Protein 7C1E (pdb70)

Secondary structure (DSSP, 8-state):
-EEEEESTTSHHHHHHHHHHHHTT--EEEEES-HHHHHHHHHHH--TTEEEEE-S-TTSTTTTHHHHHHHTTTEEEEEE------TT-SSHIIIIIHHHHHHHHHHHHHHHHH-TTT--EEEEE--GGGTS-GGGTT-TT-EE-TT------TTTTTSSHHHHHHHHHHHHHHHHHHHHHHTTTT---EEEEEEE-EEES--SSGGG--SS--HHHHHHHHHHTS-TT-----S--EEEEEHHHHHHHHHHHHH-GGGTT-EEEE---EE-HHHHHHHHHHH-GGGTTSSPPP----TGGGT---SEE--HHHHHHH-SPPPPHHHHHHHHHHHHHHHTT--/-EEEEESTTSHHHHHHHHHHHHTT--EEEEES-HHHHHHHHHHH--TTEEEEE-S-TTSTTTTHHHHHHHTTTEEEEEE------TT-SSHIIIIIHHHHHHHHHHHHHHHHH-TTT--EEEEE--GGGTS-GGGTT-TT-EE-TT------TTTTTSSHHHHHHHHHHHHHHHHHHHHHHTTTT--PEEEEEEE-EEES--SSGGG--SS--HHHHHHHHHHTS-TT-----S--EEEEEHHHHHHHHHHHHH-GGGTT-EEEE---EE-HHHHHHHHHHH-GGGTTSSPPP----TGGGT---SEE--HHHHHHH-SPPPPHHHHHHHHHHHHHHHTT--

Sequence (684 aa):
MSVLISGASGYIAKHIVRVLLEQNYKVIGTVRSQDKADKLLKQYNNPNLSYEIVPEIANLDAFDDIFKKHGKEIKYVIHAASPVNFGAKDLEKDLVIPAINGTKNMFEAIKKYAPDTVERVVMTASWASIMTPHRQNDPTLTLDEETWNPVTEENAYENVFTAYCASKTFAEKEAWKFVKENSDAVKFKLTTIHPSFVFGPQNFDEDVTKKLNETCEIINGLLHAPFDTKVEKTHFSQFIDVRDVAKTHVLGFQKDELINQRLLLCNGAFSQQDIVNVFNEDFPELKGQFPPEDKDTDLNKGVTGCKIDNEKTKKLLAFEFTPFHKTIHDTVYQILHKEGRVMSVLISGASGYIAKHIVRVLLEQNYKVIGTVRSQDKADKLLKQYNNPNLSYEIVPEIANLDAFDDIFKKHGKEIKYVIHAASPVNFGAKDLEKDLVIPAINGTKNMFEAIKKYAPDTVERVVMTASWASIMTPHRQNDPTLTLDEETWNPVTEENAYENVFTAYCASKTFAEKEAWKFVKENSDAVKFKLTTIHPSFVFGPQNFDEDVTKKLNETCEIINGLLHAPFDTKVEKTHFSQFIDVRDVAKTHVLGFQKDELINQRLLLCNGAFSQQDIVNVFNEDFPELKGQFPPEDKDTDLNKGVTGCKIDNEKTKKLLAFEFTPFHKTIHDTVYQILHKEGRV

Organism: Vanderwaltozyma polyspora (strain ATCC 22028 / DSM 70294 / BCRC 21397 / CBS 2163 / NBRC 10782 / NRRL Y-8283 / UCD 57-17) (NCBI:txid436907)

Structure (mmCIF, N/CA/C/O backbone):
data_7C1E
#
_entry.id   7C1E
#
_cell.length_a   102.686
_cell.length_b   102.686
_cell.length_c   134.410
_cell.angle_alpha   90.000
_cell.angle_beta   90.000
_cell.angle_gamma   120.000
#
_symmetry.space_group_name_H-M   'P 61'
#
loop_
_entity.id
_entity.type
_entity.pdbx_description
1 polymer 'Epimerase domain-containing protein'
2 non-polymer 'NADP NICOTINAMIDE-ADENINE-DINUCLEOTIDE PHOSPHATE'
3 water water
#
loop_
_atom_site.group_PDB
_atom_site.id
_atom_site.type_symbol
_atom_site.label_atom_id
_atom_site.label_alt_id
_atom_site.label_comp_id
_atom_site.label_asym_id
_atom_site.label_entity_id
_atom_site.label_seq_id
_atom_site.pdbx_PDB_ins_code
_atom_site.Cartn_x
_atom_site.Cartn_y
_atom_site.Cartn_z
_atom_site.occupancy
_atom_site.B_iso_or_equiv
_atom_site.auth_seq_id
_atom_site.auth_comp_id
_atom_site.auth_asym_id
_atom_site.auth_atom_id
_atom_site.pdbx_PDB_model_num
ATOM 1 N N . MET A 1 1 ? -21.430 0.951 -24.051 1.00 40.35 1 MET A N 1
ATOM 2 C CA . MET A 1 1 ? -22.271 0.717 -22.840 1.00 38.50 1 MET A CA 1
ATOM 3 C C . MET A 1 1 ? -21.906 1.688 -21.721 1.00 38.18 1 MET A C 1
ATOM 4 O O . MET A 1 1 ? -22.193 1.412 -20.552 1.00 35.73 1 MET A O 1
ATOM 20 N N . SER A 1 2 ? -21.255 2.802 -22.058 1.00 29.77 2 SER A N 1
ATOM 21 C CA . SER A 1 2 ? -20.901 3.776 -21.034 1.00 27.45 2 SER A CA 1
ATOM 22 C C . SER A 1 2 ? -22.133 4.564 -20.602 1.00 22.94 2 SER A C 1
ATOM 23 O O . SER A 1 2 ? -23.114 4.691 -21.339 1.00 24.01 2 SER A O 1
ATOM 31 N N . VAL A 1 3 ? -22.069 5.078 -19.380 1.00 19.74 3 VAL A N 1
ATOM 32 C CA . VAL A 1 3 ? -23.155 5.818 -18.769 1.00 17.03 3 VAL A CA 1
ATOM 33 C C . VAL A 1 3 ? -22.662 7.226 -18.482 1.00 17.07 3 VAL A C 1
ATOM 34 O O . VAL A 1 3 ? -21.674 7.407 -17.756 1.00 17.64 3 VAL A O 1
ATOM 47 N N . LEU A 1 4 ? -23.339 8.223 -19.038 1.00 17.01 4 LEU A N 1
ATOM 48 C CA . LEU A 1 4 ? -23.033 9.615 -18.748 1.00 16.54 4 LEU A CA 1
ATOM 49 C C . LEU A 1 4 ? -23.926 10.100 -17.615 1.00 17.09 4 LEU A C 1
ATOM 50 O O . LEU A 1 4 ? -25.145 9.898 -17.663 1.00 19.08 4 LEU A O 1
ATOM 66 N N . ILE A 1 5 ? -23.342 10.773 -16.617 1.00 15.97 5 ILE A N 1
ATOM 67 C CA . ILE A 1 5 ? -24.161 11.367 -15.552 1.00 14.66 5 ILE A CA 1
ATOM 68 C C . ILE A 1 5 ? -23.735 12.811 -15.318 1.00 13.52 5 ILE A C 1
ATOM 69 O O . ILE A 1 5 ? -22.574 13.088 -14.991 1.00 15.60 5 ILE A O 1
ATOM 85 N N . SER A 1 6 ? -24.673 13.732 -15.503 1.00 12.78 6 SER A N 1
ATOM 86 C CA . SER A 1 6 ? -24.424 15.147 -15.300 1.00 13.05 6 SER A CA 1
ATOM 87 C C . SER A 1 6 ? -24.539 15.521 -13.824 1.00 18.67 6 SER A C 1
ATOM 88 O O . SER A 1 6 ? -25.338 14.949 -13.077 1.00 13.57 6 SER A O 1
ATOM 96 N N . GLY A 1 7 ? -23.756 16.518 -13.426 1.00 15.11 7 GLY A N 1
ATOM 97 C CA . GLY A 1 7 ? -23.718 16.960 -12.046 1.00 13.96 7 GLY A CA 1
ATOM 98 C C . GLY A 1 7 ? -23.280 15.882 -11.074 1.00 17.12 7 GLY A C 1
ATOM 99 O O . GLY A 1 7 ? -23.971 15.581 -10.093 1.00 15.10 7 GLY A O 1
ATOM 103 N N . ALA A 1 8 ? -22.106 15.300 -11.324 1.00 16.60 8 ALA A N 1
ATOM 104 C CA . ALA A 1 8 ? -21.702 14.067 -10.670 1.00 12.53 8 ALA A CA 1
ATOM 105 C C . ALA A 1 8 ? -21.010 14.293 -9.337 1.00 15.80 8 ALA A C 1
ATOM 106 O O . ALA A 1 8 ? -20.668 13.309 -8.662 1.00 16.85 8 ALA A O 1
ATOM 113 N N . SER A 1 9 ? -20.834 15.541 -8.917 1.00 12.53 9 SER A N 1
ATOM 114 C CA . SER A 1 9 ? -20.209 15.837 -7.637 1.00 14.67 9 SER A CA 1
ATOM 115 C C . SER A 1 9 ? -21.218 15.983 -6.500 1.00 13.18 9 SER A C 1
ATOM 116 O O . SER A 1 9 ? -20.813 16.149 -5.344 1.00 14.01 9 SER A O 1
ATOM 124 N N . GLY A 1 10 ? -22.512 15.946 -6.811 1.00 14.23 10 GLY A N 1
ATOM 125 C CA . GLY A 1 10 ? -23.529 16.206 -5.825 1.00 11.57 10 GLY A CA 1
ATOM 126 C C . GLY A 1 10 ? -23.819 15.005 -4.927 1.00 11.84 10 GLY A C 1
ATOM 127 O O . GLY A 1 10 ? -23.324 13.906 -5.108 1.00 10.70 10 GLY A O 1
ATOM 131 N N . TYR A 1 11 ? -24.662 15.282 -3.936 1.00 10.76 11 TYR A N 1
ATOM 132 C CA . TYR A 1 11 ? -25.011 14.311 -2.905 1.00 12.49 11 TYR A CA 1
ATOM 133 C C . TYR A 1 11 ? -25.665 13.067 -3.487 1.00 9.53 11 TYR A C 1
ATOM 134 O O . TYR A 1 11 ? -25.208 11.949 -3.248 1.00 11.38 11 TYR A O 1
ATOM 152 N N . ILE A 1 12 ? -26.738 13.235 -4.254 1.00 9.53 12 ILE A N 1
ATOM 153 C CA . ILE A 1 12 ? -27.396 12.077 -4.849 1.00 11.67 12 ILE A CA 1
ATOM 154 C C . ILE A 1 12 ? -26.500 11.421 -5.889 1.00 12.56 12 ILE A C 1
ATOM 155 O O . ILE A 1 12 ? -26.390 10.182 -5.965 1.00 11.08 12 ILE A O 1
ATOM 171 N N . ALA A 1 13 ? -25.876 12.237 -6.737 1.00 11.27 13 ALA A N 1
ATOM 172 C CA . ALA A 1 13 ? -25.120 11.699 -7.861 1.00 10.87 13 ALA A CA 1
ATOM 173 C C . ALA A 1 13 ? -23.946 10.844 -7.411 1.00 10.39 13 ALA A C 1
ATOM 174 O O . ALA A 1 13 ? -23.634 9.835 -8.056 1.00 12.10 13 ALA A O 1
ATOM 181 N N . LYS A 1 14 ? -23.289 11.205 -6.303 1.00 11.92 14 LYS A N 1
ATOM 182 C CA . LYS A 1 14 ? -22.146 10.396 -5.868 1.00 12.57 14 LYS A CA 1
ATOM 183 C C . LYS A 1 14 ? -22.593 9.000 -5.481 1.00 12.47 14 LYS A C 1
ATOM 184 O O . LYS A 1 14 ? -21.857 8.035 -5.702 1.00 12.18 14 LYS A O 1
ATOM 203 N N . HIS A 1 15 ? -23.810 8.866 -4.940 1.00 12.18 15 HIS A N 1
ATOM 204 C CA . HIS A 1 15 ? -24.363 7.536 -4.697 1.00 11.60 15 HIS A CA 1
ATOM 205 C C . HIS A 1 15 ? -24.720 6.807 -5.999 1.00 9.57 15 HIS A C 1
ATOM 206 O O . HIS A 1 15 ? -24.533 5.588 -6.104 1.00 10.98 15 HIS A O 1
ATOM 220 N N . ILE A 1 16 ? -25.270 7.519 -6.984 1.00 11.35 16 ILE A N 1
ATOM 221 C CA . ILE A 1 16 ? -25.582 6.884 -8.260 1.00 10.93 16 ILE A CA 1
ATOM 222 C C . ILE A 1 16 ? -24.311 6.348 -8.895 1.00 12.92 16 ILE A C 1
ATOM 223 O O . ILE A 1 16 ? -24.284 5.225 -9.420 1.00 13.31 16 ILE A O 1
ATOM 239 N N . VAL A 1 17 ? -23.233 7.136 -8.847 1.00 12.92 17 VAL A N 1
ATOM 240 C CA . VAL A 1 17 ? -21.960 6.680 -9.410 1.00 12.69 17 VAL A CA 1
ATOM 241 C C . VAL A 1 17 ? -21.463 5.451 -8.665 1.00 13.95 17 VAL A C 1
ATOM 242 O O . VAL A 1 17 ? -20.956 4.510 -9.276 1.00 13.73 17 VAL A O 1
ATOM 255 N N . ARG A 1 18 ? -21.596 5.435 -7.336 1.00 14.46 18 ARG A N 1
ATOM 256 C CA . ARG A 1 18 ? -21.228 4.239 -6.583 1.00 15.38 18 ARG A CA 1
ATOM 257 C C . ARG A 1 18 ? -21.970 3.021 -7.110 1.00 13.79 18 ARG A C 1
ATOM 258 O O . ARG A 1 18 ? -21.371 1.962 -7.335 1.00 14.04 18 ARG A O 1
ATOM 279 N N . VAL A 1 19 ? -23.286 3.142 -7.276 1.00 12.65 19 VAL A N 1
ATOM 280 C CA . VAL A 1 19 ? -24.080 2.008 -7.736 1.00 15.76 19 VAL A CA 1
ATOM 281 C C . VAL A 1 19 ? -23.647 1.579 -9.137 1.00 16.48 19 VAL A C 1
ATOM 282 O O . VAL A 1 19 ? -23.547 0.383 -9.433 1.00 16.55 19 VAL A O 1
ATOM 295 N N . LEU A 1 20 ? -23.409 2.544 -10.023 1.00 13.74 20 LEU A N 1
ATOM 296 C CA . LEU A 1 20 ? -22.978 2.221 -11.382 1.00 15.91 20 LEU A CA 1
ATOM 297 C C . LEU A 1 20 ? -21.680 1.435 -11.365 1.00 15.48 20 LEU A C 1
ATOM 298 O O . LEU A 1 20 ? -21.537 0.428 -12.071 1.00 16.37 20 LEU A O 1
ATOM 314 N N . LEU A 1 21 ? -20.731 1.869 -10.543 1.00 17.25 21 LEU A N 1
ATOM 315 C CA . LEU A 1 21 ? -19.441 1.181 -10.453 1.00 18.47 21 LEU A CA 1
ATOM 316 C C . LEU A 1 21 ? -19.555 -0.185 -9.782 1.00 19.14 21 LEU A C 1
ATOM 317 O O . LEU A 1 21 ? -18.824 -1.108 -10.152 1.00 18.17 21 LEU A O 1
ATOM 333 N N . GLU A 1 22 ? -20.474 -0.334 -8.818 1.00 16.84 22 GLU A N 1
ATOM 334 C CA . GLU A 1 22 ? -20.762 -1.651 -8.263 1.00 18.33 22 GLU A CA 1
ATOM 335 C C . GLU A 1 22 ? -21.155 -2.641 -9.349 1.00 18.33 22 GLU A C 1
ATOM 336 O O . GLU A 1 22 ? -20.891 -3.844 -9.221 1.00 20.66 22 GLU A O 1
ATOM 348 N N . GLN A 1 23 ? -21.825 -2.165 -10.388 1.00 18.76 23 GLN A N 1
ATOM 349 C CA . GLN A 1 23 ? -22.356 -2.993 -11.456 1.00 15.69 23 GLN A CA 1
ATOM 350 C C . GLN A 1 23 ? -21.452 -3.027 -12.672 1.00 21.15 23 GLN A C 1
ATOM 351 O O . GLN A 1 23 ? -21.885 -3.467 -13.744 1.00 20.46 23 GLN A O 1
ATOM 365 N N . ASN A 1 24 ? -20.234 -2.517 -12.541 1.00 20.90 24 ASN A N 1
ATOM 366 C CA . ASN A 1 24 ? -19.217 -2.620 -13.586 1.00 22.72 24 ASN A CA 1
ATOM 367 C C . ASN A 1 24 ? -19.577 -1.840 -14.844 1.00 24.82 24 ASN A C 1
ATOM 368 O O . ASN A 1 24 ? -19.190 -2.233 -15.954 1.00 23.25 24 ASN A O 1
ATOM 379 N N . TYR A 1 25 ? -20.319 -0.738 -14.703 1.00 19.25 25 TYR A N 1
ATOM 380 C CA . TYR A 1 25 ? -20.471 0.190 -15.808 1.00 22.36 25 TYR A CA 1
ATOM 381 C C . TYR A 1 25 ? -19.243 1.075 -15.927 1.00 18.68 25 TYR A C 1
ATOM 382 O O . TYR A 1 25 ? -18.631 1.469 -14.929 1.00 19.72 25 TYR A O 1
ATOM 400 N N . LYS A 1 26 ? -18.918 1.424 -17.165 1.00 19.35 26 LYS A N 1
ATOM 401 C CA . LYS A 1 26 ? -18.038 2.546 -17.438 1.00 19.08 26 LYS A CA 1
ATOM 402 C C . LYS A 1 26 ? -18.825 3.839 -17.262 1.00 19.29 26 LYS A C 1
ATOM 403 O O . LYS A 1 26 ? -19.896 4.003 -17.850 1.00 18.11 26 LYS A O 1
ATOM 422 N N . VAL A 1 27 ? -18.308 4.754 -16.448 1.00 18.32 27 VAL A N 1
ATOM 423 C CA . VAL A 1 27 ? -19.046 5.948 -16.052 1.00 19.31 27 VAL A CA 1
ATOM 424 C C . VAL A 1 27 ? -18.285 7.192 -16.491 1.00 17.91 27 VAL A C 1
ATOM 425 O O . VAL A 1 27 ? -17.074 7.311 -16.250 1.00 16.66 27 VAL A O 1
ATOM 438 N N . ILE A 1 28 ? -19.007 8.124 -17.101 1.00 16.99 28 ILE A N 1
ATOM 439 C CA . ILE A 1 28 ? -18.516 9.459 -17.418 1.00 15.67 28 ILE A CA 1
ATOM 440 C C . ILE A 1 28 ? -19.377 10.454 -16.650 1.00 15.90 28 ILE A C 1
ATOM 441 O O . ILE A 1 28 ? -20.557 10.639 -16.980 1.00 17.91 28 ILE A O 1
ATOM 457 N N . GLY A 1 29 ? -18.788 11.125 -15.643 1.00 16.93 29 GLY A N 1
ATOM 458 C CA . GLY A 1 29 ? -19.487 12.173 -14.932 1.00 17.84 29 GLY A CA 1
ATOM 459 C C . GLY A 1 29 ? -19.124 13.557 -15.449 1.00 18.45 29 GLY A C 1
ATOM 460 O O . GLY A 1 29 ? -18.052 13.760 -16.019 1.00 19.43 29 GLY A O 1
ATOM 464 N N . THR A 1 30 ? -20.020 14.524 -15.244 1.00 15.40 30 THR A N 1
ATOM 465 C CA . THR A 1 30 ? -19.709 15.928 -15.509 1.00 15.18 30 THR A CA 1
ATOM 466 C C . THR A 1 30 ? -19.659 16.688 -14.193 1.00 19.50 30 THR A C 1
ATOM 467 O O . THR A 1 30 ? -20.515 16.505 -13.319 1.00 15.87 30 THR A O 1
ATOM 478 N N . VAL A 1 31 ? -18.622 17.516 -14.039 1.00 13.33 31 VAL A N 1
ATOM 479 C CA . VAL A 1 31 ? -18.457 18.348 -12.866 1.00 14.16 31 VAL A CA 1
ATOM 480 C C . VAL A 1 31 ? -18.002 19.712 -13.339 1.00 15.65 31 VAL A C 1
ATOM 481 O O . VAL A 1 31 ? -17.657 19.908 -14.500 1.00 17.90 31 VAL A O 1
ATOM 494 N N . ARG A 1 32 ? -18.046 20.668 -12.429 1.00 16.04 32 ARG A N 1
ATOM 495 C CA . ARG A 1 32 ? -17.850 22.043 -12.852 1.00 17.98 32 ARG A CA 1
ATOM 496 C C . ARG A 1 32 ? -16.393 22.433 -13.000 1.00 23.58 32 ARG A C 1
ATOM 497 O O . ARG A 1 32 ? -16.116 23.458 -13.636 1.00 23.08 32 ARG A O 1
ATOM 518 N N . SER A 1 33 ? -15.464 21.656 -12.450 1.00 21.42 33 SER A N 1
ATOM 519 C CA . SER A 1 33 ? -14.072 22.100 -12.444 1.00 20.22 33 SER A CA 1
ATOM 520 C C . SER A 1 33 ? -13.133 20.908 -12.374 1.00 23.50 33 SER A C 1
ATOM 521 O O . SER A 1 33 ? -13.485 19.823 -11.893 1.00 17.69 33 SER A O 1
ATOM 529 N N . GLN A 1 34 ? -11.917 21.131 -12.878 1.00 21.63 34 GLN A N 1
ATOM 530 C CA . GLN A 1 34 ? -10.896 20.101 -12.771 1.00 18.34 34 GLN A CA 1
ATOM 531 C C . GLN A 1 34 ? -10.558 19.808 -11.313 1.00 16.68 34 GLN A C 1
ATOM 532 O O . GLN A 1 34 ? -10.250 18.648 -11.008 1.00 18.49 34 GLN A O 1
ATOM 546 N N . ASP A 1 35 ? -10.615 20.782 -10.393 1.00 17.99 35 ASP A N 1
ATOM 547 C CA . ASP A 1 35 ? -10.294 20.443 -8.978 1.00 19.76 35 ASP A CA 1
ATOM 548 C C . ASP A 1 35 ? -11.305 19.426 -8.470 1.00 19.79 35 ASP A C 1
ATOM 549 O O . ASP A 1 35 ? -10.897 18.550 -7.765 1.00 22.24 35 ASP A O 1
ATOM 558 N N . LYS A 1 36 ? -12.579 19.614 -8.787 1.00 19.66 36 LYS A N 1
ATOM 559 C CA . LYS A 1 36 ? -13.637 18.697 -8.317 1.00 19.79 36 LYS A CA 1
ATOM 560 C C . LYS A 1 36 ? -13.376 17.327 -8.940 1.00 19.50 36 LYS A C 1
ATOM 561 O O . LYS A 1 36 ? -13.405 16.364 -8.233 1.00 16.98 36 LYS A O 1
ATOM 580 N N . ALA A 1 37 ? -13.129 17.265 -10.238 1.00 14.04 37 ALA A N 1
ATOM 581 C CA . ALA A 1 37 ? -12.872 15.984 -10.888 1.00 14.35 37 ALA A CA 1
ATOM 582 C C . ALA A 1 37 ? -11.689 15.265 -10.254 1.00 18.61 37 ALA A C 1
ATOM 583 O O . ALA A 1 37 ? -11.742 14.053 -10.005 1.00 18.03 37 ALA A O 1
ATOM 590 N N . ASP A 1 38 ? -10.596 15.992 -9.992 1.00 12.69 38 ASP A N 1
ATOM 591 C CA . ASP A 1 38 ? -9.409 15.346 -9.436 1.00 16.21 38 ASP A CA 1
ATOM 592 C C . ASP A 1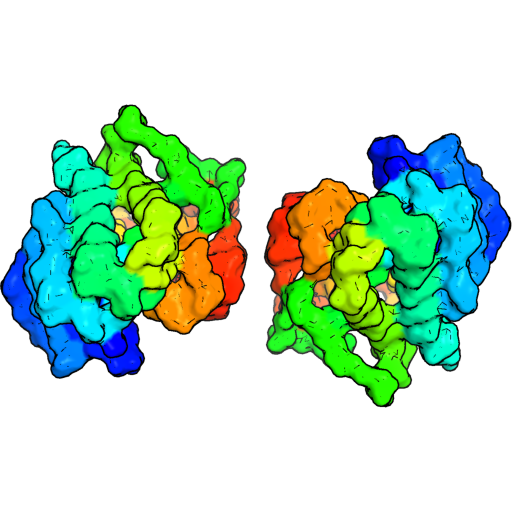 38 ? -9.713 14.759 -8.068 1.00 18.17 38 ASP A C 1
ATOM 593 O O . ASP A 1 38 ? -9.297 13.639 -7.753 1.00 17.04 38 ASP A O 1
ATOM 602 N N . LYS A 1 39 ? -10.398 15.527 -7.221 1.00 16.06 39 LYS A N 1
ATOM 603 C CA . LYS A 1 39 ? -10.715 15.026 -5.887 1.00 17.17 39 LYS A CA 1
ATOM 604 C C . LYS A 1 39 ? -11.604 13.799 -5.968 1.00 16.81 39 LYS A C 1
ATOM 605 O O . LYS A 1 39 ? -11.399 12.816 -5.243 1.00 18.28 39 LYS A O 1
ATOM 624 N N . LEU A 1 40 ? -12.576 13.816 -6.869 1.00 15.92 40 LEU A N 1
ATOM 625 C CA . LEU A 1 40 ? -13.499 12.687 -6.973 1.00 16.52 40 LEU A CA 1
ATOM 626 C C . LEU A 1 40 ? -12.781 11.441 -7.465 1.00 18.85 40 LEU A C 1
ATOM 627 O O . LEU A 1 40 ? -13.040 10.336 -6.974 1.00 16.26 40 LEU A O 1
ATOM 643 N N . LEU A 1 41 ? -11.879 11.599 -8.446 1.00 15.38 41 LEU A N 1
ATOM 644 C CA . LEU A 1 41 ? -11.171 10.441 -8.968 1.00 17.34 41 LEU A CA 1
ATOM 645 C C . LEU A 1 41 ? -10.408 9.721 -7.864 1.00 15.19 41 LEU A C 1
ATOM 646 O O . LEU A 1 41 ? -10.338 8.487 -7.857 1.00 17.22 41 LEU A O 1
ATOM 662 N N . LYS A 1 42 ? -9.844 10.471 -6.942 1.00 17.54 42 LYS A N 1
ATOM 663 C CA . LYS A 1 42 ? -9.072 9.910 -5.821 1.00 20.70 42 LYS A CA 1
ATOM 664 C C . LYS A 1 42 ? -10.023 9.245 -4.814 1.00 22.54 42 LYS A C 1
ATOM 665 O O . LYS A 1 42 ? -9.615 8.323 -4.169 1.00 18.47 42 LYS A O 1
ATOM 684 N N . GLN A 1 43 ? -11.234 9.764 -4.671 1.00 19.39 43 GLN A N 1
ATOM 685 C CA . GLN A 1 43 ? -12.206 9.168 -3.761 1.00 19.14 43 GLN A CA 1
ATOM 686 C C . GLN A 1 43 ? -12.662 7.798 -4.241 1.00 16.63 43 GLN A C 1
ATOM 687 O O . GLN A 1 43 ? -12.796 6.869 -3.435 1.00 18.88 43 GLN A O 1
ATOM 701 N N . TYR A 1 44 ? -12.968 7.662 -5.533 1.00 13.35 44 TYR A N 1
ATOM 702 C CA . TYR A 1 44 ? -13.478 6.399 -6.040 1.00 15.20 44 TYR A CA 1
ATOM 703 C C . TYR A 1 44 ? -12.362 5.419 -6.383 1.00 20.50 44 TYR A C 1
ATOM 704 O O . TYR A 1 44 ? -12.546 4.206 -6.235 1.00 19.63 44 TYR A O 1
ATOM 722 N N . ASN A 1 45 ? -11.224 5.923 -6.845 1.00 17.13 45 ASN A N 1
ATOM 723 C CA . ASN A 1 45 ? -10.070 5.100 -7.218 1.00 19.56 45 ASN A CA 1
ATOM 724 C C . ASN A 1 45 ? -10.497 3.906 -8.068 1.00 21.17 45 ASN A C 1
ATOM 725 O O . ASN A 1 45 ? -10.249 2.742 -7.754 1.00 21.95 45 ASN A O 1
ATOM 736 N N . ASN A 1 46 ? -11.196 4.218 -9.153 1.00 20.43 46 ASN A N 1
ATOM 737 C CA . ASN A 1 46 ? -11.780 3.184 -10.000 1.00 23.14 46 ASN A CA 1
ATOM 738 C C . ASN A 1 46 ? -11.481 3.497 -11.460 1.00 24.52 46 ASN A C 1
ATOM 739 O O . ASN A 1 46 ? -11.899 4.545 -11.967 1.00 23.02 46 ASN A O 1
ATOM 750 N N . PRO A 1 47 ? -10.771 2.620 -12.171 1.00 25.13 47 PRO A N 1
ATOM 751 C CA . PRO A 1 47 ? -10.389 2.938 -13.550 1.00 26.81 47 PRO A CA 1
ATOM 752 C C . PRO A 1 47 ? -11.560 3.058 -14.514 1.00 24.18 47 PRO A C 1
ATOM 753 O O . PRO A 1 47 ? -11.367 3.606 -15.602 1.00 25.43 47 PRO A O 1
ATOM 764 N N . ASN A 1 48 ? -12.756 2.591 -14.161 1.00 23.52 48 ASN A N 1
ATOM 765 C CA . ASN A 1 48 ? -13.902 2.706 -15.048 1.00 23.23 48 ASN A CA 1
ATOM 766 C C . ASN A 1 48 ? -14.578 4.072 -14.968 1.00 19.66 48 ASN A C 1
ATOM 767 O O . ASN A 1 48 ? -15.552 4.291 -15.680 1.00 21.74 48 ASN A O 1
ATOM 778 N N . LEU A 1 49 ? -14.090 4.973 -14.123 1.00 20.98 49 LEU A N 1
ATOM 779 C CA . LEU A 1 49 ? -14.669 6.294 -13.906 1.00 15.63 49 LEU A CA 1
ATOM 780 C C . LEU A 1 49 ? -13.819 7.364 -14.563 1.00 21.43 49 LEU A C 1
ATOM 781 O O . LEU A 1 49 ? -12.590 7.349 -14.440 1.00 23.63 49 LEU A O 1
ATOM 797 N N . SER A 1 50 ? -14.487 8.308 -15.220 1.00 19.62 50 SER A N 1
ATOM 798 C CA . SER A 1 50 ? -13.875 9.458 -15.882 1.00 20.64 50 SER A CA 1
ATOM 799 C C . SER A 1 50 ? -14.812 10.652 -15.670 1.00 21.70 50 SER A C 1
ATOM 800 O O . SER A 1 50 ? -16.020 10.502 -15.414 1.00 18.72 50 SER A O 1
ATOM 808 N N . TYR A 1 51 ? -14.233 11.860 -15.760 1.00 21.38 51 TYR A N 1
ATOM 809 C CA . TYR A 1 51 ? -15.026 13.090 -15.641 1.00 17.27 51 TYR A CA 1
ATOM 810 C C . TYR A 1 51 ? -14.722 13.983 -16.829 1.00 21.98 51 TYR A C 1
ATOM 811 O O . TYR A 1 51 ? -13.565 14.081 -17.250 1.00 22.44 51 TYR A O 1
ATOM 829 N N . GLU A 1 52 ? -15.755 14.596 -17.377 1.00 19.30 52 GLU A N 1
ATOM 830 C CA . GLU A 1 52 ? -15.638 15.713 -18.305 1.00 23.02 52 GLU A CA 1
ATOM 831 C C . GLU A 1 52 ? -16.091 16.973 -17.588 1.00 25.08 52 GLU A C 1
ATOM 832 O O . GLU A 1 52 ? -16.882 16.914 -16.646 1.00 21.19 52 GLU A O 1
ATOM 844 N N . ILE A 1 53 ? -15.557 18.114 -17.991 1.00 19.76 53 ILE A N 1
ATOM 845 C CA . ILE A 1 53 ? -15.830 19.358 -17.291 1.00 19.94 53 ILE A CA 1
ATOM 846 C C . ILE A 1 53 ? -16.947 20.093 -18.023 1.00 25.46 53 ILE A C 1
ATOM 847 O O . ILE A 1 53 ? -16.820 20.426 -19.207 1.00 22.65 53 ILE A O 1
ATOM 863 N N . VAL A 1 54 ? -18.050 20.319 -17.320 1.00 21.07 54 VAL A N 1
ATOM 864 C CA . VAL A 1 54 ? -19.143 21.162 -17.792 1.00 16.17 54 VAL A CA 1
ATOM 865 C C . VAL A 1 54 ? -19.354 22.245 -16.746 1.00 21.06 54 VAL A C 1
ATOM 866 O O . VAL A 1 54 ? -19.999 22.012 -15.717 1.00 19.86 54 VAL A O 1
ATOM 879 N N . PRO A 1 55 ? -18.761 23.424 -16.928 1.00 18.67 55 PRO A N 1
ATOM 880 C CA . PRO A 1 55 ? -18.733 24.385 -15.809 1.00 20.07 55 PRO A CA 1
ATOM 881 C C . PRO A 1 55 ? -20.071 25.033 -15.523 1.00 16.52 55 PRO A C 1
ATOM 882 O O . PRO A 1 55 ? -20.265 25.534 -14.408 1.00 18.30 55 PRO A O 1
ATOM 893 N N . GLU A 1 56 ? -20.990 25.045 -16.485 1.00 20.02 56 GLU A N 1
ATOM 894 C CA . GLU A 1 56 ? -22.255 25.757 -16.314 1.00 18.59 56 GLU A CA 1
ATOM 895 C C . GLU A 1 56 ? -23.278 25.124 -17.254 1.00 19.84 56 GLU A C 1
ATOM 896 O O . GLU A 1 56 ? -23.189 25.281 -18.473 1.00 17.48 56 GLU A O 1
ATOM 908 N N . ILE A 1 57 ? -24.265 24.411 -16.703 1.00 17.71 57 ILE A N 1
ATOM 909 C CA . ILE A 1 57 ? -25.204 23.740 -17.594 1.00 18.88 57 ILE A CA 1
ATOM 910 C C . ILE A 1 57 ? -26.112 24.727 -18.329 1.00 12.77 57 ILE A C 1
ATOM 911 O O . ILE A 1 57 ? -26.715 24.365 -19.347 1.00 16.36 57 ILE A O 1
ATOM 927 N N . ALA A 1 58 ? -26.254 25.952 -17.827 1.00 14.83 58 ALA A N 1
ATOM 928 C CA . ALA A 1 58 ? -27.146 26.914 -18.465 1.00 18.95 58 ALA A CA 1
ATOM 929 C C . ALA A 1 58 ? -26.584 27.478 -19.765 1.00 22.89 58 ALA A C 1
ATOM 930 O O . ALA A 1 58 ? -27.347 28.045 -20.556 1.00 19.99 58 ALA A O 1
ATOM 937 N N . ASN A 1 59 ? -25.282 27.351 -19.997 1.00 19.72 59 ASN A N 1
ATOM 938 C CA . ASN A 1 59 ? -24.654 27.998 -21.138 1.00 23.33 59 ASN A CA 1
ATOM 939 C C . ASN A 1 59 ? -24.922 27.219 -22.425 1.00 23.01 59 ASN A C 1
ATOM 940 O O . ASN A 1 59 ? -25.260 26.037 -22.411 1.00 20.73 59 ASN A O 1
ATOM 951 N N . LEU A 1 60 ? -24.719 27.903 -23.559 1.00 26.23 60 LEU A N 1
ATOM 952 C CA . LEU A 1 60 ? -25.056 27.374 -24.884 1.00 24.83 60 LEU A CA 1
ATOM 953 C C . LEU A 1 60 ? -24.461 26.004 -25.187 1.00 25.98 60 LEU A C 1
ATOM 954 O O . LEU A 1 60 ?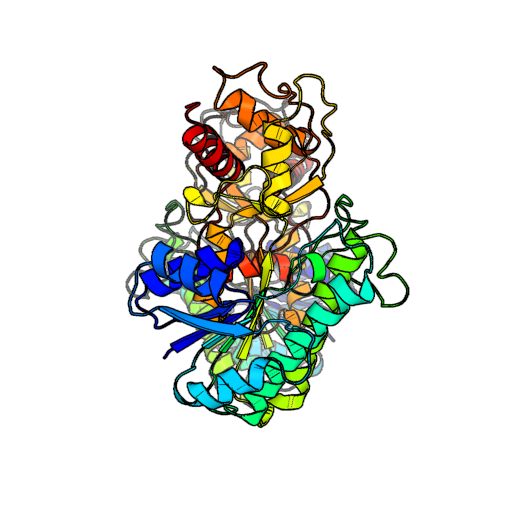 -23.239 25.794 -25.123 1.00 26.66 60 LEU A O 1
ATOM 970 N N . ASP A 1 61 ? -25.331 25.096 -25.616 1.00 20.60 61 ASP A N 1
ATOM 971 C CA . ASP A 1 61 ? -24.918 23.761 -26.053 1.00 29.88 61 ASP A CA 1
ATOM 972 C C . ASP A 1 61 ? -23.924 23.132 -25.065 1.00 27.60 61 ASP A C 1
ATOM 973 O O . ASP A 1 61 ? -22.951 22.486 -25.454 1.00 24.49 61 ASP A O 1
ATOM 982 N N . ALA A 1 62 ? -24.220 23.259 -23.764 1.00 27.21 62 ALA A N 1
ATOM 983 C CA . ALA A 1 62 ? -23.242 22.921 -22.731 1.00 22.58 62 ALA A CA 1
ATOM 984 C C . ALA A 1 62 ? -22.751 21.477 -22.797 1.00 17.65 62 ALA A C 1
ATOM 985 O O . ALA A 1 62 ? -21.665 21.179 -22.286 1.00 21.96 62 ALA A O 1
ATOM 992 N N . PHE A 1 63 ? -23.524 20.565 -23.370 1.00 21.24 63 PHE A N 1
ATOM 993 C CA . PHE A 1 63 ? -23.146 19.160 -23.386 1.00 24.75 63 PHE A CA 1
ATOM 994 C C . PHE A 1 63 ? -22.643 18.681 -24.745 1.00 24.08 63 PHE A C 1
ATOM 995 O O . PHE A 1 63 ? -22.374 17.490 -24.907 1.00 26.39 63 PHE A O 1
ATOM 1012 N N . ASP A 1 64 ? -22.481 19.576 -25.711 1.00 26.51 64 ASP A N 1
ATOM 1013 C CA . ASP A 1 64 ? -22.079 19.130 -27.046 1.00 26.06 64 ASP A CA 1
ATOM 1014 C C . ASP A 1 64 ? -20.667 18.542 -27.053 1.00 23.47 64 ASP A C 1
ATOM 1015 O O . ASP A 1 64 ? -20.422 17.506 -27.690 1.00 28.11 64 ASP A O 1
ATOM 1024 N N . ASP A 1 65 ? -19.719 19.185 -26.361 1.00 25.78 65 ASP A N 1
ATOM 1025 C CA . ASP A 1 65 ? -18.337 18.695 -26.381 1.00 23.34 65 ASP A CA 1
ATOM 1026 C C . ASP A 1 65 ? -18.250 17.261 -25.857 1.00 32.36 65 ASP A C 1
ATOM 1027 O O . ASP A 1 65 ? -17.453 16.450 -26.357 1.00 25.27 65 ASP A O 1
ATOM 1036 N N . ILE A 1 66 ? -19.060 16.923 -24.845 1.00 26.91 66 ILE A N 1
ATOM 1037 C CA . ILE A 1 66 ? -19.033 15.556 -24.341 1.00 25.37 66 ILE A CA 1
ATOM 1038 C C . ILE A 1 66 ? -19.448 14.584 -25.431 1.00 24.61 66 ILE A C 1
ATOM 1039 O O . ILE A 1 66 ? -18.846 13.518 -25.587 1.00 28.70 66 ILE A O 1
ATOM 1055 N N . PHE A 1 67 ? -20.494 14.920 -26.187 1.00 27.49 67 PHE A N 1
ATOM 1056 C CA . PHE A 1 67 ? -20.981 14.005 -27.202 1.00 29.44 67 PHE A CA 1
ATOM 1057 C C . PHE A 1 67 ? -20.139 14.041 -28.468 1.00 30.97 67 PHE A C 1
ATOM 1058 O O . PHE A 1 67 ? -20.127 13.053 -29.210 1.00 28.01 67 PHE A O 1
ATOM 1075 N N . LYS A 1 68 ? -19.398 15.124 -28.693 1.00 30.27 68 LYS A N 1
ATOM 1076 C CA . LYS A 1 68 ? -18.363 15.114 -29.729 1.00 36.71 68 LYS A CA 1
ATOM 1077 C C . LYS A 1 68 ? -17.305 14.050 -29.436 1.00 33.63 68 LYS A C 1
ATOM 1078 O O . LYS A 1 68 ? -16.953 13.248 -30.310 1.00 35.28 68 LYS A O 1
ATOM 1097 N N . LYS A 1 69 ? -16.815 14.015 -28.193 1.00 33.41 69 LYS A N 1
ATOM 1098 C CA . LYS A 1 69 ? -15.756 13.085 -27.818 1.00 33.72 69 LYS A CA 1
ATOM 1099 C C . LYS A 1 69 ? -16.290 11.673 -27.599 1.00 39.05 69 LYS A C 1
ATOM 1100 O O . LYS A 1 69 ? -15.648 10.696 -28.012 1.00 35.18 69 LYS A O 1
ATOM 1119 N N . HIS A 1 70 ? -17.445 11.536 -26.939 1.00 34.78 70 HIS A N 1
ATOM 1120 C CA . HIS A 1 70 ? -17.878 10.235 -26.439 1.00 36.02 70 HIS A CA 1
ATOM 1121 C C . HIS A 1 70 ? -19.174 9.726 -27.052 1.00 34.44 70 HIS A C 1
ATOM 1122 O O . HIS A 1 70 ? -19.679 8.695 -26.599 1.00 34.97 70 HIS A O 1
ATOM 1137 N N . GLY A 1 71 ? -19.727 10.410 -28.047 1.00 35.07 71 GLY A N 1
ATOM 1138 C CA . GLY A 1 71 ? -20.993 10.003 -28.626 1.00 35.04 71 GLY A CA 1
ATOM 1139 C C . GLY A 1 71 ? -21.131 8.523 -28.903 1.00 37.27 71 GLY A C 1
ATOM 1140 O O . GLY A 1 71 ? -22.162 7.924 -28.621 1.00 37.30 71 GLY A O 1
ATOM 1144 N N . LYS A 1 72 ? -20.069 7.925 -29.449 1.00 38.67 72 LYS A N 1
ATOM 1145 C CA . LYS A 1 72 ? -20.153 6.540 -29.898 1.00 40.08 72 LYS A CA 1
ATOM 1146 C C . LYS A 1 72 ? -20.307 5.553 -28.749 1.00 36.30 72 LYS A C 1
ATOM 1147 O O . LYS A 1 72 ? -20.872 4.470 -28.941 1.00 36.32 72 LYS A O 1
ATOM 1166 N N . GLU A 1 73 ? -19.813 5.886 -27.561 1.00 38.12 73 GLU A N 1
ATOM 1167 C CA . GLU A 1 73 ? -19.760 4.940 -26.453 1.00 35.47 73 GLU A CA 1
ATOM 1168 C C . GLU A 1 73 ? -20.851 5.157 -25.405 1.00 31.22 73 GLU A C 1
ATOM 1169 O O . GLU A 1 73 ? -21.063 4.268 -24.572 1.00 31.07 73 GLU A O 1
ATOM 1181 N N . ILE A 1 74 ? -21.562 6.284 -25.438 1.00 28.94 74 ILE A N 1
ATOM 1182 C CA . ILE A 1 74 ? -22.588 6.584 -24.433 1.00 28.64 74 ILE A CA 1
ATOM 1183 C C . ILE A 1 74 ? -23.912 5.927 -24.826 1.00 28.68 74 ILE A C 1
ATOM 1184 O O . ILE A 1 74 ? -24.588 6.376 -25.754 1.00 29.93 74 ILE A O 1
ATOM 1200 N N . LYS A 1 75 ? -24.300 4.884 -24.096 1.00 23.19 75 LYS A N 1
ATOM 1201 C CA . LYS A 1 75 ? -25.581 4.236 -24.328 1.00 25.03 75 LYS A CA 1
ATOM 1202 C C . LYS A 1 75 ? -26.667 4.722 -23.376 1.00 24.28 75 LYS A C 1
ATOM 1203 O O . LYS A 1 75 ? -27.850 4.673 -23.719 1.00 22.22 75 LYS A O 1
ATOM 1222 N N . TYR A 1 76 ? -26.289 5.232 -22.214 1.00 27.71 76 TYR A N 1
ATOM 1223 C CA . TYR A 1 76 ? -27.269 5.658 -21.226 1.00 21.99 76 TYR A CA 1
ATOM 1224 C C . TYR A 1 76 ? -26.856 6.985 -20.615 1.00 21.22 76 TYR A C 1
ATOM 1225 O O . TYR A 1 76 ? -25.669 7.216 -20.355 1.00 20.98 76 TYR A O 1
ATOM 1243 N N . VAL A 1 77 ? -27.849 7.833 -20.342 1.00 18.75 77 VAL A N 1
ATOM 1244 C CA . VAL A 1 77 ? -27.635 9.154 -19.776 1.00 15.72 77 VAL A CA 1
ATOM 1245 C C . VAL A 1 77 ? -28.490 9.332 -18.526 1.00 16.57 77 VAL A C 1
ATOM 1246 O O . VAL A 1 77 ? -29.703 9.125 -18.564 1.00 17.45 77 VAL A O 1
ATOM 1259 N N . ILE A 1 78 ? -27.858 9.757 -17.441 1.00 15.87 78 ILE A N 1
ATOM 1260 C CA . ILE A 1 78 ? -28.550 10.150 -16.221 1.00 16.72 78 ILE A CA 1
ATOM 1261 C C . ILE A 1 78 ? -28.361 11.642 -16.080 1.00 12.86 78 ILE A C 1
ATOM 1262 O O . ILE A 1 78 ? -27.261 12.110 -15.762 1.00 13.63 78 ILE A O 1
ATOM 1278 N N . HIS A 1 79 ? -29.434 12.399 -16.324 1.00 13.00 79 HIS A N 1
ATOM 1279 C CA . HIS A 1 79 ? -29.373 13.848 -16.252 1.00 13.01 79 HIS A CA 1
ATOM 1280 C C . HIS A 1 79 ? -29.800 14.272 -14.851 1.00 11.59 79 HIS A C 1
ATOM 1281 O O . HIS A 1 79 ? -30.992 14.448 -14.563 1.00 12.91 79 HIS A O 1
ATOM 1295 N N . ALA A 1 80 ? -28.813 14.426 -13.970 1.00 14.83 80 ALA A N 1
ATOM 1296 C CA . ALA A 1 80 ? -29.062 14.781 -12.582 1.00 14.91 80 ALA A CA 1
ATOM 1297 C C . ALA A 1 80 ? -28.674 16.206 -12.209 1.00 12.79 80 ALA A C 1
ATOM 1298 O O . ALA A 1 80 ? -28.946 16.614 -11.085 1.00 13.36 80 ALA A O 1
ATOM 1305 N N . ALA A 1 81 ? -28.020 16.969 -13.091 1.00 12.95 81 ALA A N 1
ATOM 1306 C CA . ALA A 1 81 ? -27.555 18.301 -12.726 1.00 14.35 81 ALA A CA 1
ATOM 1307 C C . ALA A 1 81 ? -28.717 19.308 -12.703 1.00 12.00 81 ALA A C 1
ATOM 1308 O O . ALA A 1 81 ? -29.318 19.593 -13.744 1.00 13.52 81 ALA A O 1
ATOM 1315 N N . SER A 1 82 ? -28.971 19.898 -11.532 1.00 14.11 82 SER A N 1
ATOM 1316 C CA . SER A 1 82 ? -29.903 20.997 -11.344 1.00 11.12 82 SER A CA 1
ATOM 1317 C C . SER A 1 82 ? -29.587 21.621 -10.001 1.00 13.55 82 SER A C 1
ATOM 1318 O O . SER A 1 82 ? -29.197 20.900 -9.072 1.00 16.15 82 SER A O 1
ATOM 1326 N N . PRO A 1 83 ? -29.742 22.931 -9.856 1.00 14.07 83 PRO A N 1
ATOM 1327 C CA . PRO A 1 83 ? -29.340 23.568 -8.594 1.00 14.54 83 PRO A CA 1
ATOM 1328 C C . PRO A 1 83 ? -30.360 23.390 -7.484 1.00 14.69 83 PRO A C 1
ATOM 1329 O O . PRO A 1 83 ? -31.564 23.550 -7.688 1.00 13.68 83 PRO A O 1
ATOM 1340 N N . VAL A 1 84 ? -29.863 23.027 -6.303 1.00 14.86 84 VAL A N 1
ATOM 1341 C CA . VAL A 1 84 ? -30.685 22.908 -5.105 1.00 11.37 84 VAL A CA 1
ATOM 1342 C C . VAL A 1 84 ? -30.102 23.899 -4.114 1.00 18.77 84 VAL A C 1
ATOM 1343 O O . VAL A 1 84 ? -29.254 23.556 -3.287 1.00 17.27 84 VAL A O 1
ATOM 1356 N N . ASN A 1 85 ? -30.562 25.137 -4.196 1.00 18.98 85 ASN A N 1
ATOM 1357 C CA . ASN A 1 85 ? -29.973 26.221 -3.426 1.00 20.38 85 ASN A CA 1
ATOM 1358 C C . ASN A 1 85 ? -31.103 27.122 -2.935 1.00 19.51 85 ASN A C 1
ATOM 1359 O O . ASN A 1 85 ? -31.610 27.960 -3.683 1.00 19.99 85 ASN A O 1
ATOM 1370 N N . PHE A 1 86 ? -31.513 26.921 -1.690 1.00 17.97 86 PHE A N 1
ATOM 1371 C CA . PHE A 1 86 ? -32.560 27.717 -1.080 1.00 20.54 86 PHE A CA 1
ATOM 1372 C C . PHE A 1 86 ? -32.037 29.039 -0.529 1.00 21.14 86 PHE A C 1
ATOM 1373 O O . PHE A 1 86 ? -32.805 29.769 0.097 1.00 22.66 86 PHE A O 1
ATOM 1390 N N . GLY A 1 87 ? -30.755 29.329 -0.711 1.00 22.22 87 GLY A N 1
ATOM 1391 C CA . GLY A 1 87 ? -30.184 30.635 -0.443 1.00 28.02 87 GLY A CA 1
ATOM 1392 C C . GLY A 1 87 ? -30.004 31.483 -1.680 1.00 29.81 87 GLY A C 1
ATOM 1393 O O . GLY A 1 87 ? -29.378 32.548 -1.607 1.00 29.00 87 GLY A O 1
ATOM 1397 N N . ALA A 1 88 ? -30.523 31.042 -2.818 1.00 23.72 88 ALA A N 1
ATOM 1398 C CA . ALA A 1 88 ? -30.393 31.814 -4.044 1.00 26.19 88 ALA A CA 1
ATOM 1399 C C . ALA A 1 88 ? -31.000 33.200 -3.870 1.00 28.06 88 ALA A C 1
ATOM 1400 O O . ALA A 1 88 ? -32.043 33.365 -3.232 1.00 24.50 88 ALA A O 1
ATOM 1407 N N . LYS A 1 89 ? -30.334 34.193 -4.454 1.00 31.29 89 LYS A N 1
ATOM 1408 C CA . LYS A 1 89 ? -30.768 35.577 -4.403 1.00 32.39 89 LYS A CA 1
ATOM 1409 C C . LYS A 1 89 ? -31.309 36.065 -5.735 1.00 24.24 89 LYS A C 1
ATOM 1410 O O . LYS A 1 89 ? -32.126 36.985 -5.758 1.00 28.64 89 LYS A O 1
ATOM 1429 N N . ASP A 1 90 ? -30.878 35.463 -6.836 1.00 22.46 90 ASP A N 1
ATOM 1430 C CA . ASP A 1 90 ? -31.387 35.764 -8.171 1.00 24.22 90 ASP A CA 1
ATOM 1431 C C . ASP A 1 90 ? -32.118 34.520 -8.677 1.00 26.21 90 ASP A C 1
ATOM 1432 O O . ASP A 1 90 ? -31.501 33.614 -9.248 1.00 23.11 90 ASP A O 1
ATOM 1441 N N . LEU A 1 91 ? -33.438 34.496 -8.486 1.00 24.84 91 LEU A N 1
ATOM 1442 C CA . LEU A 1 91 ? -34.175 33.247 -8.633 1.00 17.44 91 LEU A CA 1
ATOM 1443 C C . LEU A 1 91 ? -34.205 32.780 -10.069 1.00 19.03 91 LEU A C 1
ATOM 1444 O O . LEU A 1 91 ? -34.114 31.572 -10.319 1.00 18.14 91 LEU A O 1
ATOM 1460 N N . GLU A 1 92 ? -34.298 33.710 -11.036 1.00 18.90 92 GLU A N 1
ATOM 1461 C CA . GLU A 1 92 ? -34.305 33.301 -12.435 1.00 19.36 92 GLU A CA 1
ATOM 1462 C C . GLU A 1 92 ? -32.958 32.735 -12.846 1.00 19.13 92 GLU A C 1
ATOM 1463 O O . GLU A 1 92 ? -32.885 31.662 -13.452 1.00 19.11 92 GLU A O 1
ATOM 1475 N N . LYS A 1 93 ? -31.886 33.481 -12.562 1.00 19.48 93 LYS A N 1
ATOM 1476 C CA . LYS A 1 93 ? -30.573 33.121 -13.077 1.00 23.21 93 LYS A CA 1
ATOM 1477 C C . LYS A 1 93 ? -30.000 31.920 -12.331 1.00 20.28 93 LYS A C 1
ATOM 1478 O O . LYS A 1 93 ? -29.301 31.092 -12.919 1.00 21.11 93 LYS A O 1
ATOM 1497 N N . ASP A 1 94 ? -30.269 31.821 -11.027 1.00 20.93 94 ASP A N 1
ATOM 1498 C CA . ASP A 1 94 ? -29.629 30.802 -10.200 1.00 21.25 94 ASP A CA 1
ATOM 1499 C C . ASP A 1 94 ? -30.410 29.497 -10.112 1.00 22.61 94 ASP A C 1
ATOM 1500 O O . ASP A 1 94 ? -29.815 28.471 -9.782 1.00 21.74 94 ASP A O 1
ATOM 1509 N N . LEU A 1 95 ? -31.719 29.511 -10.371 1.00 18.32 95 LEU A N 1
ATOM 1510 C CA . LEU A 1 95 ? -32.521 28.294 -10.267 1.00 17.53 95 LEU A CA 1
ATOM 1511 C C . LEU A 1 95 ? -33.219 27.944 -11.574 1.00 17.79 95 LEU A C 1
ATOM 1512 O O . LEU A 1 95 ? -32.982 26.861 -12.122 1.00 15.92 95 LEU A O 1
ATOM 1528 N N . VAL A 1 96 ? -34.077 28.828 -12.103 1.00 15.22 96 VAL A N 1
ATOM 1529 C CA . VAL A 1 96 ? -34.994 28.413 -13.156 1.00 12.89 96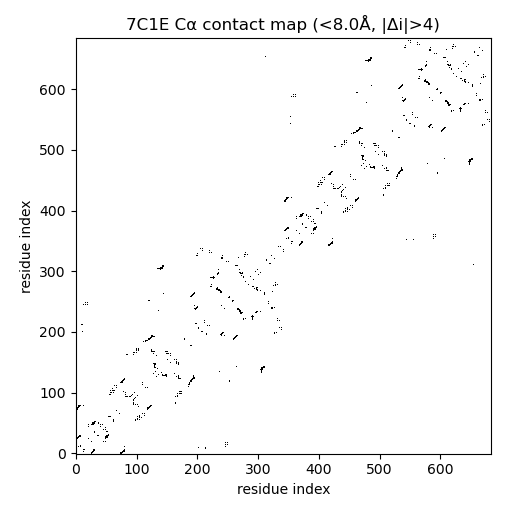 VAL A CA 1
ATOM 1530 C C . VAL A 1 96 ? -34.257 28.217 -14.472 1.00 15.04 96 VAL A C 1
ATOM 1531 O O . VAL A 1 96 ? -34.458 27.218 -15.166 1.00 15.14 96 VAL A O 1
ATOM 1544 N N . ILE A 1 97 ? -33.409 29.172 -14.860 1.00 18.75 97 ILE A N 1
ATOM 1545 C CA . ILE A 1 97 ? -32.709 29.069 -16.152 1.00 15.92 97 ILE A CA 1
ATOM 1546 C C . ILE A 1 97 ? -31.743 27.878 -16.172 1.00 13.86 97 ILE A C 1
ATOM 1547 O O . ILE A 1 97 ? -31.731 27.135 -17.162 1.00 14.54 97 ILE A O 1
ATOM 1563 N N . PRO A 1 98 ? -30.914 27.658 -15.159 1.00 14.79 98 PRO A N 1
ATOM 1564 C CA . PRO A 1 98 ? -30.040 26.471 -15.214 1.00 14.05 98 PRO A CA 1
ATOM 1565 C C . PRO A 1 98 ? -30.805 25.151 -15.278 1.00 14.69 98 PRO A C 1
ATOM 1566 O O . PRO A 1 98 ? -30.389 24.223 -15.994 1.00 17.18 98 PRO A O 1
ATOM 1577 N N . ALA A 1 99 ? -31.891 25.020 -14.519 1.00 16.54 99 ALA A N 1
ATOM 1578 C CA . ALA A 1 99 ? -32.676 23.793 -14.572 1.00 15.04 99 ALA A CA 1
ATOM 1579 C C . ALA A 1 99 ? -33.168 23.533 -15.982 1.00 13.45 99 ALA A C 1
ATOM 1580 O O . ALA A 1 99 ? -32.970 22.450 -16.532 1.00 16.33 99 ALA A O 1
ATOM 1587 N N . ILE A 1 100 ? -33.815 24.527 -16.586 1.00 18.74 100 ILE A N 1
ATOM 1588 C CA . ILE A 1 100 ? -34.415 24.345 -17.908 1.00 14.53 100 ILE A CA 1
ATOM 1589 C C . ILE A 1 100 ? -33.346 24.202 -18.992 1.00 16.55 100 ILE A C 1
ATOM 1590 O O . ILE A 1 100 ? -33.401 23.292 -19.833 1.00 17.63 100 ILE A O 1
ATOM 1606 N N . ASN A 1 101 ? -32.397 25.143 -19.039 1.00 17.91 101 ASN A N 1
ATOM 1607 C CA . ASN A 1 101 ? -31.399 25.111 -20.108 1.00 18.38 101 ASN A CA 1
ATOM 1608 C C . ASN A 1 101 ? -30.528 23.871 -20.020 1.00 20.74 101 ASN A C 1
ATOM 1609 O O . ASN A 1 101 ? -30.125 23.311 -21.047 1.00 21.09 101 ASN A O 1
ATOM 1620 N N . GLY A 1 102 ? -30.198 23.446 -18.797 1.00 18.67 102 GLY A N 1
ATOM 1621 C CA . GLY A 1 102 ? -29.473 22.205 -18.641 1.00 15.97 102 GLY A CA 1
ATOM 1622 C C . GLY A 1 102 ? -30.172 21.056 -19.322 1.00 19.25 102 GLY A C 1
ATOM 1623 O O . GLY A 1 102 ? -29.545 20.244 -20.006 1.00 17.49 102 GLY A O 1
ATOM 1627 N N . THR A 1 103 ? -31.495 20.964 -19.136 1.00 16.48 103 THR A N 1
ATOM 1628 C CA . THR A 1 103 ? -32.253 19.870 -19.721 1.00 15.91 103 THR A CA 1
ATOM 1629 C C . THR A 1 103 ? -32.323 19.996 -21.240 1.00 12.92 103 THR A C 1
ATOM 1630 O O . THR A 1 103 ? -32.079 19.025 -21.960 1.00 20.81 103 THR A O 1
ATOM 1641 N N . LYS A 1 104 ? -32.655 21.181 -21.746 1.00 20.56 104 LYS A N 1
ATOM 1642 C CA . LYS A 1 104 ? -32.657 21.373 -23.190 1.00 20.50 104 LYS A CA 1
ATOM 1643 C C . LYS A 1 104 ? -31.296 21.046 -23.790 1.00 18.43 104 LYS A C 1
ATOM 1644 O O . LYS A 1 104 ? -31.200 20.365 -24.825 1.00 18.72 104 LYS A O 1
ATOM 1663 N N . ASN A 1 105 ? -30.227 21.476 -23.125 1.00 20.22 105 ASN A N 1
ATOM 1664 C CA . ASN A 1 105 ? -28.872 21.260 -23.656 1.00 20.82 105 ASN A CA 1
ATOM 1665 C C . ASN A 1 105 ? -28.536 19.778 -23.766 1.00 24.28 105 ASN A C 1
ATOM 1666 O O . ASN A 1 105 ? -27.936 19.333 -24.753 1.00 22.92 105 ASN A O 1
ATOM 1677 N N . MET A 1 106 ? -28.884 18.993 -22.745 1.00 16.97 106 MET A N 1
ATOM 1678 C CA . MET A 1 106 ? -28.585 17.575 -22.808 1.00 21.10 106 MET A CA 1
ATOM 1679 C C . MET A 1 106 ? -29.356 16.906 -23.932 1.00 21.33 106 MET A C 1
ATOM 1680 O O . MET A 1 106 ? -28.823 16.053 -24.651 1.00 17.79 106 MET A O 1
ATOM 1694 N N . PHE A 1 107 ? -30.639 17.213 -24.044 1.00 22.27 107 PHE A N 1
ATOM 1695 C CA . PHE A 1 107 ? -31.457 16.504 -25.013 1.00 20.80 107 PHE A CA 1
ATOM 1696 C C . PHE A 1 107 ? -31.066 16.887 -26.433 1.00 26.64 107 PHE A C 1
ATOM 1697 O O . PHE A 1 107 ? -31.051 16.037 -27.334 1.00 25.87 107 PHE A O 1
ATOM 1714 N N . GLU A 1 108 ? -30.732 18.156 -26.642 1.00 23.67 108 GLU A N 1
ATOM 1715 C CA . GLU A 1 108 ? -30.322 18.603 -27.979 1.00 29.03 108 GLU A CA 1
ATOM 1716 C C . GLU A 1 108 ? -28.939 18.067 -28.349 1.00 28.53 108 GLU A C 1
ATOM 1717 O O . GLU A 1 108 ? -28.700 17.745 -29.515 1.00 28.45 108 GLU A O 1
ATOM 1729 N N . ALA A 1 109 ? -28.028 17.925 -27.374 1.00 27.80 109 ALA A N 1
ATOM 1730 C CA . ALA A 1 109 ? -26.757 17.274 -27.673 1.00 25.40 109 ALA A CA 1
ATOM 1731 C C . ALA A 1 109 ? -26.970 15.834 -28.118 1.00 29.04 109 ALA A C 1
ATOM 1732 O O . ALA A 1 109 ? -26.334 15.373 -29.076 1.00 27.63 109 ALA A O 1
ATOM 1739 N N . ILE A 1 110 ? -27.851 15.099 -27.434 1.00 21.73 110 ILE A N 1
ATOM 1740 C CA . ILE A 1 110 ? -28.154 13.738 -27.845 1.00 29.22 110 ILE A CA 1
ATOM 1741 C C . ILE A 1 110 ? -28.708 13.732 -29.262 1.00 28.58 110 ILE A C 1
ATOM 1742 O O . ILE A 1 110 ? -28.371 12.863 -30.077 1.00 31.29 110 ILE A O 1
ATOM 1758 N N . LYS A 1 111 ? -29.604 14.645 -29.558 1.00 24.34 111 LYS A N 1
ATOM 1759 C CA . LYS A 1 111 ? -30.255 14.660 -30.881 1.00 26.72 111 LYS A CA 1
ATOM 1760 C C . LYS A 1 111 ? -29.228 14.934 -31.982 1.00 33.11 111 LYS A C 1
ATOM 1761 O O . LYS A 1 111 ? -29.304 14.326 -33.016 1.00 31.40 111 LYS A O 1
ATOM 1780 N N . LYS A 1 112 ? -28.318 15.856 -31.741 1.00 29.73 112 LYS A N 1
ATOM 1781 C CA . LYS A 1 112 ? -27.311 16.222 -32.755 1.00 36.96 112 LYS A CA 1
ATOM 1782 C C . LYS A 1 112 ? -26.255 15.133 -32.917 1.00 37.34 112 LYS A C 1
ATOM 1783 O O . LYS A 1 112 ? -26.023 14.770 -34.054 1.00 40.44 112 LYS A O 1
ATOM 1791 N N . TYR A 1 113 ? -25.669 14.611 -31.848 1.00 33.89 113 TYR A N 1
ATOM 1792 C CA . TYR A 1 113 ? -24.495 13.710 -31.975 1.00 36.18 113 TYR A CA 1
ATOM 1793 C C . TYR A 1 113 ? -24.794 12.239 -31.781 1.00 38.26 113 TYR A C 1
ATOM 1794 O O . TYR A 1 113 ? -23.997 11.445 -32.240 1.00 39.29 113 TYR A O 1
ATOM 1812 N N . ALA A 1 114 ? -25.878 11.862 -31.139 1.00 29.44 114 ALA A N 1
ATOM 1813 C CA . ALA A 1 114 ? -26.052 10.421 -30.978 1.00 35.13 114 ALA A CA 1
ATOM 1814 C C . ALA A 1 114 ? -27.521 10.025 -31.015 1.00 37.80 114 ALA A C 1
ATOM 1815 O O . ALA A 1 114 ? -27.985 9.235 -30.173 1.00 34.89 114 ALA A O 1
ATOM 1822 N N . PRO A 1 115 ? -28.269 10.496 -32.019 1.00 32.16 115 PRO A N 1
ATOM 1823 C CA . PRO A 1 115 ? -29.722 10.254 -32.016 1.00 31.77 115 PRO A CA 1
ATOM 1824 C C . PRO A 1 115 ? -30.095 8.784 -32.034 1.00 35.31 115 PRO A C 1
ATOM 1825 O O . PRO A 1 115 ? -31.181 8.432 -31.543 1.00 32.25 115 PRO A O 1
ATOM 1836 N N . ASP A 1 116 ? -29.238 7.910 -32.569 1.00 33.76 116 ASP A N 1
ATOM 1837 C CA . ASP A 1 116 ? -29.526 6.482 -32.625 1.00 40.40 116 ASP A CA 1
ATOM 1838 C C . ASP A 1 116 ? -28.725 5.664 -31.630 1.00 35.73 116 ASP A C 1
ATOM 1839 O O . ASP A 1 116 ? -28.981 4.466 -31.492 1.00 40.56 116 ASP A O 1
ATOM 1848 N N . THR A 1 117 ? -27.745 6.268 -30.971 1.00 30.37 117 THR A N 1
ATOM 1849 C CA . THR A 1 117 ? -26.837 5.590 -30.050 1.00 35.17 117 THR A CA 1
ATOM 1850 C C . THR A 1 117 ? -27.374 5.566 -28.617 1.00 33.79 117 THR A C 1
ATOM 1851 O O . THR A 1 117 ? -27.307 4.526 -27.954 1.00 31.67 117 THR A O 1
ATOM 1862 N N . VAL A 1 118 ? -27.890 6.691 -28.125 1.00 32.22 118 VAL A N 1
ATOM 1863 C CA . VAL A 1 118 ? -28.355 6.786 -26.742 1.00 28.27 118 VAL A CA 1
ATOM 1864 C C . VAL A 1 118 ? -29.704 6.089 -26.632 1.00 24.31 118 VAL A C 1
ATOM 1865 O O . VAL A 1 118 ? -30.677 6.498 -27.272 1.00 26.12 118 VAL A O 1
ATOM 1878 N N . GLU A 1 119 ? -29.770 5.054 -25.801 1.00 24.51 119 GLU A N 1
ATOM 1879 C CA . GLU A 1 119 ? -30.981 4.263 -25.693 1.00 24.50 119 GLU A CA 1
ATOM 1880 C C . GLU A 1 119 ? -31.932 4.745 -24.608 1.00 21.79 119 GLU A C 1
ATOM 1881 O O . GLU A 1 119 ? -33.144 4.547 -24.747 1.00 18.34 119 GLU A O 1
ATOM 1893 N N . ARG A 1 120 ? -31.411 5.373 -23.551 1.00 24.25 120 ARG A N 1
ATOM 1894 C CA . ARG A 1 120 ? -32.221 5.728 -22.389 1.00 20.60 120 ARG A CA 1
ATOM 1895 C C . ARG A 1 120 ? -31.671 6.979 -21.722 1.00 19.11 120 ARG A C 1
ATOM 1896 O O . ARG A 1 120 ? -30.455 7.132 -21.569 1.00 19.86 120 ARG A O 1
ATOM 1917 N N . VAL A 1 121 ? -32.581 7.859 -21.316 1.00 13.38 121 VAL A N 1
ATOM 1918 C CA . VAL A 1 121 ? -32.285 9.008 -20.484 1.00 15.96 121 VAL A CA 1
ATOM 1919 C C . VAL A 1 121 ? -33.106 8.848 -19.221 1.00 13.90 121 VAL A C 1
ATOM 1920 O O . VAL A 1 121 ? -34.321 8.643 -19.296 1.00 14.45 121 VAL A O 1
ATOM 1933 N N . VAL A 1 122 ? -32.441 8.922 -18.076 1.00 16.93 122 VAL A N 1
ATOM 1934 C CA . VAL A 1 122 ? -33.106 8.956 -16.777 1.00 15.42 122 VAL A CA 1
ATOM 1935 C C . VAL A 1 122 ? -32.833 10.338 -16.200 1.00 13.24 122 VAL A C 1
ATOM 1936 O O . VAL A 1 122 ? -31.672 10.701 -15.978 1.00 16.40 122 VAL A O 1
ATOM 1949 N N . MET A 1 123 ? -33.884 11.118 -15.984 1.00 11.14 123 MET A N 1
ATOM 1950 C CA . MET A 1 123 ? -33.750 12.483 -15.526 1.00 9.29 123 MET A CA 1
ATOM 1951 C C . MET A 1 123 ? -34.180 12.623 -14.074 1.00 11.65 123 MET A C 1
ATOM 1952 O O . MET A 1 123 ? -35.277 12.187 -13.704 1.00 14.02 123 MET A O 1
ATOM 1966 N N . THR A 1 124 ? -33.349 13.262 -13.258 1.00 12.71 124 THR A N 1
ATOM 1967 C CA . THR A 1 124 ? -33.768 13.573 -11.881 1.00 13.21 124 THR A CA 1
ATOM 1968 C C . THR A 1 124 ? -34.683 14.795 -11.949 1.00 14.40 124 THR A C 1
ATOM 1969 O O . THR A 1 124 ? -34.220 15.926 -12.109 1.00 13.27 124 THR A O 1
ATOM 1980 N N . ALA A 1 125 ? -35.995 14.560 -11.868 1.00 11.95 125 ALA A N 1
ATOM 1981 C CA . ALA A 1 125 ? -36.957 15.599 -11.625 1.00 9.75 125 ALA A CA 1
ATOM 1982 C C . ALA A 1 125 ? -37.070 15.748 -10.116 1.00 12.69 125 ALA A C 1
ATOM 1983 O O . ALA A 1 125 ? -36.065 15.653 -9.405 1.00 12.46 125 ALA A O 1
ATOM 1990 N N . SER A 1 126 ? -38.284 15.975 -9.610 1.00 11.13 126 SER A N 1
ATOM 1991 C CA . SER A 1 126 ? -38.517 16.027 -8.169 1.00 9.50 126 SER A CA 1
ATOM 1992 C C . SER A 1 126 ? -39.996 15.770 -7.933 1.00 10.20 126 SER A C 1
ATOM 1993 O O . SER A 1 126 ? -40.829 15.977 -8.823 1.00 11.44 126 SER A O 1
ATOM 2001 N N . TRP A 1 127 ? -40.331 15.340 -6.724 1.00 11.08 127 TRP A N 1
ATOM 2002 C CA . TRP A 1 127 ? -41.763 15.394 -6.395 1.00 11.40 127 TRP A CA 1
ATOM 2003 C C . TRP A 1 127 ? -42.268 16.825 -6.440 1.00 13.82 127 TRP A C 1
ATOM 2004 O O . TRP A 1 127 ? -43.486 17.063 -6.482 1.00 12.12 127 TRP A O 1
ATOM 2025 N N . ALA A 1 128 ? -41.339 17.781 -6.489 1.00 11.20 128 ALA A N 1
ATOM 2026 C CA . ALA A 1 128 ? -41.692 19.187 -6.610 1.00 10.86 128 ALA A CA 1
ATOM 2027 C C . ALA A 1 128 ? -42.387 19.499 -7.927 1.00 10.99 128 ALA A C 1
ATOM 2028 O O . ALA A 1 128 ? -42.975 20.577 -8.052 1.00 14.46 128 ALA A O 1
ATOM 2035 N N . SER A 1 129 ? -42.279 18.629 -8.936 1.00 12.92 129 SER A N 1
ATOM 2036 C CA . SER A 1 129 ? -43.028 18.822 -10.182 1.00 10.14 129 SER A CA 1
ATOM 2037 C C . SER A 1 129 ? -44.371 18.098 -10.176 1.00 14.67 129 SER A C 1
ATOM 2038 O O . SER A 1 129 ? -45.067 18.086 -11.205 1.00 14.15 129 SER A O 1
ATOM 2046 N N . ILE A 1 130 ? -44.721 17.485 -9.045 1.00 10.69 130 ILE A N 1
ATOM 2047 C CA . ILE A 1 130 ? -45.947 16.721 -8.863 1.00 11.28 130 ILE A CA 1
ATOM 2048 C C . ILE A 1 130 ? -46.819 17.356 -7.784 1.00 12.57 130 ILE A C 1
ATOM 2049 O O . ILE A 1 130 ? -48.002 17.615 -7.999 1.00 13.42 130 ILE A O 1
ATOM 2065 N N . MET A 1 131 ? -46.215 17.686 -6.636 1.00 14.63 131 MET A N 1
ATOM 2066 C CA . MET A 1 131 ? -46.893 18.296 -5.517 1.00 14.34 131 MET A CA 1
ATOM 2067 C C . MET A 1 131 ? -47.103 19.798 -5.770 1.00 17.80 131 MET A C 1
ATOM 2068 O O . MET A 1 131 ? -46.553 20.392 -6.703 1.00 15.16 131 MET A O 1
ATOM 2082 N N . THR A 1 132 ? -47.952 20.392 -4.936 1.00 16.03 132 THR A N 1
ATOM 2083 C CA . THR A 1 132 ? -48.191 21.834 -4.890 1.00 15.03 132 THR A CA 1
ATOM 2084 C C . THR A 1 132 ? -47.606 22.352 -3.585 1.00 15.68 132 THR A C 1
ATOM 2085 O O . THR A 1 132 ? -48.072 21.948 -2.510 1.00 14.26 132 THR A O 1
ATOM 2096 N N . PRO A 1 133 ? -46.571 23.202 -3.613 1.00 15.30 133 PRO A N 1
ATOM 2097 C CA . PRO A 1 133 ? -45.864 23.527 -2.359 1.00 18.65 133 PRO A CA 1
ATOM 2098 C C . PRO A 1 133 ? -46.750 24.044 -1.242 1.00 17.92 133 PRO A C 1
ATOM 2099 O O . PRO A 1 133 ? -46.624 23.572 -0.094 1.00 14.44 133 PRO A O 1
ATOM 2110 N N . HIS A 1 134 ? -47.704 24.927 -1.540 1.00 15.98 134 HIS A N 1
ATOM 2111 C CA . HIS A 1 134 ? -48.543 25.435 -0.455 1.00 21.61 134 HIS A CA 1
ATOM 2112 C C . HIS A 1 134 ? -49.592 24.429 -0.004 1.00 20.47 134 HIS A C 1
ATOM 2113 O O . HIS A 1 134 ? -50.327 24.720 0.952 1.00 20.71 134 HIS A O 1
ATOM 2127 N N . ARG A 1 135 ? -49.694 23.266 -0.646 1.00 18.09 135 ARG A N 1
ATOM 2128 C CA . ARG A 1 135 ? -50.614 22.220 -0.227 1.00 17.15 135 ARG A CA 1
ATOM 2129 C C . ARG A 1 135 ? -49.903 20.979 0.309 1.00 17.80 135 ARG A C 1
ATOM 2130 O O . ARG A 1 135 ? -50.531 19.919 0.438 1.00 17.58 135 ARG A O 1
ATOM 2151 N N . GLN A 1 136 ? -48.621 21.094 0.657 1.00 18.16 136 GLN A N 1
ATOM 2152 C CA . GLN A 1 136 ? -47.926 19.969 1.277 1.00 17.88 136 GLN A CA 1
ATOM 2153 C C . GLN A 1 136 ? -48.632 19.502 2.533 1.00 18.98 136 GLN A C 1
ATOM 2154 O O . GLN A 1 136 ? -48.542 18.326 2.899 1.00 17.91 136 GLN A O 1
ATOM 2168 N N . ASN A 1 137 ? -49.314 20.406 3.228 1.00 18.76 137 ASN A N 1
ATOM 2169 C CA . ASN A 1 137 ? -49.990 20.045 4.463 1.00 16.61 137 ASN A CA 1
ATOM 2170 C C . ASN A 1 137 ? -51.498 19.868 4.281 1.00 20.53 137 ASN A C 1
ATOM 2171 O O . ASN A 1 137 ? -52.239 19.880 5.272 1.00 19.00 137 ASN A O 1
ATOM 2182 N N . ASP A 1 138 ? -51.974 19.719 3.033 1.00 20.82 138 ASP A N 1
ATOM 2183 C CA . ASP A 1 138 ? -53.395 19.645 2.727 1.00 17.06 138 ASP A CA 1
ATOM 2184 C C . ASP A 1 138 ? -53.833 18.196 2.503 1.00 19.06 138 ASP A C 1
ATOM 2185 O O . ASP A 1 138 ? -53.563 17.629 1.424 1.00 16.44 138 ASP A O 1
ATOM 2194 N N . PRO A 1 139 ? -54.540 17.575 3.456 1.00 17.33 139 PRO A N 1
ATOM 2195 C CA . PRO A 1 139 ? -54.925 16.166 3.289 1.00 17.01 139 PRO A CA 1
ATOM 2196 C C . PRO A 1 139 ? -56.002 15.935 2.233 1.00 14.68 139 PRO A C 1
ATOM 2197 O O . PRO A 1 139 ? -56.313 14.762 1.959 1.00 18.45 139 PRO A O 1
ATOM 2208 N N . THR A 1 140 ? -56.561 16.985 1.641 1.00 17.35 140 THR A N 1
ATOM 2209 C CA . THR A 1 140 ? -57.523 16.814 0.554 1.00 22.52 140 THR A CA 1
ATOM 2210 C C . THR A 1 140 ? -56.860 16.603 -0.797 1.00 26.09 140 THR A C 1
ATOM 2211 O O . THR A 1 140 ? -57.562 16.338 -1.780 1.00 24.88 140 THR A O 1
ATOM 2222 N N . LEU A 1 141 ? -55.553 16.798 -0.880 1.00 20.32 141 LEU A N 1
ATOM 2223 C CA . LEU A 1 141 ? -54.803 16.607 -2.114 1.00 19.55 141 LEU A CA 1
ATOM 2224 C C . LEU A 1 141 ? -54.186 15.218 -2.091 1.00 20.45 141 LEU A C 1
ATOM 2225 O O . LEU A 1 141 ? -53.490 14.861 -1.139 1.00 16.61 141 LEU A O 1
ATOM 2241 N N . THR A 1 142 ? -54.460 14.427 -3.123 1.00 19.35 142 THR A N 1
ATOM 2242 C CA . THR A 1 142 ? -53.810 13.138 -3.310 1.00 18.25 142 THR A CA 1
ATOM 2243 C C . THR A 1 142 ? -52.923 13.262 -4.544 1.00 15.95 142 THR A C 1
ATOM 2244 O O . THR A 1 142 ? -53.399 13.673 -5.611 1.00 19.26 142 THR A O 1
ATOM 2255 N N . LEU A 1 143 ? -51.643 12.965 -4.388 1.00 14.28 143 LEU A N 1
ATOM 2256 C CA . LEU A 1 143 ? -50.719 12.994 -5.511 1.00 14.65 143 LEU A CA 1
ATOM 2257 C C . LEU A 1 143 ? -50.569 11.589 -6.079 1.00 14.88 143 LEU A C 1
ATOM 2258 O O . LEU A 1 143 ? -50.504 10.610 -5.327 1.00 13.70 143 LEU A O 1
ATOM 2274 N N . ASP A 1 144 ? -50.470 11.492 -7.406 1.00 15.12 144 ASP A N 1
ATOM 2275 C CA . ASP A 1 144 ? -49.992 10.282 -8.045 1.00 13.60 144 ASP A CA 1
ATOM 2276 C C . ASP A 1 144 ? -49.052 10.672 -9.183 1.00 14.73 144 ASP A C 1
ATOM 2277 O O . ASP A 1 144 ? -48.728 11.851 -9.376 1.00 13.76 144 ASP A O 1
ATOM 2286 N N . GLU A 1 145 ? -48.619 9.664 -9.935 1.00 12.26 145 GLU A N 1
ATOM 2287 C CA . GLU A 1 145 ? -47.605 9.862 -10.968 1.00 12.67 145 GLU A CA 1
ATOM 2288 C C . GLU A 1 145 ? -48.075 10.726 -12.133 1.00 15.26 145 GLU A C 1
ATOM 2289 O O . GLU A 1 145 ? -47.229 11.149 -12.936 1.00 14.48 145 GLU A O 1
ATOM 2301 N N . GLU A 1 146 ? -49.375 10.978 -12.256 1.00 11.96 146 GLU A N 1
ATOM 2302 C CA . GLU A 1 146 ? -49.911 11.830 -13.305 1.00 17.39 146 GLU A CA 1
ATOM 2303 C C . GLU A 1 146 ? -50.195 13.250 -12.842 1.00 17.35 146 GLU A C 1
ATOM 2304 O O . GLU A 1 146 ? -50.592 14.078 -13.664 1.00 18.46 146 GLU A O 1
ATOM 2316 N N . THR A 1 147 ? -49.983 13.555 -11.564 1.00 15.62 147 THR A N 1
ATOM 2317 C CA . THR A 1 147 ? -50.232 14.889 -11.031 1.00 14.35 147 THR A CA 1
ATOM 2318 C C . THR A 1 147 ? -49.070 15.824 -11.351 1.00 13.26 147 THR A C 1
ATOM 2319 O O . THR A 1 147 ? -47.899 15.431 -11.305 1.00 13.57 147 THR A O 1
ATOM 2330 N N . TRP A 1 148 ? -49.402 17.085 -11.627 1.00 17.04 148 TRP A N 1
ATOM 2331 C CA . TRP A 1 148 ? -48.408 18.101 -11.955 1.00 12.44 148 TRP A CA 1
ATOM 2332 C C . TRP A 1 148 ? -48.539 19.296 -11.030 1.00 12.52 148 TRP A C 1
ATOM 2333 O O . TRP A 1 148 ? -49.650 19.743 -10.732 1.00 16.33 148 TRP A O 1
ATOM 2354 N N . ASN A 1 149 ? -47.409 19.813 -10.574 1.00 12.13 149 ASN A N 1
ATOM 2355 C CA . ASN A 1 149 ? -47.388 21.112 -9.921 1.00 10.81 149 ASN A CA 1
ATOM 2356 C C . ASN A 1 149 ? -48.004 22.148 -10.852 1.00 12.94 149 ASN A C 1
ATOM 2357 O O . ASN A 1 149 ? -47.502 22.327 -11.974 1.00 14.57 149 ASN A O 1
ATOM 2368 N N . PRO A 1 150 ? -49.081 22.830 -10.457 1.00 13.69 150 PRO A N 1
ATOM 2369 C CA . PRO A 1 150 ? -49.731 23.792 -11.353 1.00 14.89 150 PRO A CA 1
ATOM 2370 C C . PRO A 1 150 ? -49.049 25.151 -11.436 1.00 17.66 150 PRO A C 1
ATOM 2371 O O . PRO A 1 150 ? -49.596 26.051 -12.083 1.00 15.62 150 PRO A O 1
ATOM 2382 N N . VAL A 1 151 ? -47.872 25.314 -10.821 1.00 16.16 151 VAL A N 1
ATOM 2383 C CA . VAL A 1 151 ? -47.176 26.601 -10.841 1.00 13.30 151 VAL A CA 1
ATOM 2384 C C . VAL A 1 151 ? -47.065 27.123 -12.269 1.00 18.16 151 VAL A C 1
ATOM 2385 O O . VAL A 1 151 ? -46.888 26.353 -13.222 1.00 15.74 151 VAL A O 1
ATOM 2398 N N . THR A 1 152 ? -47.165 28.444 -12.408 1.00 18.49 152 THR A N 1
ATOM 2399 C CA . THR A 1 152 ? -46.966 29.148 -13.667 1.00 19.86 152 THR A CA 1
ATOM 2400 C C . THR A 1 152 ? -45.742 30.044 -13.553 1.00 18.71 152 THR A C 1
ATOM 2401 O O . THR A 1 152 ? -45.277 30.356 -12.455 1.00 15.71 152 THR A O 1
ATOM 2412 N N . GLU A 1 153 ? -45.263 30.527 -14.702 1.00 16.98 153 GLU A N 1
ATOM 2413 C CA . GLU A 1 153 ? -44.134 31.449 -14.650 1.00 20.94 153 GLU A CA 1
ATOM 2414 C C . GLU A 1 153 ? -44.506 32.709 -13.904 1.00 19.27 153 GLU A C 1
ATOM 2415 O O . GLU A 1 153 ? -43.647 33.329 -13.272 1.00 20.76 153 GLU A O 1
ATOM 2427 N N . GLU A 1 154 ? -45.792 33.077 -13.936 1.00 19.53 154 GLU A N 1
ATOM 2428 C CA . GLU A 1 154 ? -46.230 34.291 -13.258 1.00 19.68 154 GLU A CA 1
ATOM 2429 C C . GLU A 1 154 ? -46.139 34.175 -11.740 1.00 19.79 154 GLU A C 1
ATOM 2430 O O . GLU A 1 154 ? -45.767 35.145 -11.071 1.00 19.94 154 GLU A O 1
ATOM 2442 N N . ASN A 1 155 ? -46.473 33.018 -11.165 1.00 18.89 155 ASN A N 1
ATOM 2443 C CA . ASN A 1 155 ? -46.437 32.872 -9.715 1.00 16.95 155 ASN A CA 1
ATOM 2444 C C . ASN A 1 155 ? -45.282 31.999 -9.205 1.00 16.78 155 ASN A C 1
ATOM 2445 O O . ASN A 1 155 ? -45.239 31.675 -8.013 1.00 17.54 155 ASN A O 1
ATOM 2456 N N . ALA A 1 156 ? -44.295 31.709 -10.046 1.00 17.33 156 ALA A N 1
ATOM 2457 C CA . ALA A 1 156 ? -43.214 30.815 -9.629 1.00 15.81 156 ALA A CA 1
ATOM 2458 C C . ALA A 1 156 ? -42.347 31.403 -8.514 1.00 18.36 156 ALA A C 1
ATOM 2459 O O . ALA A 1 156 ? -41.739 30.647 -7.746 1.00 16.20 156 ALA A O 1
ATOM 2466 N N . TYR A 1 157 ? -42.274 32.734 -8.394 1.00 16.18 157 TYR A N 1
ATOM 2467 C CA . TYR A 1 157 ? -41.219 33.372 -7.611 1.00 15.45 157 TYR A CA 1
ATOM 2468 C C . TYR A 1 157 ? -41.737 33.950 -6.312 1.00 16.77 157 TYR A C 1
ATOM 2469 O O . TYR A 1 157 ? -41.127 34.854 -5.722 1.00 18.96 157 TYR A O 1
ATOM 2487 N N . GLU A 1 158 ? -42.831 33.382 -5.825 1.00 16.19 158 GLU A N 1
ATOM 2488 C CA . GLU A 1 158 ? -43.377 33.726 -4.520 1.00 15.43 158 GLU A CA 1
ATOM 2489 C C . GLU A 1 158 ? -42.296 33.729 -3.449 1.00 20.32 158 GLU A C 1
ATOM 2490 O O . GLU A 1 158 ? -42.198 34.668 -2.650 1.00 16.35 158 GLU A O 1
ATOM 2502 N N . ASN A 1 159 ? -41.465 32.690 -3.426 1.00 18.46 159 ASN A N 1
ATOM 2503 C CA . ASN A 1 159 ? -40.304 32.628 -2.542 1.00 17.16 159 ASN A CA 1
ATOM 2504 C C . ASN A 1 159 ? -39.287 31.657 -3.147 1.00 15.74 159 ASN A C 1
ATOM 2505 O O . ASN A 1 159 ? -39.487 31.109 -4.236 1.00 14.27 159 ASN A O 1
ATOM 2516 N N . VAL A 1 160 ? -38.153 31.492 -2.459 1.00 13.44 160 VAL A N 1
ATOM 2517 C CA . VAL A 1 160 ? -37.089 30.717 -3.051 1.00 16.88 160 VAL A CA 1
ATOM 2518 C C . VAL A 1 160 ? -37.534 29.272 -3.242 1.00 14.89 160 VAL A C 1
ATOM 2519 O O . VAL A 1 160 ? -37.153 28.621 -4.221 1.00 14.97 160 VAL A O 1
ATOM 2532 N N . PHE A 1 161 ? -38.354 28.761 -2.346 1.00 15.36 161 PHE A N 1
ATOM 2533 C CA . PHE A 1 161 ? -38.732 27.361 -2.481 1.00 14.25 161 PHE A CA 1
ATOM 2534 C C . PHE A 1 161 ? -39.725 27.152 -3.619 1.00 16.25 161 PHE A C 1
ATOM 2535 O O . PHE A 1 161 ? -39.582 26.193 -4.388 1.00 15.21 161 PHE A O 1
ATOM 2552 N N . THR A 1 162 ? -40.717 28.039 -3.773 1.00 15.13 162 THR A N 1
ATOM 2553 C CA . THR A 1 162 ? -41.610 27.891 -4.927 1.00 11.42 162 THR A CA 1
ATOM 2554 C C . THR A 1 162 ? -40.828 28.028 -6.235 1.00 12.89 162 THR A C 1
ATOM 2555 O O . THR A 1 162 ? -41.127 27.353 -7.227 1.00 12.48 162 THR A O 1
ATOM 2566 N N . ALA A 1 163 ? -39.793 28.875 -6.246 1.00 14.13 163 ALA A N 1
ATOM 2567 C CA . ALA A 1 163 ? -39.004 29.050 -7.456 1.00 13.13 163 ALA A CA 1
ATOM 2568 C C . ALA A 1 163 ? -38.191 27.802 -7.757 1.00 10.49 163 ALA A C 1
ATOM 2569 O O . ALA A 1 163 ? -38.067 27.390 -8.914 1.00 10.18 163 ALA A O 1
ATOM 2576 N N . TYR A 1 164 ? -37.597 27.196 -6.725 1.00 12.97 164 TYR A N 1
ATOM 2577 C CA . TYR A 1 164 ? -36.929 25.918 -6.944 1.00 11.82 164 TYR A CA 1
ATOM 2578 C C . TYR A 1 164 ? -37.910 24.892 -7.504 1.00 10.87 164 TYR A C 1
ATOM 2579 O O . TYR A 1 164 ? -37.632 24.215 -8.507 1.00 12.62 164 TYR A O 1
ATOM 2597 N N . CYS A 1 165 ? -39.086 24.790 -6.891 1.00 10.60 165 CYS A N 1
ATOM 2598 C CA . CYS A 1 165 ? -40.041 23.786 -7.362 1.00 13.01 165 CYS A CA 1
ATOM 2599 C C . CYS A 1 165 ? -40.476 24.069 -8.794 1.00 13.26 165 CYS A C 1
ATOM 2600 O O . CYS A 1 165 ? -40.675 23.137 -9.581 1.00 11.84 165 CYS A O 1
ATOM 2608 N N . ALA A 1 166 ? -40.598 25.346 -9.150 1.00 13.16 166 ALA A N 1
ATOM 2609 C CA . ALA A 1 166 ? -40.908 25.706 -10.538 1.00 12.89 166 ALA A CA 1
ATOM 2610 C C . ALA A 1 166 ? -39.780 25.342 -11.495 1.00 13.24 166 ALA A C 1
ATOM 2611 O O . ALA A 1 166 ? -40.040 24.872 -12.606 1.00 13.68 166 ALA A O 1
ATOM 2618 N N . SER A 1 167 ? -38.517 25.587 -11.114 1.00 12.99 167 SER A N 1
ATOM 2619 C CA . SER A 1 167 ? -37.396 25.154 -11.948 1.00 10.00 167 SER A CA 1
ATOM 2620 C C . SER A 1 167 ? -37.526 23.675 -12.275 1.00 11.75 167 SER A C 1
ATOM 2621 O O . SER A 1 167 ? -37.376 23.269 -13.432 1.00 12.66 167 SER A O 1
ATOM 2629 N N . LYS A 1 168 ? -37.877 22.857 -11.283 1.00 11.09 168 LYS A N 1
ATOM 2630 C CA . LYS A 1 168 ? -38.008 21.426 -11.534 1.00 13.09 168 LYS A CA 1
ATOM 2631 C C . LYS A 1 168 ? -39.215 21.131 -12.431 1.00 11.21 168 LYS A C 1
ATOM 2632 O O . LYS A 1 168 ? -39.141 20.299 -13.353 1.00 13.15 168 LYS A O 1
ATOM 2651 N N . THR A 1 169 ? -40.338 21.805 -12.174 1.00 12.56 169 THR A N 1
ATOM 2652 C CA . THR A 1 169 ? -41.538 21.594 -12.987 1.00 12.22 169 THR A CA 1
ATOM 2653 C C . THR A 1 169 ? -41.306 22.004 -14.441 1.00 12.67 169 THR A C 1
ATOM 2654 O O . THR A 1 169 ? -41.637 21.262 -15.379 1.00 14.28 169 THR A O 1
ATOM 2665 N N . PHE A 1 170 ? -40.720 23.184 -14.644 1.00 14.76 170 PHE A N 1
ATOM 2666 C CA . PHE A 1 170 ? -40.568 23.691 -16.006 1.00 12.85 170 PHE A CA 1
ATOM 2667 C C . PHE A 1 170 ? -39.535 22.874 -16.768 1.00 13.89 170 PHE A C 1
ATOM 2668 O O . PHE A 1 170 ? -39.708 22.599 -17.962 1.00 15.95 170 PHE A O 1
ATOM 2685 N N . ALA A 1 171 ? -38.453 22.470 -16.093 1.00 14.72 171 ALA A N 1
ATOM 2686 C CA . ALA A 1 171 ? -37.470 21.609 -16.740 1.00 13.34 171 ALA A CA 1
ATOM 2687 C C . ALA A 1 171 ? -38.096 20.300 -17.191 1.00 15.48 171 ALA A C 1
ATOM 2688 O O . ALA A 1 171 ? -37.849 19.851 -18.315 1.00 14.41 171 ALA A O 1
ATOM 2695 N N . GLU A 1 172 ? -38.924 19.672 -16.340 1.00 11.91 172 GLU A N 1
ATOM 2696 C CA . GLU A 1 172 ? -39.494 18.393 -16.724 1.00 12.21 172 GLU A CA 1
ATOM 2697 C C . GLU A 1 172 ? -40.479 18.541 -17.871 1.00 11.94 172 GLU A C 1
ATOM 2698 O O . GLU A 1 172 ? -40.536 17.686 -18.763 1.00 16.61 172 GLU A O 1
ATOM 2710 N N . LYS A 1 173 ? -41.274 19.607 -17.861 1.00 16.31 173 LYS A N 1
ATOM 2711 C CA . LYS A 1 173 ? -42.180 19.853 -18.981 1.00 17.77 173 LYS A CA 1
ATOM 2712 C C . LYS A 1 173 ? -41.414 19.948 -20.295 1.00 17.28 173 LYS A C 1
ATOM 2713 O O . LYS A 1 173 ? -41.856 19.415 -21.325 1.00 16.54 173 LYS A O 1
ATOM 2732 N N . GLU A 1 174 ? -40.241 20.597 -20.277 1.00 18.88 174 GLU A N 1
ATOM 2733 C CA . GLU A 1 174 ? -39.449 20.694 -21.508 1.00 19.77 174 GLU A CA 1
ATOM 2734 C C . GLU A 1 174 ? -38.938 19.326 -21.921 1.00 18.55 174 GLU A C 1
ATOM 2735 O O . GLU A 1 174 ? -38.849 19.023 -23.112 1.00 18.86 174 GLU A O 1
ATOM 2747 N N . ALA A 1 175 ? -38.572 18.500 -20.935 1.00 16.23 175 ALA A N 1
ATOM 2748 C CA . ALA A 1 175 ? -38.139 17.143 -21.221 1.00 16.97 175 ALA A CA 1
ATOM 2749 C C . ALA A 1 175 ? -39.223 16.372 -21.974 1.00 19.46 175 ALA A C 1
ATOM 2750 O O . ALA A 1 175 ? -38.952 15.765 -23.018 1.00 17.80 175 ALA A O 1
ATOM 2757 N N . TRP A 1 176 ? -40.458 16.377 -21.464 1.00 17.97 176 TRP A N 1
ATOM 2758 C CA . TRP A 1 176 ? -41.501 15.592 -22.114 1.00 18.01 176 TRP A CA 1
ATOM 2759 C C . TRP A 1 176 ? -41.890 16.199 -23.456 1.00 21.04 176 TRP A C 1
ATOM 2760 O O . TRP A 1 176 ? -42.218 15.461 -24.395 1.00 18.62 176 TRP A O 1
ATOM 2781 N N . LYS A 1 177 ? -41.800 17.520 -23.577 1.00 21.85 177 LYS A N 1
ATOM 2782 C CA . LYS A 1 177 ? -42.091 18.174 -24.857 1.00 21.41 177 LYS A CA 1
ATOM 2783 C C . LYS A 1 177 ? -41.078 17.736 -25.907 1.00 24.42 177 LYS A C 1
ATOM 2784 O O . LYS A 1 177 ? -41.437 17.336 -27.025 1.00 25.67 177 LYS A O 1
ATOM 2803 N N . PHE A 1 178 ? -39.788 17.775 -25.562 1.00 20.76 178 PHE A N 1
ATOM 2804 C CA . PHE A 1 178 ? -38.760 17.285 -26.472 1.00 22.54 178 PHE A CA 1
ATOM 2805 C C . PHE A 1 178 ? -39.074 15.868 -26.935 1.00 28.44 178 PHE A C 1
ATOM 2806 O O . PHE A 1 178 ? -38.992 15.552 -28.129 1.00 25.91 178 PHE A O 1
ATOM 2823 N N . VAL A 1 179 ? -39.392 14.984 -25.988 1.00 21.41 179 VAL A N 1
ATOM 2824 C CA . VAL A 1 179 ? -39.670 13.595 -26.328 1.00 23.31 179 VAL A CA 1
ATOM 2825 C C . VAL A 1 179 ? -40.859 13.531 -27.271 1.00 25.57 179 VAL A C 1
ATOM 2826 O O . VAL A 1 179 ? -40.850 12.787 -28.264 1.00 29.74 179 VAL A O 1
ATOM 2839 N N . LYS A 1 180 ? -41.902 14.307 -26.983 1.00 24.49 180 LYS A N 1
ATOM 2840 C CA . LYS A 1 180 ? -43.065 14.380 -27.866 1.00 29.10 180 LYS A CA 1
ATOM 2841 C C . LYS A 1 180 ? -42.701 14.793 -29.293 1.00 34.53 180 LYS A C 1
ATOM 2842 O O . LYS A 1 180 ? -43.157 14.176 -30.258 1.00 35.97 180 LYS A O 1
ATOM 2861 N N . GLU A 1 181 ? -41.879 15.820 -29.435 1.00 29.97 181 GLU A N 1
ATOM 2862 C CA . GLU A 1 181 ? -41.609 16.380 -30.751 1.00 34.44 181 GLU A CA 1
ATOM 2863 C C . GLU A 1 181 ? -40.532 15.641 -31.532 1.00 37.92 181 GLU A C 1
ATOM 2864 O O . GLU A 1 181 ? -40.431 15.837 -32.758 1.00 37.06 181 GLU A O 1
ATOM 2876 N N . ASN A 1 182 ? -39.758 14.770 -30.886 1.00 32.23 182 ASN A N 1
ATOM 2877 C CA . ASN A 1 182 ? -38.628 14.107 -31.545 1.00 33.27 182 ASN A CA 1
ATOM 2878 C C . ASN A 1 182 ? -38.754 12.591 -31.536 1.00 34.50 182 ASN A C 1
ATOM 2879 O O . ASN A 1 182 ? -37.754 11.881 -31.668 1.00 37.17 182 ASN A O 1
ATOM 2890 N N . SER A 1 183 ? -39.991 12.096 -31.377 1.00 37.50 183 SER A N 1
ATOM 2891 C CA . SER A 1 183 ? -40.231 10.659 -31.248 1.00 45.38 183 SER A CA 1
ATOM 2892 C C . SER A 1 183 ? -39.560 9.822 -32.328 1.00 49.97 183 SER A C 1
ATOM 2893 O O . SER A 1 183 ? -39.057 8.723 -32.044 1.00 51.04 183 SER A O 1
ATOM 2901 N N . ASP A 1 184 ? -39.494 10.328 -33.545 1.00 49.24 184 ASP A N 1
ATOM 2902 C CA . ASP A 1 184 ? -39.025 9.558 -34.681 1.00 57.49 184 ASP A CA 1
ATOM 2903 C C . ASP A 1 184 ? -37.566 9.824 -35.000 1.00 51.98 184 ASP A C 1
ATOM 2904 O O . ASP A 1 184 ? -36.925 8.970 -35.623 1.00 55.81 184 ASP A O 1
ATOM 2913 N N . ALA A 1 185 ? -37.035 10.938 -34.548 1.00 50.93 185 ALA A N 1
ATOM 2914 C CA . ALA A 1 185 ? -35.654 11.349 -34.860 1.00 49.34 185 ALA A CA 1
ATOM 2915 C C . ALA A 1 185 ? -34.654 10.837 -33.820 1.00 47.59 185 ALA A C 1
ATOM 2916 O O . ALA A 1 185 ? -33.509 10.631 -34.177 1.00 45.58 185 ALA A O 1
ATOM 2923 N N . VAL A 1 186 ? -35.043 10.718 -32.560 1.00 40.42 186 VAL A N 1
ATOM 2924 C CA . VAL A 1 186 ? -34.099 10.284 -31.490 1.00 37.37 186 VAL A CA 1
ATOM 2925 C C . VAL A 1 186 ? -34.671 9.012 -30.866 1.00 36.17 186 VAL A C 1
ATOM 2926 O O . VAL A 1 186 ? -35.852 8.970 -30.641 1.00 39.77 186 VAL A O 1
ATOM 2939 N N . LYS A 1 187 ? -33.852 8.011 -30.632 1.00 30.40 187 LYS A N 1
ATOM 2940 C CA . LYS A 1 187 ? -34.342 6.698 -30.191 1.00 31.80 187 LYS A CA 1
ATOM 2941 C C . LYS A 1 187 ? -34.482 6.615 -28.661 1.00 26.19 187 LYS A C 1
ATOM 2942 O O . LYS A 1 187 ? -35.168 5.740 -28.227 1.00 29.43 187 LYS A O 1
ATOM 2961 N N . PHE A 1 188 ? -33.876 7.499 -27.885 1.00 24.73 188 PHE A N 1
ATOM 2962 C CA . PHE A 1 188 ? -33.875 7.334 -26.405 1.00 27.63 188 PHE A CA 1
ATOM 2963 C C . PHE A 1 188 ? -35.286 7.388 -25.826 1.00 22.53 188 PHE A C 1
ATOM 2964 O O . PHE A 1 188 ? -36.098 8.106 -26.321 1.00 24.47 188 PHE A O 1
ATOM 2981 N N . LYS A 1 189 ? -35.519 6.578 -24.805 1.00 20.59 189 LYS A N 1
ATOM 2982 C CA . LYS A 1 189 ? -36.739 6.595 -24.015 1.00 18.69 189 LYS A CA 1
ATOM 2983 C C . LYS A 1 189 ? -36.442 7.260 -22.674 1.00 21.09 189 LYS A C 1
ATOM 2984 O O . LYS A 1 189 ? -35.399 7.009 -22.057 1.00 17.24 189 LYS A O 1
ATOM 3003 N N . LEU A 1 190 ? -37.367 8.086 -22.227 1.00 20.35 190 LEU A N 1
ATOM 3004 C CA . LEU A 1 190 ? -37.183 8.882 -21.030 1.00 16.33 190 LEU A CA 1
ATOM 3005 C C . LEU A 1 190 ? -37.881 8.241 -19.841 1.00 15.51 190 LEU A C 1
ATOM 3006 O O . LEU A 1 190 ? -38.974 7.693 -19.978 1.00 17.63 190 LEU A O 1
ATOM 3022 N N . THR A 1 191 ? -37.249 8.365 -18.669 1.00 17.61 191 THR A N 1
ATOM 3023 C CA . THR A 1 191 ? -37.790 7.997 -17.360 1.00 15.29 191 THR A CA 1
ATOM 3024 C C . THR A 1 191 ? -37.445 9.145 -16.422 1.00 11.30 191 THR A C 1
ATOM 3025 O O . THR A 1 191 ? -36.301 9.603 -16.428 1.00 12.40 191 THR A O 1
ATOM 3036 N N . THR A 1 192 ? -38.414 9.656 -15.667 1.00 10.08 192 THR A N 1
ATOM 3037 C CA . THR A 1 192 ? -38.160 10.751 -14.741 1.00 12.38 192 THR A CA 1
ATOM 3038 C C . THR A 1 192 ? -38.329 10.231 -13.319 1.00 11.13 192 THR A C 1
ATOM 3039 O O . THR A 1 192 ? -39.215 9.423 -13.043 1.00 11.33 192 THR A O 1
ATOM 3050 N N . ILE A 1 193 ? -37.444 10.670 -12.433 1.00 12.60 193 ILE A N 1
ATOM 3051 C CA . ILE A 1 193 ? -37.430 10.261 -11.031 1.00 10.22 193 ILE A CA 1
ATOM 3052 C C . ILE A 1 193 ? -37.822 11.476 -10.205 1.00 11.35 193 ILE A C 1
ATOM 3053 O O . ILE A 1 193 ? -37.310 12.585 -10.432 1.00 10.79 193 ILE A O 1
ATOM 3069 N N . HIS A 1 194 ? -38.702 11.268 -9.236 1.00 9.29 194 HIS A N 1
ATOM 3070 C CA . HIS A 1 194 ? -39.297 12.366 -8.480 1.00 9.21 194 HIS A CA 1
ATOM 3071 C C . HIS A 1 194 ? -39.119 12.126 -6.988 1.00 10.31 194 HIS A C 1
ATOM 3072 O O . HIS A 1 194 ? -40.084 11.806 -6.282 1.00 10.96 194 HIS A O 1
ATOM 3086 N N . PRO A 1 195 ? -37.931 12.368 -6.459 1.00 10.59 195 PRO A N 1
ATOM 3087 C CA . PRO A 1 195 ? -37.743 12.262 -5.003 1.00 9.86 195 PRO A CA 1
ATOM 3088 C C . PRO A 1 195 ? -38.387 13.421 -4.264 1.00 10.87 195 PRO A C 1
ATOM 3089 O O . PRO A 1 195 ? -38.497 14.535 -4.790 1.00 9.20 195 PRO A O 1
ATOM 3100 N N . SER A 1 196 ? -38.807 13.143 -3.016 1.00 10.71 196 SER A N 1
ATOM 3101 C CA . SER A 1 196 ? -39.143 14.178 -2.040 1.00 10.30 196 SER A CA 1
ATOM 3102 C C . SER A 1 196 ? -37.846 14.567 -1.319 1.00 13.38 196 SER A C 1
ATOM 3103 O O . SER A 1 196 ? -36.753 14.335 -1.842 1.00 13.95 196 SER A O 1
ATOM 3111 N N . PHE A 1 197 ? -37.923 15.087 -0.095 1.00 12.24 197 PHE A N 1
ATOM 3112 C CA . PHE A 1 197 ? -36.710 15.525 0.589 1.00 10.52 197 PHE A CA 1
ATOM 3113 C C . PHE A 1 197 ? -35.769 14.346 0.810 1.00 11.66 197 PHE A C 1
ATOM 3114 O O . PHE A 1 197 ? -36.168 13.323 1.377 1.00 12.18 197 PHE A O 1
ATOM 3131 N N . VAL A 1 198 ? -34.552 14.437 0.285 1.00 10.44 198 VAL A N 1
ATOM 3132 C CA . VAL A 1 198 ? -33.655 13.286 0.276 1.00 8.25 198 VAL A CA 1
ATOM 3133 C C . VAL A 1 198 ? -32.703 13.374 1.457 1.00 11.03 198 VAL A C 1
ATOM 3134 O O . VAL A 1 198 ? -31.938 14.342 1.604 1.00 9.51 198 VAL A O 1
ATOM 3147 N N . PHE A 1 199 ? -32.778 12.359 2.311 1.00 10.47 199 PHE A N 1
ATOM 3148 C CA . PHE A 1 199 ? -31.960 12.221 3.496 1.00 10.84 199 PHE A CA 1
ATOM 3149 C C . PHE A 1 199 ? -31.141 10.940 3.388 1.00 9.80 199 PHE A C 1
ATOM 3150 O O . PHE A 1 199 ? -31.416 10.060 2.568 1.00 9.59 199 PHE A O 1
ATOM 3167 N N . GLY A 1 200 ? -30.148 10.816 4.259 1.00 13.32 200 GLY A N 1
ATOM 3168 C CA . GLY A 1 200 ? -29.301 9.650 4.283 1.00 11.35 200 GLY A CA 1
ATOM 3169 C C . GLY A 1 200 ? -27.850 10.068 4.281 1.00 10.24 200 GLY A C 1
ATOM 3170 O O . GLY A 1 200 ? -27.518 11.239 4.039 1.00 11.16 200 GLY A O 1
ATOM 3174 N N . PRO A 1 201 ? -26.958 9.112 4.548 1.00 9.70 201 PRO A N 1
ATOM 3175 C CA . PRO A 1 201 ? -25.532 9.443 4.645 1.00 10.43 201 PRO A CA 1
ATOM 3176 C C . PRO A 1 201 ? -24.954 9.938 3.329 1.00 11.61 201 PRO A C 1
ATOM 3177 O O . PRO A 1 201 ? -25.395 9.544 2.244 1.00 10.70 201 PRO A O 1
ATOM 3188 N N . GLN A 1 202 ? -23.922 10.773 3.446 1.00 12.02 202 GLN A N 1
ATOM 3189 C CA . GLN A 1 202 ? -23.102 11.125 2.289 1.00 14.92 202 GLN A CA 1
ATOM 3190 C C . GLN A 1 202 ? -22.400 9.870 1.778 1.00 13.85 202 GLN A C 1
ATOM 3191 O O . GLN A 1 202 ? -22.066 8.963 2.550 1.00 12.40 202 GLN A O 1
ATOM 3205 N N . ASN A 1 203 ? -22.159 9.814 0.480 1.00 9.98 203 ASN A N 1
ATOM 3206 C CA . ASN A 1 203 ? -21.566 8.597 -0.055 1.00 11.82 203 ASN A CA 1
ATOM 3207 C C . ASN A 1 203 ? -20.194 8.316 0.561 1.00 16.01 203 ASN A C 1
ATOM 3208 O O . ASN A 1 203 ? -19.824 7.144 0.724 1.00 14.89 203 ASN A O 1
ATOM 3219 N N . PHE A 1 204 ? -19.414 9.362 0.859 1.00 13.78 204 PHE A N 1
ATOM 3220 C CA . PHE A 1 204 ? -18.106 9.239 1.496 1.00 15.20 204 PHE A CA 1
ATOM 3221 C C . PHE A 1 204 ? -18.121 9.937 2.851 1.00 16.02 204 PHE A C 1
ATOM 3222 O O . PHE A 1 204 ? -18.596 11.079 2.971 1.00 15.84 204 PHE A O 1
ATOM 3239 N N . ASP A 1 205 ? -17.580 9.259 3.870 1.00 13.70 205 ASP A N 1
ATOM 3240 C CA . ASP A 1 205 ? -17.490 9.851 5.197 1.00 14.91 205 ASP A CA 1
ATOM 3241 C C . ASP A 1 205 ? -16.736 11.182 5.189 1.00 16.36 205 ASP A C 1
ATOM 3242 O O . ASP A 1 205 ? -17.065 12.087 5.960 1.00 15.82 205 ASP A O 1
ATOM 3251 N N . GLU A 1 206 ? -15.705 11.307 4.358 1.00 20.22 206 GLU A N 1
ATOM 3252 C CA . GLU A 1 206 ? -14.923 12.532 4.296 1.00 20.65 206 GLU A CA 1
ATOM 3253 C C . GLU A 1 206 ? -15.767 13.720 3.839 1.00 21.44 206 GLU A C 1
ATOM 3254 O O . GLU A 1 206 ? -15.404 14.872 4.127 1.00 21.46 206 GLU A O 1
ATOM 3266 N N . ASP A 1 207 ? -16.888 13.469 3.168 1.00 17.26 207 ASP A N 1
ATOM 3267 C CA . ASP A 1 207 ? -17.758 14.559 2.726 1.00 15.70 207 ASP A CA 1
ATOM 3268 C C . ASP A 1 207 ? -18.689 15.081 3.815 1.00 17.36 207 ASP A C 1
ATOM 3269 O O . ASP A 1 207 ? -19.474 16.004 3.554 1.00 16.85 207 ASP A O 1
ATOM 3278 N N . VAL A 1 208 ? -18.605 14.547 5.029 1.00 14.99 208 VAL A N 1
ATOM 3279 C CA . VAL A 1 208 ? -19.307 15.164 6.144 1.00 12.90 208 VAL A CA 1
ATOM 3280 C C . VAL A 1 208 ? -18.549 16.415 6.571 1.00 18.67 208 VAL A C 1
ATOM 3281 O O . VAL A 1 208 ? -17.483 16.322 7.194 1.00 22.18 208 VAL A O 1
ATOM 3294 N N . THR A 1 209 ? -19.060 17.580 6.197 1.00 19.84 209 THR A N 1
ATOM 3295 C CA . THR A 1 209 ? -18.434 18.872 6.444 1.00 21.34 209 THR A CA 1
ATOM 3296 C C . THR A 1 209 ? -19.322 19.683 7.384 1.00 20.57 209 THR A C 1
ATOM 3297 O O . THR A 1 209 ? -20.434 19.274 7.727 1.00 18.99 209 THR A O 1
ATOM 3308 N N . LYS A 1 210 ? -18.840 20.878 7.767 1.00 20.49 210 LYS A N 1
ATOM 3309 C CA . LYS A 1 210 ? -19.603 21.711 8.696 1.00 23.73 210 LYS A CA 1
ATOM 3310 C C . LYS A 1 210 ? -21.034 21.940 8.216 1.00 22.88 210 LYS A C 1
ATOM 3311 O O . LYS A 1 210 ? -21.980 21.899 9.018 1.00 21.16 210 LYS A O 1
ATOM 3330 N N . LYS A 1 211 ? -21.189 22.229 6.926 1.00 17.70 211 LYS A N 1
ATOM 3331 C CA . LYS A 1 211 ? -22.471 22.430 6.271 1.00 21.78 211 LYS A CA 1
ATOM 3332 C C . LYS A 1 211 ? -22.587 21.414 5.144 1.00 20.00 211 LYS A C 1
ATOM 3333 O O . LYS A 1 211 ? -21.660 21.261 4.341 1.00 20.73 211 LYS A O 1
ATOM 3352 N N . LEU A 1 212 ? -23.705 20.702 5.110 1.00 17.70 212 LEU A N 1
ATOM 3353 C CA . LEU A 1 212 ? -23.948 19.686 4.094 1.00 13.18 212 LEU A CA 1
ATOM 3354 C C . LEU A 1 212 ? -24.774 20.275 2.948 1.00 16.15 212 LEU A C 1
ATOM 3355 O O . LEU A 1 212 ? -25.182 21.439 2.972 1.00 17.07 212 LEU A O 1
ATOM 3371 N N . ASN A 1 213 ? -25.001 19.469 1.919 1.00 14.37 213 ASN A N 1
ATOM 3372 C CA . ASN A 1 213 ? -25.967 19.805 0.880 1.00 16.13 213 ASN A CA 1
ATOM 3373 C C . ASN A 1 213 ? -27.292 20.213 1.516 1.00 13.35 213 ASN A C 1
ATOM 3374 O O . ASN A 1 213 ? -27.591 19.801 2.642 1.00 14.98 213 ASN A O 1
ATOM 3385 N N . GLU A 1 214 ? -28.096 20.982 0.779 1.00 13.31 214 GLU A N 1
ATOM 3386 C CA . GLU A 1 214 ? -29.246 21.684 1.348 1.00 14.99 214 GLU A CA 1
ATOM 3387 C C . GLU A 1 214 ? -30.145 20.748 2.144 1.00 12.28 214 GLU A C 1
ATOM 3388 O O . GLU A 1 214 ? -30.551 21.060 3.275 1.00 14.72 214 GLU A O 1
ATOM 3400 N N . THR A 1 215 ? -30.518 19.601 1.573 1.00 12.54 215 THR A N 1
ATOM 3401 C CA . THR A 1 215 ? -31.556 18.836 2.262 1.00 14.53 215 THR A CA 1
ATOM 3402 C C . THR A 1 215 ? -31.012 18.093 3.479 1.00 11.73 215 THR A C 1
ATOM 3403 O O . THR A 1 215 ? -31.715 17.974 4.483 1.00 13.06 215 THR A O 1
ATOM 3414 N N . CYS A 1 216 ? -29.775 17.603 3.431 1.00 12.31 216 CYS A N 1
ATOM 3415 C CA . CYS A 1 216 ? -29.210 16.980 4.623 1.00 12.44 216 CYS A CA 1
ATOM 3416 C C . CYS A 1 216 ? -28.787 18.003 5.655 1.00 13.20 216 CYS A C 1
ATOM 3417 O O . CYS A 1 216 ? -28.696 17.667 6.839 1.00 13.80 216 CYS A O 1
ATOM 3425 N N . GLU A 1 217 ? -28.556 19.251 5.246 1.00 13.10 217 GLU A N 1
ATOM 3426 C CA . GLU A 1 217 ? -28.309 20.313 6.224 1.00 13.31 217 GLU A CA 1
ATOM 3427 C C . GLU A 1 217 ? -29.507 20.561 7.123 1.00 15.25 217 GLU A C 1
ATOM 3428 O O . GLU A 1 217 ? -29.328 21.078 8.229 1.00 16.80 217 GLU A O 1
ATOM 3440 N N . ILE A 1 218 ? -30.718 20.176 6.709 1.00 13.36 218 ILE A N 1
ATOM 3441 C CA . ILE A 1 218 ? -31.843 20.206 7.637 1.00 13.96 218 ILE A CA 1
ATOM 3442 C C . ILE A 1 218 ? -31.525 19.364 8.864 1.00 15.87 218 ILE A C 1
ATOM 3443 O O . ILE A 1 218 ? -31.729 19.791 10.008 1.00 15.31 218 ILE A O 1
ATOM 3459 N N . ILE A 1 219 ? -31.049 18.137 8.636 1.00 14.64 219 ILE A N 1
ATOM 3460 C CA . ILE A 1 219 ? -30.717 17.231 9.733 1.00 12.74 219 ILE A CA 1
ATOM 3461 C C . ILE A 1 219 ? -29.471 17.711 10.465 1.00 15.00 219 ILE A C 1
ATOM 3462 O O . ILE A 1 219 ? -29.426 17.749 11.702 1.00 15.65 219 ILE A O 1
ATOM 3478 N N . ASN A 1 220 ? -28.430 18.053 9.706 1.00 13.58 220 ASN A N 1
ATOM 3479 C CA . ASN A 1 220 ? -27.166 18.498 10.290 1.00 12.56 220 ASN A CA 1
ATOM 3480 C C . ASN A 1 220 ? -27.355 19.737 11.161 1.00 16.37 220 ASN A C 1
ATOM 3481 O O . ASN A 1 220 ? -26.753 19.834 12.239 1.00 15.66 220 ASN A O 1
ATOM 3492 N N . GLY A 1 221 ? -28.215 20.669 10.732 1.00 16.68 221 GLY A N 1
ATOM 3493 C CA . GLY A 1 221 ? -28.431 21.882 11.503 1.00 16.55 221 GLY A CA 1
ATOM 3494 C C . GLY A 1 221 ? -29.182 21.622 12.790 1.00 15.83 221 GLY A C 1
ATOM 3495 O O . GLY A 1 221 ? -28.858 22.194 13.835 1.00 20.83 221 GLY A O 1
ATOM 3499 N N . LEU A 1 222 ? -30.193 20.757 12.733 1.00 12.77 222 LEU A N 1
ATOM 3500 C CA . LEU A 1 222 ? -30.926 20.380 13.932 1.00 18.81 222 LEU A CA 1
ATOM 3501 C C . LEU A 1 222 ? -30.019 19.638 14.900 1.00 17.31 222 LEU A C 1
ATOM 3502 O O . LEU A 1 222 ? -30.104 19.827 16.122 1.00 21.65 222 LEU A O 1
ATOM 3518 N N . LEU A 1 223 ? -29.091 18.846 14.366 1.00 14.43 223 LEU A N 1
ATOM 3519 C CA . LEU A 1 223 ? -28.223 18.035 15.205 1.00 17.61 223 LEU A CA 1
ATOM 3520 C C . LEU A 1 223 ? -27.248 18.882 16.003 1.00 19.86 223 LEU A C 1
ATOM 3521 O O . LEU A 1 223 ? -26.786 18.455 17.064 1.00 20.34 223 LEU A O 1
ATOM 3537 N N . HIS A 1 224 ? -26.896 20.049 15.484 1.00 19.57 224 HIS A N 1
ATOM 3538 C CA . HIS A 1 224 ? -25.933 20.933 16.109 1.00 21.24 224 HIS A CA 1
ATOM 3539 C C . HIS A 1 224 ? -26.611 22.151 16.717 1.00 25.38 224 HIS A C 1
ATOM 3540 O O . HIS A 1 224 ? -25.924 23.091 17.130 1.00 24.88 224 HIS A O 1
ATOM 3555 N N . ALA A 1 225 ? -27.919 22.162 16.759 1.00 21.71 225 ALA A N 1
ATOM 3556 C CA . ALA A 1 225 ? -28.638 23.325 17.260 1.00 23.80 225 ALA A CA 1
ATOM 3557 C C . ALA A 1 225 ? -28.527 23.385 18.782 1.00 21.90 225 ALA A C 1
ATOM 3558 O O . ALA A 1 225 ? -28.534 22.351 19.445 1.00 22.67 225 ALA A O 1
ATOM 3565 N N . PRO A 1 226 ? -28.441 24.578 19.358 1.00 26.81 226 PRO A N 1
ATOM 3566 C CA . PRO A 1 226 ? -28.496 24.696 20.816 1.00 30.15 226 PRO A CA 1
ATOM 3567 C C . PRO A 1 226 ? -29.727 24.007 21.404 1.00 25.12 226 PRO A C 1
ATOM 3568 O O . PRO A 1 226 ? -30.825 24.050 20.842 1.00 31.40 226 PRO A O 1
ATOM 3579 N N . PHE A 1 227 ? -29.543 23.397 22.578 1.00 32.79 227 PHE A N 1
ATOM 3580 C CA . PHE A 1 227 ? -30.621 22.667 23.250 1.00 32.43 227 PHE A CA 1
ATOM 3581 C C . PHE A 1 227 ? -31.926 23.454 23.328 1.00 33.71 227 PHE A C 1
ATOM 3582 O O . PHE A 1 227 ? -33.008 22.856 23.366 1.00 32.12 227 PHE A O 1
ATOM 3599 N N . ASP A 1 228 ? -31.852 24.784 23.356 1.00 32.85 228 ASP A N 1
ATOM 3600 C CA . ASP A 1 228 ? -33.020 25.629 23.587 1.00 33.22 228 ASP A CA 1
ATOM 3601 C C . ASP A 1 228 ? -33.653 26.145 22.292 1.00 33.66 228 ASP A C 1
ATOM 3602 O O . ASP A 1 228 ? -34.517 27.027 22.336 1.00 32.38 228 ASP A O 1
ATOM 3611 N N . THR A 1 229 ? -33.245 25.592 21.156 1.00 29.86 229 THR A N 1
ATOM 3612 C CA . THR A 1 229 ? -33.796 25.988 19.873 1.00 29.54 229 THR A CA 1
ATOM 3613 C C . THR A 1 229 ? -35.267 25.578 19.776 1.00 30.81 229 THR A C 1
ATOM 3614 O O . THR A 1 229 ? -35.663 24.499 20.226 1.00 29.84 229 THR A O 1
ATOM 3625 N N . LYS A 1 230 ? -36.086 26.452 19.196 1.00 35.68 230 LYS A N 1
ATOM 3626 C CA . LYS A 1 230 ? -37.479 26.105 18.966 1.00 33.33 230 LYS A CA 1
ATOM 3627 C C . LYS A 1 230 ? -37.549 25.246 17.712 1.00 27.76 230 LYS A C 1
ATOM 3628 O O . LYS A 1 230 ? -37.140 25.690 16.637 1.00 29.62 230 LYS A O 1
ATOM 3647 N N . VAL A 1 231 ? -38.074 24.025 17.861 1.00 28.51 231 VAL A N 1
ATOM 3648 C CA . VAL A 1 231 ? -38.175 23.050 16.782 1.00 20.87 231 VAL A CA 1
ATOM 3649 C C . VAL A 1 231 ? -39.640 22.909 16.422 1.00 21.92 231 VAL A C 1
ATOM 3650 O O . VAL A 1 231 ? -40.499 22.815 17.307 1.00 23.03 231 VAL A O 1
ATOM 3663 N N . GLU A 1 232 ? -39.933 22.886 15.126 1.00 20.53 232 GLU A N 1
ATOM 3664 C CA . GLU A 1 232 ? -41.326 22.791 14.698 1.00 20.22 232 GLU A CA 1
ATOM 3665 C C . GLU A 1 232 ? -41.779 21.338 14.798 1.00 22.73 232 GLU A C 1
ATOM 3666 O O . GLU A 1 232 ? -41.019 20.410 14.506 1.00 19.54 232 GLU A O 1
ATOM 3678 N N . LYS A 1 233 ? -43.015 21.141 15.255 1.00 18.84 233 LYS A N 1
ATOM 3679 C CA . LYS A 1 233 ? -43.589 19.807 15.388 1.00 19.44 233 LYS A CA 1
ATOM 3680 C C . LYS A 1 233 ? -44.779 19.620 14.462 1.00 14.73 233 LYS A C 1
ATOM 3681 O O . LYS A 1 233 ? -45.495 18.620 14.581 1.00 18.58 233 LYS A O 1
ATOM 3700 N N . THR A 1 234 ? -45.002 20.557 13.553 1.00 16.44 234 THR A N 1
ATOM 3701 C CA . THR A 1 234 ? -46.053 20.479 12.558 1.00 15.13 234 THR A CA 1
ATOM 3702 C C . THR A 1 234 ? -45.518 19.814 11.297 1.00 20.34 234 THR A C 1
ATOM 3703 O O . THR A 1 234 ? -44.332 19.913 10.978 1.00 15.78 234 THR A O 1
ATOM 3714 N N . HIS A 1 235 ? -46.416 19.169 10.564 1.00 17.91 235 HIS A N 1
ATOM 3715 C CA . HIS A 1 235 ? -46.006 18.460 9.365 1.00 18.67 235 HIS A CA 1
ATOM 3716 C C . HIS A 1 235 ? -45.183 19.347 8.451 1.00 17.03 235 HIS A C 1
ATOM 3717 O O . HIS A 1 235 ? -45.562 20.481 8.140 1.00 15.90 235 HIS A O 1
ATOM 3731 N N . PHE A 1 236 ? -44.058 18.809 7.990 1.00 15.13 236 PHE A N 1
ATOM 3732 C CA . PHE A 1 236 ? -43.165 19.523 7.093 1.00 12.98 236 PHE A CA 1
ATOM 3733 C C . PHE A 1 236 ? -43.269 19.001 5.666 1.00 15.60 236 PHE A C 1
ATOM 3734 O O . PHE A 1 236 ? -43.677 19.741 4.759 1.00 13.98 236 PHE A O 1
ATOM 3751 N N . SER A 1 237 ? -42.927 17.745 5.435 1.00 14.89 237 SER A N 1
ATOM 3752 C CA . SER A 1 237 ? -42.891 17.263 4.060 1.00 13.05 237 SER A CA 1
ATOM 3753 C C . SER A 1 237 ? -42.790 15.742 4.047 1.00 12.80 237 SER A C 1
ATOM 3754 O O . SER A 1 237 ? -42.886 15.080 5.090 1.00 12.38 237 SER A O 1
ATOM 3762 N N . GLN A 1 238 ? -42.592 15.192 2.842 1.00 10.81 238 GLN A N 1
ATOM 3763 C CA . GLN A 1 238 ? -42.223 13.796 2.627 1.00 11.00 238 GLN A CA 1
ATOM 3764 C C . GLN A 1 238 ? -40.713 13.658 2.450 1.00 10.32 238 GLN A C 1
ATOM 3765 O O . GLN A 1 238 ? -40.034 14.593 2.022 1.00 10.59 238 GLN A O 1
ATOM 3779 N N . PHE A 1 239 ? -40.190 12.485 2.783 1.00 10.17 239 PHE A N 1
ATOM 3780 C CA . PHE A 1 239 ? -38.772 12.183 2.592 1.00 9.41 239 PHE A CA 1
ATOM 3781 C C . PHE A 1 239 ? -38.599 10.920 1.754 1.00 11.90 239 PHE A C 1
ATOM 3782 O O . PHE A 1 239 ? -39.547 10.157 1.521 1.00 11.11 239 PHE A O 1
ATOM 3799 N N . ILE A 1 240 ? -37.348 10.691 1.343 1.00 11.94 240 ILE A N 1
ATOM 3800 C CA . ILE A 1 240 ? -36.910 9.424 0.756 1.00 11.25 240 ILE A CA 1
ATOM 3801 C C . ILE A 1 240 ? -35.397 9.295 0.977 1.00 13.01 240 ILE A C 1
ATOM 3802 O O . ILE A 1 240 ? -34.662 10.293 1.009 1.00 9.59 240 ILE A O 1
ATOM 3818 N N . ASP A 1 241 ? -34.941 8.057 1.157 1.00 8.24 241 ASP A N 1
ATOM 3819 C CA . ASP A 1 241 ? -33.539 7.771 1.424 1.00 6.99 241 ASP A CA 1
ATOM 3820 C C . ASP A 1 241 ? -32.737 7.885 0.128 1.00 8.34 241 ASP A C 1
ATOM 3821 O O . ASP A 1 241 ? -33.156 7.389 -0.929 1.00 9.61 241 ASP A O 1
ATOM 3830 N N . VAL A 1 242 ? -31.599 8.559 0.219 1.00 9.67 242 VAL A N 1
ATOM 3831 C CA . VAL A 1 242 ? -30.740 8.778 -0.951 1.00 10.70 242 VAL A CA 1
ATOM 3832 C C . VAL A 1 242 ? -30.331 7.460 -1.592 1.00 11.07 242 VAL A C 1
ATOM 3833 O O . VAL A 1 242 ? -30.155 7.372 -2.819 1.00 10.17 242 VAL A O 1
ATOM 3846 N N . ARG A 1 243 ? -30.168 6.413 -0.792 1.00 9.85 243 ARG A N 1
ATOM 3847 C CA . ARG A 1 243 ? -29.765 5.130 -1.374 1.00 12.23 243 ARG A CA 1
ATOM 3848 C C . ARG A 1 243 ? -30.880 4.504 -2.202 1.00 11.89 243 ARG A C 1
ATOM 3849 O O . ARG A 1 243 ? -30.604 3.834 -3.220 1.00 11.39 243 ARG A O 1
ATOM 3870 N N . ASP A 1 244 ? -32.144 4.696 -1.794 1.00 11.07 244 ASP A N 1
ATOM 3871 C CA . ASP A 1 244 ? -33.279 4.298 -2.633 1.00 10.00 244 ASP A CA 1
ATOM 3872 C C . ASP A 1 244 ? -33.306 5.111 -3.921 1.00 12.62 244 ASP A C 1
ATOM 3873 O O . ASP A 1 244 ? -33.566 4.565 -5.001 1.00 9.82 244 ASP A O 1
ATOM 3882 N N . VAL A 1 245 ? -33.066 6.432 -3.817 1.00 10.01 245 VAL A N 1
ATOM 3883 C CA . VAL A 1 245 ? -33.028 7.280 -5.008 1.00 10.23 245 VAL A CA 1
ATOM 3884 C C . VAL A 1 245 ? -31.971 6.780 -5.986 1.00 11.26 245 VAL A C 1
ATOM 3885 O O . VAL A 1 245 ? -32.222 6.676 -7.190 1.00 10.15 245 VAL A O 1
ATOM 3898 N N . ALA A 1 246 ? -30.763 6.500 -5.491 1.00 10.15 246 ALA A N 1
ATOM 3899 C CA . ALA A 1 246 ? -29.682 6.069 -6.376 1.00 12.38 246 ALA A CA 1
ATOM 3900 C C . ALA A 1 246 ? -30.023 4.751 -7.057 1.00 15.58 246 ALA A C 1
ATOM 3901 O O . ALA A 1 246 ? -29.873 4.599 -8.276 1.00 13.07 246 ALA A O 1
ATOM 3908 N N . LYS A 1 247 ? -30.513 3.788 -6.283 1.00 10.67 247 LYS A N 1
ATOM 3909 C CA . LYS A 1 247 ? -30.908 2.504 -6.845 1.00 13.07 247 LYS A CA 1
ATOM 3910 C C . LYS A 1 247 ? -31.948 2.679 -7.939 1.00 13.94 247 LYS A C 1
ATOM 3911 O O . LYS A 1 247 ? -31.887 2.012 -8.982 1.00 12.65 247 LYS A O 1
ATOM 3930 N N . THR A 1 248 ? -32.917 3.578 -7.725 1.00 11.27 248 THR A N 1
ATOM 3931 C CA . THR A 1 248 ? -33.979 3.772 -8.711 1.00 12.21 248 THR A CA 1
ATOM 3932 C C . THR A 1 248 ? -33.428 4.329 -10.021 1.00 11.43 248 THR A C 1
ATOM 3933 O O . THR A 1 248 ? -33.914 3.983 -11.110 1.00 13.34 248 THR A O 1
ATOM 3944 N N . HIS A 1 249 ? -32.444 5.228 -9.948 1.00 11.03 249 HIS A N 1
ATOM 3945 C CA . HIS A 1 249 ? -31.942 5.831 -11.186 1.00 11.85 249 HIS A CA 1
ATOM 3946 C C . HIS A 1 249 ? -31.317 4.771 -12.091 1.00 16.29 249 HIS A C 1
ATOM 3947 O O . HIS A 1 249 ? -31.481 4.805 -13.321 1.00 16.18 249 HIS A O 1
ATOM 3961 N N . VAL A 1 250 ? -30.578 3.826 -11.506 1.00 12.03 250 VAL A N 1
ATOM 3962 C CA . VAL A 1 250 ? -29.926 2.797 -12.319 1.00 13.69 250 VAL A CA 1
ATOM 3963 C C . VAL A 1 250 ? -30.955 1.815 -12.875 1.00 15.78 250 VAL A C 1
ATOM 3964 O O . VAL A 1 250 ? -30.904 1.432 -14.057 1.00 15.09 250 VAL A O 1
ATOM 3977 N N . LEU A 1 251 ? -31.915 1.400 -12.044 1.00 15.50 251 LEU A N 1
ATOM 3978 C CA . LEU A 1 251 ? -33.019 0.611 -12.571 1.00 13.04 251 LEU A CA 1
ATOM 3979 C C . LEU A 1 251 ? -33.700 1.349 -13.704 1.00 14.83 251 LEU A C 1
ATOM 3980 O O . LEU A 1 251 ? -34.190 0.721 -14.649 1.00 18.16 251 LEU A O 1
ATOM 3996 N N . GLY A 1 252 ? -33.716 2.687 -13.628 1.00 12.15 252 GLY A N 1
ATOM 3997 C CA . GLY A 1 252 ? -34.461 3.489 -14.588 1.00 14.08 252 GLY A CA 1
ATOM 3998 C C . GLY A 1 252 ? -34.052 3.273 -16.037 1.00 16.93 252 GLY A C 1
ATOM 3999 O O . GLY A 1 252 ? -34.886 3.378 -16.942 1.00 16.45 252 GLY A O 1
ATOM 4003 N N . PHE A 1 253 ? -32.762 3.012 -16.293 1.00 15.34 253 PHE A N 1
ATOM 4004 C CA . PHE A 1 253 ? -32.339 2.727 -17.673 1.00 18.08 253 PHE A CA 1
ATOM 4005 C C . PHE A 1 253 ? -32.258 1.235 -17.975 1.00 20.34 253 PHE A C 1
ATOM 4006 O O . PHE A 1 253 ? -32.117 0.860 -19.151 1.00 22.93 253 PHE A O 1
ATOM 4023 N N . GLN A 1 254 ? -32.387 0.383 -16.965 1.00 17.89 254 GLN A N 1
ATOM 4024 C CA . GLN A 1 254 ? -32.234 -1.055 -17.152 1.00 20.47 254 GLN A CA 1
ATOM 4025 C C . GLN A 1 254 ? -33.549 -1.776 -17.437 1.00 24.41 254 GLN A C 1
ATOM 4026 O O . GLN A 1 254 ? -33.558 -2.788 -18.147 1.00 22.69 254 GLN A O 1
ATOM 4040 N N . LYS A 1 255 ? -34.650 -1.343 -16.826 1.00 19.04 255 LYS A N 1
ATOM 4041 C CA . LYS A 1 255 ? -35.895 -2.089 -16.835 1.00 20.71 255 LYS A CA 1
ATOM 4042 C C . LYS A 1 255 ? -36.859 -1.488 -17.851 1.00 24.39 255 LYS A C 1
ATOM 4043 O O . LYS A 1 255 ? -37.207 -0.308 -17.764 1.00 19.04 255 LYS A O 1
ATOM 4062 N N . ASP A 1 256 ? -37.309 -2.327 -18.803 1.00 23.21 256 ASP A N 1
ATOM 4063 C CA . ASP A 1 256 ? -38.204 -1.836 -19.835 1.00 24.15 256 ASP A CA 1
ATOM 4064 C C . ASP A 1 256 ? -39.493 -1.280 -19.254 1.00 20.14 256 ASP A C 1
ATOM 4065 O O . ASP A 1 256 ? -40.082 -0.366 -19.841 1.00 19.79 256 ASP A O 1
ATOM 4074 N N . GLU A 1 257 ? -39.954 -1.826 -18.127 1.00 19.89 257 GLU A N 1
ATOM 4075 C CA . GLU A 1 257 ? -41.200 -1.362 -17.540 1.00 20.70 257 GLU A CA 1
ATOM 4076 C C . GLU A 1 257 ? -41.142 0.099 -17.127 1.00 22.35 257 GLU A C 1
ATOM 4077 O O . GLU A 1 257 ? -42.186 0.687 -16.818 1.00 20.43 257 GLU A O 1
ATOM 4089 N N . LEU A 1 258 ? -39.949 0.670 -17.031 1.00 17.87 258 LEU A N 1
ATOM 4090 C CA . LEU A 1 258 ? -39.820 2.035 -16.518 1.00 17.43 258 LEU A CA 1
ATOM 4091 C C . LEU A 1 258 ? -39.791 3.038 -17.660 1.00 18.62 258 LEU A C 1
ATOM 4092 O O . LEU A 1 258 ? -39.788 4.242 -17.422 1.00 14.65 258 LEU A O 1
ATOM 4108 N N . ILE A 1 259 ? -39.794 2.547 -18.900 1.00 17.72 259 ILE A N 1
ATOM 4109 C CA . ILE A 1 259 ? -39.877 3.438 -20.044 1.00 19.27 259 ILE A CA 1
ATOM 4110 C C . ILE A 1 259 ? -41.102 4.327 -19.936 1.00 15.13 259 ILE A C 1
ATOM 4111 O O . ILE A 1 259 ? -42.220 3.860 -19.680 1.00 16.00 259 ILE A O 1
ATOM 4127 N N . ASN A 1 260 ? -40.892 5.623 -20.145 1.00 15.30 260 ASN A N 1
ATOM 4128 C CA . ASN A 1 260 ? -41.952 6.624 -20.217 1.00 16.23 260 ASN A CA 1
ATOM 4129 C C . ASN A 1 260 ? -42.710 6.767 -18.906 1.00 15.48 260 ASN A C 1
ATOM 4130 O O . ASN A 1 260 ? -43.867 7.195 -18.895 1.00 17.90 260 ASN A O 1
ATOM 4141 N N . GLN A 1 261 ? -42.056 6.477 -17.784 1.00 14.82 261 GLN A N 1
ATOM 4142 C CA . GLN A 1 261 ? -42.675 6.598 -16.467 1.00 11.02 261 GLN A CA 1
ATOM 4143 C C . GLN A 1 261 ? -42.136 7.789 -15.681 1.00 16.58 261 GLN A C 1
ATOM 4144 O O . GLN A 1 261 ? -40.951 8.126 -15.778 1.00 15.38 261 GLN A O 1
ATOM 4158 N N . ARG A 1 262 ? -43.029 8.416 -14.916 1.00 13.47 262 ARG A N 1
ATOM 4159 C CA . ARG A 1 262 ? -42.686 9.316 -13.821 1.00 13.82 262 ARG A CA 1
ATOM 4160 C C . ARG A 1 262 ? -42.777 8.509 -12.532 1.00 13.43 262 ARG A C 1
ATOM 4161 O O . ARG A 1 262 ? -43.806 7.872 -12.285 1.00 14.12 262 ARG A O 1
ATOM 4182 N N . LEU A 1 263 ? -41.697 8.476 -11.758 1.00 13.22 263 LEU A N 1
ATOM 4183 C CA . LEU A 1 263 ? -41.593 7.608 -10.583 1.00 10.05 263 LEU A CA 1
ATOM 4184 C C . LEU A 1 263 ? -41.544 8.466 -9.324 1.00 13.45 263 LEU A C 1
ATOM 4185 O O . LEU A 1 263 ? -40.591 9.223 -9.119 1.00 10.23 263 LEU A O 1
ATOM 4201 N N . LEU A 1 264 ? -42.556 8.312 -8.458 1.00 12.08 264 LEU A N 1
ATOM 4202 C CA . LEU A 1 264 ? -42.786 9.205 -7.326 1.00 12.55 264 LEU A CA 1
ATOM 4203 C C . LEU A 1 264 ? -42.194 8.565 -6.081 1.00 11.20 264 LEU A C 1
ATOM 4204 O O . LEU A 1 264 ? -42.678 7.523 -5.629 1.00 13.80 264 LEU A O 1
ATOM 4220 N N . LEU A 1 265 ? -41.119 9.155 -5.559 1.00 11.28 265 LEU A N 1
ATOM 4221 C CA . LEU A 1 265 ? -40.304 8.545 -4.519 1.00 8.15 265 LEU A CA 1
ATOM 4222 C C . LEU A 1 265 ? -40.535 9.269 -3.195 1.00 12.86 265 LEU A C 1
ATOM 4223 O O . LEU A 1 265 ? -39.869 10.254 -2.863 1.00 10.55 265 LEU A O 1
ATOM 4239 N N . CYS A 1 266 ? -41.480 8.744 -2.426 1.00 12.38 266 CYS A N 1
ATOM 4240 C CA . CYS A 1 266 ? -41.788 9.234 -1.096 1.00 10.43 266 CYS A CA 1
ATOM 4241 C C . CYS A 1 266 ? -41.928 8.021 -0.195 1.00 12.49 266 CYS A C 1
ATOM 4242 O O . CYS A 1 266 ? -42.419 6.971 -0.630 1.00 13.80 266 CYS A O 1
ATOM 4250 N N . ASN A 1 267 ? -41.529 8.174 1.064 1.00 10.67 267 ASN A N 1
ATOM 4251 C CA . ASN A 1 267 ? -41.722 7.064 1.987 1.00 9.80 267 ASN A CA 1
ATOM 4252 C C . ASN A 1 267 ? -42.054 7.516 3.400 1.00 13.20 267 ASN A C 1
ATOM 4253 O O . ASN A 1 267 ? -41.862 6.745 4.344 1.00 11.38 267 ASN A O 1
ATOM 4264 N N . GLY A 1 268 ? -42.549 8.725 3.584 1.00 12.49 268 GLY A N 1
ATOM 4265 C CA . GLY A 1 268 ? -43.037 9.041 4.920 1.00 16.42 268 GLY A CA 1
ATOM 4266 C C . GLY A 1 268 ? -43.056 10.511 5.196 1.00 17.34 268 GLY A C 1
ATOM 4267 O O . GLY A 1 268 ? -42.200 11.256 4.708 1.00 14.86 268 GLY A O 1
ATOM 4271 N N . ALA A 1 269 ? -44.071 10.941 5.936 1.00 12.43 269 ALA A N 1
ATOM 4272 C CA . ALA A 1 269 ? -44.176 12.314 6.414 1.00 15.14 269 ALA A CA 1
ATOM 4273 C C . ALA A 1 269 ? -43.282 12.552 7.630 1.00 12.16 269 ALA A C 1
ATOM 4274 O O . ALA A 1 269 ? -42.953 11.626 8.369 1.00 16.19 269 ALA A O 1
ATOM 4281 N N . PHE A 1 270 ? -42.891 13.813 7.839 1.00 12.70 270 PHE A N 1
ATOM 4282 C CA . PHE A 1 270 ? -42.081 14.156 9.002 1.00 11.32 270 PHE A CA 1
ATOM 4283 C C . PHE A 1 270 ? -42.190 15.639 9.321 1.00 11.34 270 PHE A C 1
ATOM 4284 O O . PHE A 1 270 ? -42.498 16.455 8.450 1.00 13.37 270 PHE A O 1
ATOM 4301 N N . SER A 1 271 ? -41.990 15.958 10.597 1.00 15.74 271 SER A N 1
ATOM 4302 C CA . SER A 1 271 ? -41.707 17.300 11.081 1.00 13.99 271 SER A CA 1
ATOM 4303 C C . SER A 1 271 ? -40.249 17.381 11.523 1.00 13.65 271 SER A C 1
ATOM 4304 O O . SER A 1 271 ? -39.571 16.370 11.712 1.00 18.42 271 SER A O 1
ATOM 4312 N N . GLN A 1 272 ? -39.770 18.606 11.730 1.00 13.05 272 GLN A N 1
ATOM 4313 C CA . GLN A 1 272 ? -38.433 18.765 12.294 1.00 16.87 272 GLN A CA 1
ATOM 4314 C C . GLN A 1 272 ? -38.298 17.957 13.567 1.00 18.06 272 GLN A C 1
ATOM 4315 O O . GLN A 1 272 ? -37.253 17.346 13.837 1.00 17.86 272 GLN A O 1
ATOM 4329 N N . GLN A 1 273 ? -39.354 17.955 14.380 1.00 19.50 273 GLN A N 1
ATOM 4330 C CA . GLN A 1 273 ? -39.266 17.296 15.674 1.00 16.25 273 GLN A CA 1
ATOM 4331 C C . GLN A 1 273 ? -39.181 15.786 15.527 1.00 16.75 273 GLN A C 1
ATOM 4332 O O . GLN A 1 273 ? -38.592 15.111 16.382 1.00 19.48 273 GLN A O 1
ATOM 4346 N N . ASP A 1 274 ? -39.774 15.226 14.465 1.00 18.02 274 ASP A N 1
ATOM 4347 C CA . ASP A 1 274 ? -39.640 13.786 14.278 1.00 13.68 274 ASP A CA 1
ATOM 4348 C C . ASP A 1 274 ? -38.187 13.429 14.015 1.00 15.93 274 ASP A C 1
ATOM 4349 O O . ASP A 1 274 ? -37.715 12.383 14.462 1.00 17.48 274 ASP A O 1
ATOM 4358 N N . ILE A 1 275 ? -37.441 14.309 13.346 1.00 15.88 275 ILE A N 1
ATOM 4359 C CA . ILE A 1 275 ? -36.007 14.088 13.158 1.00 14.49 275 ILE A CA 1
ATOM 4360 C C . ILE A 1 275 ? -35.280 14.159 14.500 1.00 17.60 275 ILE A C 1
ATOM 4361 O O . ILE A 1 275 ? -34.488 13.274 14.850 1.00 17.71 275 ILE A O 1
ATOM 4377 N N . VAL A 1 276 ? -35.519 15.241 15.246 1.00 17.64 276 VAL A N 1
ATOM 4378 C CA . VAL A 1 276 ? -34.866 15.397 16.541 1.00 18.29 276 VAL A CA 1
ATOM 4379 C C . VAL A 1 276 ? -35.163 14.205 17.444 1.00 16.11 276 VAL A C 1
ATOM 4380 O O . VAL A 1 276 ? -34.303 13.748 18.214 1.00 18.36 276 VAL A O 1
ATOM 4393 N N . ASN A 1 277 ? -36.393 13.691 17.383 1.00 19.02 277 ASN A N 1
ATOM 4394 C CA . ASN A 1 277 ? -36.759 12.571 18.249 1.00 20.61 277 ASN A CA 1
ATOM 4395 C C . ASN A 1 277 ? -35.841 11.385 18.012 1.00 23.16 277 ASN A C 1
ATOM 4396 O O . ASN A 1 277 ? -35.442 10.700 18.962 1.00 20.35 277 ASN A O 1
ATOM 4407 N N . VAL A 1 278 ? -35.448 11.154 16.752 1.00 19.15 278 VAL A N 1
ATOM 4408 C CA . VAL A 1 278 ? -34.500 10.083 16.478 1.00 19.47 278 VAL A CA 1
ATOM 4409 C C . VAL A 1 278 ? -33.176 10.338 17.195 1.00 20.88 278 VAL A C 1
ATOM 4410 O O . VAL A 1 278 ? -32.540 9.394 17.685 1.00 21.99 278 VAL A O 1
ATOM 4423 N N . PHE A 1 279 ? -32.703 11.593 17.230 1.00 21.47 279 PHE A N 1
ATOM 4424 C CA . PHE A 1 279 ? -31.431 11.843 17.906 1.00 22.00 279 PHE A CA 1
ATOM 4425 C C . PHE A 1 279 ? -31.501 11.331 19.337 1.00 23.02 279 PHE A C 1
ATOM 4426 O O . PHE A 1 279 ? -30.589 10.654 19.832 1.00 20.86 279 PHE A O 1
ATOM 4443 N N . ASN A 1 280 ? -32.574 11.717 20.029 1.00 21.85 280 ASN A N 1
ATOM 4444 C CA . ASN A 1 280 ? -32.720 11.472 21.460 1.00 26.68 280 ASN A CA 1
ATOM 4445 C C . ASN A 1 280 ? -32.974 10.000 21.750 1.00 25.76 280 ASN A C 1
ATOM 4446 O O . ASN A 1 280 ? -32.409 9.442 22.697 1.00 28.50 280 ASN A O 1
ATOM 4457 N N . GLU A 1 281 ? -33.780 9.346 20.911 1.00 24.23 281 GLU A N 1
ATOM 4458 C CA . GLU A 1 281 ? -34.055 7.926 21.102 1.00 25.34 281 GLU A CA 1
ATOM 4459 C C . GLU A 1 281 ? -32.815 7.078 20.857 1.00 28.27 281 GLU A C 1
ATOM 4460 O O . GLU A 1 281 ? -32.552 6.124 21.598 1.00 26.71 281 GLU A O 1
ATOM 4472 N N . ASP A 1 282 ? -32.057 7.381 19.806 1.00 23.05 282 ASP A N 1
ATOM 4473 C CA . ASP A 1 282 ? -30.998 6.478 19.380 1.00 26.48 282 ASP A CA 1
ATOM 4474 C C . ASP A 1 282 ? -29.632 6.808 19.959 1.00 21.27 282 ASP A C 1
ATOM 4475 O O . ASP A 1 282 ? -28.743 5.946 19.932 1.00 22.36 282 ASP A O 1
ATOM 4484 N N . PHE A 1 283 ? -29.427 8.026 20.453 1.00 21.66 283 PHE A N 1
ATOM 4485 C CA . PHE A 1 283 ? -28.146 8.456 21.019 1.00 23.70 283 PHE A CA 1
ATOM 4486 C C . PHE A 1 283 ? -28.402 9.070 22.387 1.00 29.65 283 PHE A C 1
ATOM 4487 O O . PHE A 1 283 ? -28.031 10.218 22.662 1.00 24.84 283 PHE A O 1
ATOM 4504 N N . PRO A 1 284 ? -29.055 8.312 23.271 1.00 26.27 284 PRO A N 1
ATOM 4505 C CA . PRO A 1 284 ? -29.506 8.884 24.555 1.00 31.67 284 PRO A CA 1
ATOM 4506 C C . PRO A 1 284 ? -28.367 9.432 25.393 1.00 31.34 284 PRO A C 1
ATOM 4507 O O . PRO A 1 284 ? -28.572 10.350 26.194 1.00 28.82 284 PRO A O 1
ATOM 4518 N N . GLU A 1 285 ? -27.162 8.903 25.194 1.00 28.65 285 GLU A N 1
ATOM 4519 C CA . GLU A 1 285 ? -25.975 9.357 25.912 1.00 30.82 285 GLU A CA 1
ATOM 4520 C C . GLU A 1 285 ? -25.577 10.782 25.557 1.00 34.69 285 GLU A C 1
ATOM 4521 O O . GLU A 1 285 ? -24.788 11.394 26.286 1.00 34.12 285 GLU A O 1
ATOM 4533 N N . LEU A 1 286 ? -26.093 11.328 24.459 1.00 29.97 286 LEU A N 1
ATOM 4534 C CA . LEU A 1 286 ? -25.784 12.694 24.069 1.00 29.45 286 LEU A CA 1
ATOM 4535 C C . LEU A 1 286 ? -26.926 13.652 24.382 1.00 26.64 286 LEU A C 1
ATOM 4536 O O . LEU A 1 286 ? -26.893 14.811 23.954 1.00 26.79 286 LEU A O 1
ATOM 4552 N N . LYS A 1 287 ? -27.932 13.202 25.122 1.00 26.82 287 LYS A N 1
ATOM 4553 C CA . LYS A 1 287 ? -29.056 14.074 25.436 1.00 30.96 287 LYS A CA 1
ATOM 4554 C C . LYS A 1 287 ? -28.556 15.354 26.093 1.00 31.98 287 LYS A C 1
ATOM 4555 O O . LYS A 1 287 ? -27.603 15.342 26.877 1.00 27.89 287 LYS A O 1
ATOM 4574 N N . GLY A 1 288 ? -29.176 16.471 25.718 1.00 28.15 288 GLY A N 1
ATOM 4575 C CA . GLY A 1 288 ? -28.718 17.783 26.097 1.00 29.61 288 GLY A CA 1
ATOM 4576 C C . GLY A 1 288 ? -27.789 18.437 25.097 1.00 29.37 288 GLY A C 1
ATOM 4577 O O . GLY A 1 288 ? -27.643 19.662 25.121 1.00 30.68 288 GLY A O 1
ATOM 4581 N N . GLN A 1 289 ? -27.144 17.661 24.227 1.00 27.14 289 GLN A N 1
ATOM 4582 C CA . GLN A 1 289 ? -26.257 18.209 23.212 1.00 23.52 289 GLN A CA 1
ATOM 4583 C C . GLN A 1 289 ? -26.993 18.554 21.935 1.00 26.68 289 GLN A C 1
ATOM 4584 O O . GLN A 1 289 ? -26.357 18.959 20.957 1.00 25.11 289 GLN A O 1
ATOM 4598 N N . PHE A 1 290 ? -28.311 18.400 21.936 1.00 25.73 290 PHE A N 1
ATOM 4599 C CA . PHE A 1 290 ? -29.175 18.826 20.845 1.00 24.77 290 PHE A CA 1
ATOM 4600 C C . PHE A 1 290 ? -30.580 18.975 21.405 1.00 23.04 290 PHE A C 1
ATOM 4601 O O . PHE A 1 290 ? -30.849 18.559 22.540 1.00 28.91 290 PHE A O 1
ATOM 4618 N N . PRO A 1 291 ? -31.501 19.567 20.642 1.00 24.44 291 PRO A N 1
ATOM 4619 C CA . PRO A 1 291 ? -32.842 19.837 21.194 1.00 24.10 291 PRO A CA 1
ATOM 4620 C C . PRO A 1 291 ? -33.510 18.574 21.693 1.00 25.06 291 PRO A C 1
ATOM 4621 O O . PRO A 1 291 ? -33.119 17.451 21.325 1.00 23.50 291 PRO A O 1
ATOM 4632 N N . PRO A 1 292 ? -34.500 18.707 22.574 1.00 25.20 292 PRO A N 1
ATOM 4633 C CA . PRO A 1 292 ? -35.060 17.545 23.269 1.00 29.40 292 PRO A CA 1
ATOM 4634 C C . PRO A 1 292 ? -36.148 16.836 22.465 1.00 24.22 292 PRO A C 1
ATOM 4635 O O . PRO A 1 292 ? -36.622 17.313 21.428 1.00 29.73 292 PRO A O 1
ATOM 4646 N N . GLU A 1 293 ? -36.560 15.692 23.003 1.00 24.07 293 GLU A N 1
ATOM 4647 C CA . GLU A 1 293 ? -37.639 14.877 22.473 1.00 25.88 293 GLU A CA 1
ATOM 4648 C C . GLU A 1 293 ? -39.000 15.481 22.802 1.00 31.09 293 GLU A C 1
ATOM 4649 O O . GLU A 1 293 ? -39.175 16.167 23.811 1.00 31.52 293 GLU A O 1
ATOM 4661 N N . ASP A 1 294 ? -39.964 15.239 21.913 1.00 27.95 294 ASP A N 1
ATOM 4662 C CA . ASP A 1 294 ? -41.356 15.645 22.123 1.00 24.30 294 ASP A CA 1
ATOM 4663 C C . ASP A 1 294 ? -42.195 14.816 21.164 1.00 30.73 294 ASP A C 1
ATOM 4664 O O . ASP A 1 294 ? -42.061 14.968 19.940 1.00 25.30 294 ASP A O 1
ATOM 4673 N N . LYS A 1 295 ? -43.029 13.929 21.702 1.00 28.27 295 LYS A N 1
ATOM 4674 C CA . LYS A 1 295 ? -43.796 13.015 20.865 1.00 27.29 295 LYS A CA 1
ATOM 4675 C C . LYS A 1 295 ? -45.067 13.643 20.296 1.00 27.96 295 LYS A C 1
ATOM 4676 O O . LYS A 1 295 ? -45.754 12.998 19.497 1.00 29.56 295 LYS A O 1
ATOM 4695 N N . ASP A 1 296 ? -45.376 14.884 20.644 1.00 23.64 296 ASP A N 1
ATOM 4696 C CA . ASP A 1 296 ? -46.596 15.540 20.165 1.00 29.50 296 ASP A CA 1
ATOM 4697 C C . ASP A 1 296 ? -46.354 16.147 18.781 1.00 29.04 296 ASP A C 1
ATOM 4698 O O . ASP A 1 296 ? -46.457 17.351 18.577 1.00 31.96 296 ASP A O 1
ATOM 4707 N N . THR A 1 297 ? -46.044 15.288 17.808 1.00 25.30 297 THR A N 1
ATOM 4708 C CA . THR A 1 297 ? -45.866 15.744 16.438 1.00 23.69 297 THR A CA 1
ATOM 4709 C C . THR A 1 297 ? -47.126 15.485 15.617 1.00 19.36 297 THR A C 1
ATOM 4710 O O . THR A 1 297 ? -47.957 14.645 15.967 1.00 20.54 297 THR A O 1
ATOM 4721 N N . ASP A 1 298 ? -47.285 16.255 14.535 1.00 20.69 298 ASP A N 1
ATOM 4722 C CA . ASP A 1 298 ? -48.402 16.019 13.626 1.00 18.82 298 ASP A CA 1
ATOM 4723 C C . ASP A 1 298 ? -48.450 14.549 13.236 1.00 23.04 298 ASP A C 1
ATOM 4724 O O . ASP A 1 298 ? -49.511 13.914 13.279 1.00 22.02 298 ASP A O 1
ATOM 4733 N N . LEU A 1 299 ? -47.287 13.965 12.937 1.00 21.25 299 LEU A N 1
ATOM 4734 C CA . LEU A 1 299 ? -47.261 12.566 12.496 1.00 20.00 299 LEU A CA 1
ATOM 4735 C C . LEU A 1 299 ? -47.908 11.655 13.527 1.00 23.22 299 LEU A C 1
ATOM 4736 O O . LEU A 1 299 ? -48.701 10.770 13.182 1.00 20.90 299 LEU A O 1
ATOM 4752 N N . ASN A 1 300 ? -47.572 11.850 14.796 1.00 22.69 300 ASN A N 1
ATOM 4753 C CA . ASN A 1 300 ? -48.106 10.978 15.845 1.00 20.83 300 ASN A CA 1
ATOM 4754 C C . ASN A 1 300 ? -49.569 11.231 16.151 1.00 21.62 300 ASN A C 1
ATOM 4755 O O . ASN A 1 300 ? -50.196 10.406 16.825 1.00 23.05 300 ASN A O 1
ATOM 4766 N N . LYS A 1 301 ? -50.149 12.312 15.639 1.00 23.68 301 LYS A N 1
ATOM 4767 C CA . LYS A 1 301 ? -51.585 12.514 15.704 1.00 23.29 301 LYS A CA 1
ATOM 4768 C C . LYS A 1 301 ? -52.283 12.088 14.407 1.00 23.59 301 LYS A C 1
ATOM 4769 O O . LYS A 1 301 ? -53.460 12.423 14.203 1.00 22.13 301 LYS A O 1
ATOM 4788 N N . GLY A 1 302 ? -51.583 11.358 13.536 1.00 26.26 302 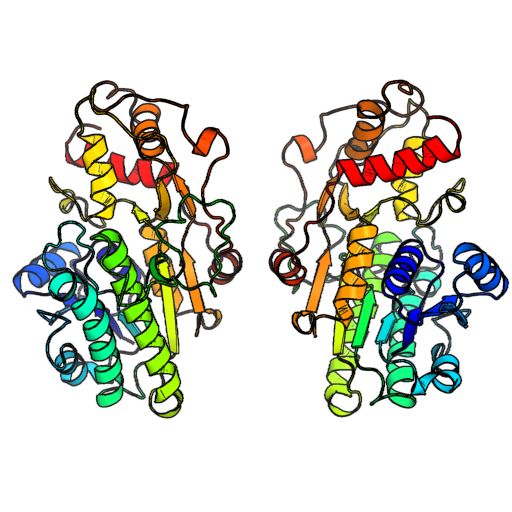GLY A N 1
ATOM 4789 C CA . GLY A 1 302 ? -52.131 10.908 12.262 1.00 22.87 302 GLY A CA 1
ATOM 4790 C C . GLY A 1 302 ? -52.288 12.033 11.262 1.00 27.80 302 GLY A C 1
ATOM 4791 O O . GLY A 1 302 ? -53.251 12.039 10.471 1.00 29.96 302 GLY A O 1
ATOM 4795 N N . VAL A 1 303 ? -51.397 13.015 11.313 1.00 18.15 303 VAL A N 1
ATOM 4796 C CA . VAL A 1 303 ? -51.435 14.160 10.433 1.00 17.40 303 VAL A CA 1
ATOM 4797 C C . VAL A 1 303 ? -50.228 14.003 9.530 1.00 19.17 303 VAL A C 1
ATOM 4798 O O . VAL A 1 303 ? -49.092 14.040 10.009 1.00 21.22 303 VAL A O 1
ATOM 4811 N N . THR A 1 304 ? -50.464 13.808 8.235 1.00 21.26 304 THR A N 1
ATOM 4812 C CA . THR A 1 304 ? -49.345 13.608 7.322 1.00 16.44 304 THR A CA 1
ATOM 4813 C C . THR A 1 304 ? -49.407 14.469 6.074 1.00 18.24 304 THR A C 1
ATOM 4814 O O . THR A 1 304 ? -48.568 14.284 5.179 1.00 16.82 304 THR A O 1
ATOM 4825 N N . GLY A 1 305 ? -50.366 15.388 5.974 1.00 12.77 305 GLY A N 1
ATOM 4826 C CA . GLY A 1 305 ? -50.408 16.283 4.835 1.00 16.78 305 GLY A CA 1
ATOM 4827 C C . GLY A 1 305 ? -50.984 15.621 3.595 1.00 12.88 305 GLY A C 1
ATOM 4828 O O . GLY A 1 305 ? -51.791 14.678 3.659 1.00 16.37 305 GLY A O 1
ATOM 4832 N N . CYS A 1 306 ? -50.558 16.109 2.445 1.00 13.59 306 CYS A N 1
ATOM 4833 C CA . CYS A 1 306 ? -51.120 15.587 1.207 1.00 12.67 306 CYS A CA 1
ATOM 4834 C C . CYS A 1 306 ? -50.830 14.095 1.113 1.00 17.18 306 CYS A C 1
ATOM 4835 O O . CYS A 1 306 ? -49.850 13.582 1.680 1.00 17.90 306 CYS A O 1
ATOM 4843 N N . LYS A 1 307 ? -51.744 13.392 0.454 1.00 19.95 307 LYS A N 1
ATOM 4844 C CA . LYS A 1 307 ? -51.722 11.940 0.367 1.00 19.59 307 LYS A CA 1
ATOM 4845 C C . LYS A 1 307 ? -50.830 11.550 -0.793 1.00 14.15 307 LYS A C 1
ATOM 4846 O O . LYS A 1 307 ? -50.854 12.195 -1.846 1.00 15.44 307 LYS A O 1
ATOM 4865 N N . ILE A 1 308 ? -50.087 10.481 -0.614 1.00 12.71 308 ILE A N 1
ATOM 4866 C CA . ILE A 1 308 ? -49.154 9.990 -1.617 1.00 15.01 308 ILE A CA 1
ATOM 4867 C C . ILE A 1 308 ? -49.715 8.688 -2.171 1.00 15.34 308 ILE A C 1
ATOM 4868 O O . ILE A 1 308 ? -49.719 7.662 -1.477 1.00 17.10 308 ILE A O 1
ATOM 4884 N N . ASP A 1 309 ? -50.161 8.716 -3.415 1.00 14.30 309 ASP A N 1
ATOM 4885 C CA . ASP A 1 309 ? -50.518 7.488 -4.127 1.00 13.54 309 ASP A CA 1
ATOM 4886 C C . ASP A 1 309 ? -49.392 7.167 -5.098 1.00 11.20 309 ASP A C 1
ATOM 4887 O O . ASP A 1 309 ? -49.429 7.569 -6.265 1.00 13.22 309 ASP A O 1
ATOM 4896 N N . ASN A 1 310 ? -48.364 6.478 -4.614 1.00 12.39 310 ASN A N 1
ATOM 4897 C CA . ASN A 1 310 ? -47.272 6.048 -5.480 1.00 11.95 310 ASN A CA 1
ATOM 4898 C C . ASN A 1 310 ? -47.247 4.527 -5.587 1.00 11.02 310 ASN A C 1
ATOM 4899 O O . ASN A 1 310 ? -46.193 3.913 -5.728 1.00 11.06 310 ASN A O 1
ATOM 4910 N N . GLU A 1 311 ? -48.433 3.911 -5.538 1.00 13.81 311 GLU A N 1
ATOM 4911 C CA . GLU A 1 311 ? -48.513 2.457 -5.610 1.00 13.07 311 GLU A CA 1
ATOM 4912 C C . GLU A 1 311 ? -47.950 1.939 -6.922 1.00 10.08 311 GLU A C 1
ATOM 4913 O O . GLU A 1 311 ? -47.241 0.930 -6.941 1.00 13.43 311 GLU A O 1
ATOM 4925 N N . LYS A 1 312 ? -48.249 2.626 -8.018 1.00 11.58 312 LYS A N 1
ATOM 4926 C CA . LYS A 1 312 ? -47.737 2.200 -9.310 1.00 12.29 312 LYS A CA 1
ATOM 4927 C C . LYS A 1 312 ? -46.208 2.235 -9.302 1.00 12.60 312 LYS A C 1
ATOM 4928 O O . LYS A 1 312 ? -45.554 1.286 -9.737 1.00 13.33 312 LYS A O 1
ATOM 4947 N N . THR A 1 313 ? -45.612 3.316 -8.780 1.00 10.69 313 THR A N 1
ATOM 4948 C CA . THR A 1 313 ? -44.162 3.419 -8.680 1.00 11.91 313 THR A CA 1
ATOM 4949 C C . THR A 1 313 ? -43.583 2.262 -7.874 1.00 12.42 313 THR A C 1
ATOM 4950 O O . THR A 1 313 ? -42.595 1.637 -8.264 1.00 10.89 313 THR A O 1
ATOM 4961 N N . LYS A 1 314 ? -44.176 1.991 -6.718 1.00 11.65 314 LYS A N 1
ATOM 4962 C CA . LYS A 1 314 ? -43.656 0.941 -5.863 1.00 11.10 314 LYS A CA 1
ATOM 4963 C C . LYS A 1 314 ? -43.733 -0.425 -6.538 1.00 12.46 314 LYS A C 1
ATOM 4964 O O . LYS A 1 314 ? -42.809 -1.245 -6.418 1.00 11.22 314 LYS A O 1
ATOM 4983 N N . LYS A 1 315 ? -44.814 -0.675 -7.269 1.00 13.29 315 LYS A N 1
ATOM 4984 C CA . LYS A 1 315 ? -44.970 -1.949 -7.964 1.00 12.74 315 LYS A CA 1
ATOM 4985 C C . LYS A 1 315 ? -43.945 -2.071 -9.077 1.00 14.59 315 LYS A C 1
ATOM 4986 O O . LYS A 1 315 ? -43.346 -3.132 -9.261 1.00 14.87 315 LYS A O 1
ATOM 5005 N N . LEU A 1 316 ? -43.723 -0.984 -9.826 1.00 13.97 316 LEU A N 1
ATOM 5006 C CA . LEU A 1 316 ? -42.738 -1.017 -10.899 1.00 13.00 316 LEU A CA 1
ATOM 5007 C C . LEU A 1 316 ? -41.321 -1.238 -10.366 1.00 13.80 316 LEU A C 1
ATOM 5008 O O . LEU A 1 316 ? -40.543 -1.994 -10.960 1.00 13.52 316 LEU A O 1
ATOM 5024 N N . LEU A 1 317 ? -40.954 -0.584 -9.258 1.00 12.91 317 LEU A N 1
ATOM 5025 C CA . LEU A 1 317 ? -39.585 -0.685 -8.754 1.00 12.55 317 LEU A CA 1
ATOM 5026 C C . LEU A 1 317 ? -39.344 -1.979 -7.973 1.00 11.79 317 LEU A C 1
ATOM 5027 O O . LEU A 1 317 ? -38.209 -2.473 -7.937 1.00 12.53 317 LEU A O 1
ATOM 5043 N N . ALA A 1 318 ? -40.402 -2.520 -7.368 1.00 16.15 318 ALA A N 1
ATOM 5044 C CA . ALA A 1 318 ? -40.460 -3.795 -6.664 1.00 19.29 318 ALA A CA 1
ATOM 5045 C C . ALA A 1 318 ? -39.718 -3.828 -5.325 1.00 26.09 318 ALA A C 1
ATOM 5046 O O . ALA A 1 318 ? -40.129 -4.574 -4.422 1.00 26.60 318 ALA A O 1
ATOM 5053 N N . PHE A 1 319 ? -38.668 -3.039 -5.147 1.00 14.70 319 PHE A N 1
ATOM 5054 C CA . PHE A 1 319 ? -37.888 -3.132 -3.915 1.00 16.80 319 PHE A CA 1
ATOM 5055 C C . PHE A 1 319 ? -38.492 -2.246 -2.823 1.00 13.67 319 PHE A C 1
ATOM 5056 O O . PHE A 1 319 ? -39.159 -1.250 -3.110 1.00 13.30 319 PHE A O 1
ATOM 5073 N N . GLU A 1 320 ? -38.258 -2.628 -1.568 1.00 12.81 320 GLU A N 1
ATOM 5074 C CA . GLU A 1 320 ? -38.841 -1.948 -0.418 1.00 13.61 320 GLU A CA 1
ATOM 5075 C C . GLU A 1 320 ? -38.021 -0.712 -0.047 1.00 12.37 320 GLU A C 1
ATOM 5076 O O . GLU A 1 320 ? -36.800 -0.791 0.129 1.00 12.22 320 GLU A O 1
ATOM 5088 N N . PHE A 1 321 ? -38.699 0.421 0.120 1.00 13.04 321 PHE A N 1
ATOM 5089 C CA . PHE A 1 321 ? -38.006 1.637 0.497 1.00 14.57 321 PHE A CA 1
ATOM 5090 C C . PHE A 1 321 ? -37.523 1.578 1.946 1.00 14.59 321 PHE A C 1
ATOM 5091 O O . PHE A 1 321 ? -38.062 0.847 2.792 1.00 13.51 321 PHE A O 1
ATOM 5108 N N . THR A 1 322 ? -36.521 2.409 2.234 1.00 15.54 322 THR A N 1
ATOM 5109 C CA . THR A 1 322 ? -35.919 2.476 3.563 1.00 11.29 322 THR A CA 1
ATOM 5110 C C . THR A 1 322 ? -36.793 3.302 4.505 1.00 14.22 322 THR A C 1
ATOM 5111 O O . THR A 1 322 ? -37.176 4.421 4.162 1.00 12.43 322 THR A O 1
ATOM 5122 N N . PRO A 1 323 ? -37.101 2.816 5.703 1.00 13.97 323 PRO A N 1
ATOM 5123 C CA . PRO A 1 323 ? -37.956 3.599 6.605 1.00 12.79 323 PRO A CA 1
ATOM 5124 C C . PRO A 1 323 ? -37.248 4.806 7.207 1.00 12.27 323 PRO A C 1
ATOM 5125 O O . PRO A 1 323 ? -36.024 4.826 7.400 1.00 12.49 323 PRO A O 1
ATOM 5136 N N . PHE A 1 324 ? -38.069 5.797 7.552 1.00 10.39 324 PHE A N 1
ATOM 5137 C CA . PHE A 1 324 ? -37.603 7.077 8.072 1.00 12.51 324 PHE A CA 1
ATOM 5138 C C . PHE A 1 324 ? -36.612 6.909 9.215 1.00 15.11 324 PHE A C 1
ATOM 5139 O O . PHE A 1 324 ? -35.561 7.553 9.233 1.00 12.23 324 PHE A O 1
ATOM 5156 N N . HIS A 1 325 ? -36.938 6.065 10.197 1.00 11.39 325 HIS A N 1
ATOM 5157 C CA . HIS A 1 325 ? -36.072 6.006 11.367 1.00 13.34 325 HIS A CA 1
ATOM 5158 C C . HIS A 1 325 ? -34.653 5.618 10.981 1.00 13.47 325 HIS A C 1
ATOM 5159 O O . HIS A 1 325 ? -33.680 6.203 11.479 1.00 16.28 325 HIS A O 1
ATOM 5173 N N . LYS A 1 326 ? -34.517 4.620 10.107 1.00 12.10 326 LYS A N 1
ATOM 5174 C CA . LYS A 1 326 ? -33.199 4.192 9.661 1.00 13.23 326 LYS A CA 1
ATOM 5175 C C . LYS A 1 326 ? -32.484 5.276 8.863 1.00 10.47 326 LYS A C 1
ATOM 5176 O O . LYS A 1 326 ? -31.274 5.449 9.010 1.00 13.17 326 LYS A O 1
ATOM 5195 N N . THR A 1 327 ? -33.194 5.957 7.956 1.00 13.97 327 THR A N 1
ATOM 5196 C CA . THR A 1 327 ? -32.546 7.006 7.175 1.00 11.97 327 THR A CA 1
ATOM 5197 C C . THR A 1 327 ? -31.961 8.071 8.092 1.00 11.28 327 THR A C 1
ATOM 5198 O O . THR A 1 327 ? -30.795 8.457 7.951 1.00 12.29 327 THR A O 1
ATOM 5209 N N . ILE A 1 328 ? -32.756 8.552 9.051 1.00 11.26 328 ILE A N 1
ATOM 5210 C CA . ILE A 1 328 ? -32.244 9.558 9.983 1.00 15.11 328 ILE A CA 1
ATOM 5211 C C . ILE A 1 328 ? -31.101 8.984 10.834 1.00 15.94 328 ILE A C 1
ATOM 5212 O O . ILE A 1 328 ? -30.039 9.604 10.990 1.00 15.45 328 ILE A O 1
ATOM 5228 N N . HIS A 1 329 ? -31.296 7.793 11.398 1.00 15.50 329 HIS A N 1
ATOM 5229 C CA . HIS A 1 329 ? -30.231 7.180 12.190 1.00 13.88 329 HIS A CA 1
ATOM 5230 C C . HIS A 1 329 ? -28.914 7.141 11.426 1.00 15.88 329 HIS A C 1
ATOM 5231 O O . HIS A 1 329 ? -27.855 7.516 11.955 1.00 15.99 329 HIS A O 1
ATOM 5245 N N . ASP A 1 330 ? -28.965 6.661 10.179 1.00 12.40 330 ASP A N 1
ATOM 5246 C CA . ASP A 1 330 ? -27.747 6.480 9.409 1.00 11.01 330 ASP A CA 1
ATOM 5247 C C . ASP A 1 330 ? -27.100 7.818 9.074 1.00 12.61 330 ASP A C 1
ATOM 5248 O O . ASP A 1 330 ? -25.873 7.925 9.043 1.00 12.85 330 ASP A O 1
ATOM 5257 N N . THR A 1 331 ? -27.907 8.837 8.775 1.00 12.25 331 THR A N 1
ATOM 5258 C CA . THR A 1 331 ? -27.362 10.179 8.576 1.00 11.24 331 THR A CA 1
ATOM 5259 C C . THR A 1 331 ? -26.666 10.671 9.852 1.00 13.40 331 THR A C 1
ATOM 5260 O O . THR A 1 331 ? -25.519 11.131 9.819 1.00 13.94 331 THR A O 1
ATOM 5271 N N . VAL A 1 332 ? -27.355 10.564 10.988 1.00 12.57 332 VAL A N 1
ATOM 5272 C CA . VAL A 1 332 ? -26.829 11.105 12.236 1.00 14.44 332 VAL A CA 1
ATOM 5273 C C . VAL A 1 332 ? -25.592 10.343 12.662 1.00 13.60 332 VAL A C 1
ATOM 5274 O O . VAL A 1 332 ? -24.589 10.947 13.064 1.00 15.51 332 VAL A O 1
ATOM 5287 N N . TYR A 1 333 ? -25.625 9.017 12.555 1.00 14.09 333 TYR A N 1
ATOM 5288 C CA . TYR A 1 333 ? -24.475 8.213 12.959 1.00 13.51 333 TYR A CA 1
ATOM 5289 C C . TYR A 1 333 ? -23.232 8.593 12.166 1.00 15.22 333 TYR A C 1
ATOM 5290 O O . TYR A 1 333 ? -22.139 8.728 12.723 1.00 11.27 333 TYR A O 1
ATOM 5308 N N . GLN A 1 334 ? -23.372 8.747 10.853 1.00 12.80 334 GLN A N 1
ATOM 5309 C CA . GLN A 1 334 ? -22.193 9.091 10.069 1.00 14.17 334 GLN A CA 1
ATOM 5310 C C . GLN A 1 334 ? -21.581 10.399 10.561 1.00 12.86 334 GLN A C 1
ATOM 5311 O O . GLN A 1 334 ? -20.355 10.533 10.645 1.00 16.27 334 GLN A O 1
ATOM 5325 N N . ILE A 1 335 ? -22.421 11.374 10.897 1.00 12.64 335 ILE A N 1
ATOM 5326 C CA . ILE A 1 335 ? -21.917 12.676 11.312 1.00 16.18 335 ILE A CA 1
ATOM 5327 C C . ILE A 1 335 ? -21.234 12.558 12.662 1.00 16.08 335 ILE A C 1
ATOM 5328 O O . ILE A 1 335 ? -20.103 13.025 12.861 1.00 16.30 335 ILE A O 1
ATOM 5344 N N . LEU A 1 336 ? -21.943 11.966 13.621 1.00 14.15 336 LEU A N 1
ATOM 5345 C CA . LEU A 1 336 ? -21.420 11.872 14.982 1.00 15.48 336 LEU A CA 1
ATOM 5346 C C . LEU A 1 336 ? -20.154 11.027 15.017 1.00 19.66 336 LEU A C 1
ATOM 5347 O O . LEU A 1 336 ? -19.217 11.314 15.779 1.00 17.79 336 LEU A O 1
ATOM 5363 N N . HIS A 1 337 ? -20.110 9.968 14.205 1.00 17.07 337 HIS A N 1
ATOM 5364 C CA . HIS A 1 337 ? -18.926 9.115 14.162 1.00 17.09 337 HIS A CA 1
ATOM 5365 C C . HIS A 1 337 ? -17.743 9.851 13.540 1.00 19.38 337 HIS A C 1
ATOM 5366 O O . HIS A 1 337 ? -16.619 9.739 14.030 1.00 18.13 337 HIS A O 1
ATOM 5380 N N . LYS A 1 338 ? -17.974 10.611 12.459 1.00 16.51 338 LYS A N 1
ATOM 5381 C CA . LYS A 1 338 ? -16.912 11.426 11.887 1.00 18.21 338 LYS A CA 1
ATOM 5382 C C . LYS A 1 338 ? -16.356 12.415 12.906 1.00 20.05 338 LYS A C 1
ATOM 5383 O O . LYS A 1 338 ? -15.147 12.687 12.932 1.00 21.61 338 LYS A O 1
ATOM 5402 N N . GLU A 1 339 ? -17.227 12.997 13.709 1.00 15.77 339 GLU A N 1
ATOM 5403 C CA . GLU A 1 339 ? -16.841 13.942 14.756 1.00 19.86 339 GLU A CA 1
ATOM 5404 C C . GLU A 1 339 ? -16.178 13.253 15.946 1.00 22.25 339 GLU A C 1
ATOM 5405 O O . GLU A 1 339 ? -15.746 13.940 16.890 1.00 21.97 339 GLU A O 1
ATOM 5417 N N . GLY A 1 340 ? -16.106 11.926 15.915 1.00 20.18 340 GLY A N 1
ATOM 5418 C CA . GLY A 1 340 ? -15.510 11.153 16.992 1.00 19.66 340 GLY A CA 1
ATOM 5419 C C . GLY A 1 340 ? -16.336 11.132 18.257 1.00 19.56 340 GLY A C 1
ATOM 5420 O O . GLY A 1 340 ? -15.777 10.983 19.352 1.00 22.77 340 GLY A O 1
ATOM 5424 N N . ARG A 1 341 ? -17.646 11.315 18.143 1.00 21.04 341 ARG A N 1
ATOM 5425 C CA . ARG A 1 341 ? -18.535 11.440 19.283 1.00 21.22 341 ARG A CA 1
ATOM 5426 C C . ARG A 1 341 ? -19.288 10.158 19.619 1.00 20.67 341 ARG A C 1
ATOM 5427 O O . ARG A 1 341 ? -19.862 10.078 20.708 1.00 24.18 341 ARG A O 1
ATOM 5448 N N . VAL A 1 342 ? -19.345 9.184 18.716 1.00 21.68 342 VAL A N 1
ATOM 5449 C CA . VAL A 1 342 ? -19.938 7.86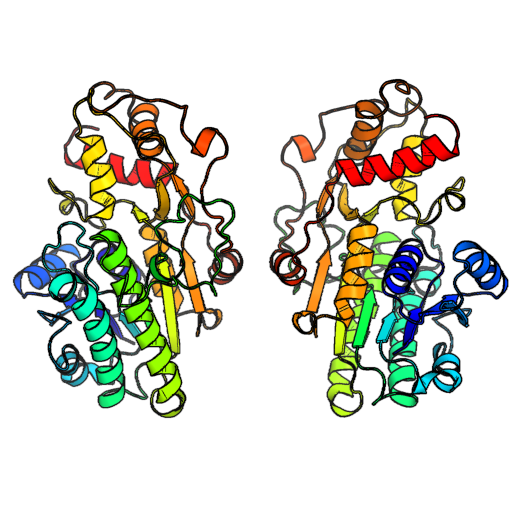6 19.002 1.00 23.09 342 VAL A CA 1
ATOM 5450 C C . VAL A 1 342 ? -19.060 6.844 18.302 1.00 21.61 342 VAL A C 1
ATOM 5451 O O . VAL A 1 342 ? -18.339 7.229 17.373 1.00 26.72 342 VAL A O 1
ATOM 5464 N N . MET B 1 1 ? -80.462 -0.002 -25.252 1.00 22.89 1 MET B N 1
ATOM 5465 C CA . MET B 1 1 ? -79.486 0.185 -24.122 1.00 22.14 1 MET B CA 1
ATOM 5466 C C . MET B 1 1 ? -79.703 -0.850 -23.002 1.00 24.15 1 MET B C 1
ATOM 5467 O O . MET B 1 1 ? -79.327 -0.605 -21.850 1.00 19.74 1 MET B O 1
ATOM 5483 N N . SER B 1 2 ? -80.296 -1.992 -23.330 1.00 19.24 2 SER B N 1
ATOM 5484 C CA . SER B 1 2 ? -80.691 -2.946 -22.298 1.00 20.35 2 SER B CA 1
ATOM 5485 C C . SER B 1 2 ? -79.511 -3.767 -21.793 1.00 15.14 2 SER B C 1
ATOM 5486 O O . SER B 1 2 ? -78.522 -3.993 -22.505 1.00 14.49 2 SER B O 1
ATOM 5494 N N . VAL B 1 3 ? -79.644 -4.224 -20.548 1.00 14.66 3 VAL B N 1
ATOM 5495 C CA . VAL B 1 3 ? -78.638 -5.027 -19.861 1.00 14.73 3 VAL B CA 1
ATOM 5496 C C . VAL B 1 3 ? -79.191 -6.427 -19.619 1.00 11.53 3 VAL B C 1
ATOM 5497 O O . VAL B 1 3 ? -80.205 -6.596 -18.927 1.00 14.21 3 VAL B O 1
ATOM 5510 N N . LEU B 1 4 ? -78.520 -7.431 -20.170 1.00 13.57 4 LEU B N 1
ATOM 5511 C CA . LEU B 1 4 ? -78.819 -8.832 -19.872 1.00 11.87 4 LEU B CA 1
ATOM 5512 C C . LEU B 1 4 ? -77.950 -9.304 -18.724 1.00 11.13 4 LEU B C 1
ATOM 5513 O O . LEU B 1 4 ? -76.734 -9.085 -18.747 1.00 12.73 4 LEU B O 1
ATOM 5529 N N . ILE B 1 5 ? -78.545 -9.961 -17.735 1.00 11.81 5 ILE B N 1
ATOM 5530 C CA . ILE B 1 5 ? -77.749 -10.543 -16.651 1.00 10.90 5 ILE B CA 1
ATOM 5531 C C . ILE B 1 5 ? -78.176 -11.995 -16.436 1.00 10.82 5 ILE B C 1
ATOM 5532 O O . ILE B 1 5 ? -79.347 -12.279 -16.139 1.00 10.25 5 ILE B O 1
ATOM 5548 N N . SER B 1 6 ? -77.228 -12.910 -16.620 1.00 10.29 6 SER B N 1
ATOM 5549 C CA . SER B 1 6 ? -77.490 -14.333 -16.420 1.00 10.20 6 SER B CA 1
ATOM 5550 C C . SER B 1 6 ? -77.435 -14.697 -14.936 1.00 12.26 6 SER B C 1
ATOM 5551 O O . SER B 1 6 ? -76.635 -14.150 -14.168 1.00 11.77 6 SER B O 1
ATOM 5559 N N . GLY B 1 7 ? -78.282 -15.640 -14.537 1.00 11.58 7 GLY B N 1
ATOM 5560 C CA . GLY B 1 7 ? -78.316 -16.089 -13.157 1.00 10.52 7 GLY B CA 1
ATOM 5561 C C . GLY B 1 7 ? -78.801 -15.015 -12.223 1.00 11.82 7 GLY B C 1
ATOM 5562 O O . GLY B 1 7 ? -78.147 -14.693 -11.218 1.00 11.53 7 GLY B O 1
ATOM 5566 N N . ALA B 1 8 ? -79.947 -14.429 -12.547 1.00 11.01 8 ALA B N 1
ATOM 5567 C CA . ALA B 1 8 ? -80.416 -13.205 -11.903 1.00 10.06 8 ALA B CA 1
ATOM 5568 C C . ALA B 1 8 ? -81.127 -13.448 -10.589 1.00 13.56 8 ALA B C 1
ATOM 5569 O O . ALA B 1 8 ? -81.516 -12.475 -9.933 1.00 13.35 8 ALA B O 1
ATOM 5576 N N . SER B 1 9 ? -81.288 -14.698 -10.160 1.00 14.41 9 SER B N 1
ATOM 5577 C CA . SER B 1 9 ? -81.965 -14.980 -8.903 1.00 11.21 9 SER B CA 1
ATOM 5578 C C . SER B 1 9 ? -80.999 -15.143 -7.739 1.00 10.95 9 SER B C 1
ATOM 5579 O O . SER B 1 9 ? -81.451 -15.275 -6.590 1.00 12.05 9 SER B O 1
ATOM 5587 N N . GLY B 1 10 ? -79.689 -15.087 -7.990 1.00 10.56 10 GLY B N 1
ATOM 5588 C CA . GLY B 1 10 ? -78.720 -15.339 -6.946 1.00 12.48 10 GLY B CA 1
ATOM 5589 C C . GLY B 1 10 ? -78.459 -14.135 -6.050 1.00 11.40 10 GLY B C 1
ATOM 5590 O O . GLY B 1 10 ? -78.935 -13.022 -6.276 1.00 9.42 10 GLY B O 1
ATOM 5594 N N . TYR B 1 11 ? -77.648 -14.391 -5.017 1.00 10.74 11 TYR B N 1
ATOM 5595 C CA . TYR B 1 11 ? -77.395 -13.410 -3.959 1.00 11.80 11 TYR B CA 1
ATOM 5596 C C . TYR B 1 11 ? -76.727 -12.160 -4.504 1.00 11.00 11 TYR B C 1
ATOM 5597 O O . TYR B 1 11 ? -77.181 -11.039 -4.244 1.00 10.15 11 TYR B O 1
ATOM 5615 N N . ILE B 1 12 ? -75.625 -12.332 -5.244 1.00 8.42 12 ILE B N 1
ATOM 5616 C CA . ILE B 1 12 ? -74.927 -11.189 -5.813 1.00 9.94 12 ILE B CA 1
ATOM 5617 C C . ILE B 1 12 ? -75.785 -10.540 -6.884 1.00 9.99 12 ILE B C 1
ATOM 5618 O O . ILE B 1 12 ? -75.894 -9.309 -6.959 1.00 9.30 12 ILE B O 1
ATOM 5634 N N . ALA B 1 13 ? -76.386 -11.358 -7.743 1.00 9.05 13 ALA B N 1
ATOM 5635 C CA . ALA B 1 13 ? -77.074 -10.820 -8.899 1.00 9.66 13 ALA B CA 1
ATOM 5636 C C . ALA B 1 13 ? -78.271 -9.960 -8.500 1.00 8.97 13 ALA B C 1
ATOM 5637 O O . ALA B 1 13 ? -78.586 -8.990 -9.185 1.00 11.09 13 ALA B O 1
ATOM 5644 N N . LYS B 1 14 ? -78.958 -10.298 -7.430 1.00 9.10 14 LYS B N 1
ATOM 5645 C CA . LYS B 1 14 ? -80.114 -9.500 -7.036 1.00 11.21 14 LYS B CA 1
ATOM 5646 C C . LYS B 1 14 ? -79.704 -8.098 -6.624 1.00 10.35 14 LYS B C 1
ATOM 5647 O O . LYS B 1 14 ? -80.457 -7.136 -6.842 1.00 10.91 14 LYS B O 1
ATOM 5666 N N . HIS B 1 15 ? -78.509 -7.961 -6.053 1.00 10.56 15 HIS B N 1
ATOM 5667 C CA . HIS B 1 15 ? -77.948 -6.633 -5.808 1.00 12.25 15 HIS B CA 1
ATOM 5668 C C . HIS B 1 15 ? -77.546 -5.934 -7.101 1.00 11.51 15 HIS B C 1
ATOM 5669 O O . HIS B 1 15 ? -77.731 -4.713 -7.240 1.00 11.00 15 HIS B O 1
ATOM 5683 N N . ILE B 1 16 ? -76.969 -6.676 -8.046 1.00 10.10 16 ILE B N 1
ATOM 5684 C CA . ILE B 1 16 ? -76.618 -6.055 -9.311 1.00 12.83 16 ILE B CA 1
ATOM 5685 C C . ILE B 1 16 ? -77.878 -5.524 -9.984 1.00 10.55 16 ILE B C 1
ATOM 5686 O O . ILE B 1 16 ? -77.904 -4.396 -10.489 1.00 11.61 16 ILE B O 1
ATOM 5702 N N . VAL B 1 17 ? -78.959 -6.311 -9.967 1.00 11.14 17 VAL B N 1
ATOM 5703 C CA . VAL B 1 17 ? -80.197 -5.844 -10.590 1.00 10.06 17 VAL B CA 1
ATOM 5704 C C . VAL B 1 17 ? -80.737 -4.600 -9.874 1.00 11.23 17 VAL B C 1
ATOM 5705 O O . VAL B 1 17 ? -81.205 -3.654 -10.523 1.00 12.65 17 VAL B O 1
ATOM 5718 N N . ARG B 1 18 ? -80.658 -4.563 -8.540 1.00 11.23 18 ARG B N 1
ATOM 5719 C CA . ARG B 1 18 ? -81.040 -3.352 -7.807 1.00 11.75 18 ARG B CA 1
ATOM 5720 C C . ARG B 1 18 ? -80.282 -2.132 -8.321 1.00 12.07 18 ARG B C 1
ATOM 5721 O O . ARG B 1 18 ? -80.884 -1.088 -8.582 1.00 13.25 18 ARG B O 1
ATOM 5742 N N . VAL B 1 19 ? -78.954 -2.252 -8.474 1.00 11.51 19 VAL B N 1
ATOM 5743 C CA . VAL B 1 19 ? -78.135 -1.130 -8.919 1.00 11.90 19 VAL B CA 1
ATOM 5744 C C . VAL B 1 19 ? -78.523 -0.705 -10.329 1.00 13.98 19 VAL B C 1
ATOM 5745 O O . VAL B 1 19 ? -78.609 0.492 -10.635 1.00 13.07 19 VAL B O 1
ATOM 5758 N N . LEU B 1 20 ? -78.738 -1.676 -11.220 1.00 11.60 20 LEU B N 1
ATOM 5759 C CA . LEU B 1 20 ? -79.099 -1.330 -12.584 1.00 13.40 20 LEU B CA 1
ATOM 5760 C C . LEU B 1 20 ? -80.395 -0.545 -12.614 1.00 12.14 20 LEU B C 1
ATOM 5761 O O . LEU B 1 20 ? -80.535 0.423 -13.371 1.00 14.45 20 LEU B O 1
ATOM 5777 N N . LEU B 1 21 ? -81.350 -0.942 -11.797 1.00 12.92 21 LEU B N 1
ATOM 5778 C CA . LEU B 1 21 ? -82.661 -0.282 -11.791 1.00 13.62 21 LEU B CA 1
ATOM 5779 C C . LEU B 1 21 ? -82.591 1.093 -11.121 1.00 15.48 21 LEU B C 1
ATOM 5780 O O . LEU B 1 21 ? -83.313 2.023 -11.511 1.00 14.77 21 LEU B O 1
ATOM 5796 N N . GLU B 1 22 ? -81.731 1.232 -10.109 1.00 11.99 22 GLU B N 1
ATOM 5797 C CA . GLU B 1 22 ? -81.417 2.545 -9.567 1.00 13.06 22 GLU B CA 1
ATOM 5798 C C . GLU B 1 22 ? -80.952 3.501 -10.639 1.00 15.95 22 GLU B C 1
ATOM 5799 O O . GLU B 1 22 ? -81.191 4.715 -10.558 1.00 16.71 22 GLU B O 1
ATOM 5811 N N . GLN B 1 23 ? -80.258 2.987 -11.638 1.00 13.97 23 GLN B N 1
ATOM 5812 C CA . GLN B 1 23 ? -79.680 3.812 -12.688 1.00 16.06 23 GLN B CA 1
ATOM 5813 C C . GLN B 1 23 ? -80.524 3.797 -13.946 1.00 16.96 23 GLN B C 1
ATOM 5814 O O . GLN B 1 23 ? -80.042 4.189 -15.025 1.00 17.70 23 GLN B O 1
ATOM 5828 N N . ASN B 1 24 ? -81.786 3.375 -13.805 1.00 17.53 24 ASN B N 1
ATOM 5829 C CA . ASN B 1 24 ? -82.812 3.428 -14.847 1.00 18.10 24 ASN B CA 1
ATOM 5830 C C . ASN B 1 24 ? -82.411 2.646 -16.084 1.00 20.01 24 ASN B C 1
ATOM 5831 O O . ASN B 1 24 ? -82.750 3.024 -17.219 1.00 20.37 24 ASN B O 1
ATOM 5842 N N . TYR B 1 25 ? -81.689 1.534 -15.917 1.00 17.15 25 TYR B N 1
ATOM 5843 C CA . TYR B 1 25 ? -81.457 0.637 -17.046 1.00 14.90 25 TYR B CA 1
ATOM 5844 C C . TYR B 1 25 ? -82.662 -0.267 -17.233 1.00 16.36 25 TYR B C 1
ATOM 5845 O O . TYR B 1 25 ? -83.372 -0.601 -16.275 1.00 14.72 25 TYR B O 1
ATOM 5863 N N . LYS B 1 26 ? -82.925 -0.620 -18.487 1.00 14.68 26 LYS B N 1
ATOM 5864 C CA . LYS B 1 26 ? -83.827 -1.734 -18.794 1.00 13.68 26 LYS B CA 1
ATOM 5865 C C . LYS B 1 26 ? -83.050 -3.035 -18.592 1.00 16.25 26 LYS B C 1
ATOM 5866 O O . LYS B 1 26 ? -81.936 -3.183 -19.109 1.00 15.52 26 LYS B O 1
ATOM 5885 N N . VAL B 1 27 ? -83.606 -3.942 -17.796 1.00 12.57 27 VAL B N 1
ATOM 5886 C CA . VAL B 1 27 ? -82.902 -5.134 -17.340 1.00 15.34 27 VAL B CA 1
ATOM 5887 C C . VAL B 1 27 ? -83.651 -6.379 -17.794 1.00 12.89 27 VAL B C 1
ATOM 5888 O O . VAL B 1 27 ? -84.862 -6.493 -17.572 1.00 16.74 27 VAL B O 1
ATOM 5901 N N . ILE B 1 28 ? -82.920 -7.312 -18.394 1.00 12.13 28 ILE B N 1
ATOM 5902 C CA . ILE B 1 28 ? -83.405 -8.659 -18.699 1.00 14.19 28 ILE B CA 1
ATOM 5903 C C . ILE B 1 28 ? -82.571 -9.649 -17.886 1.00 11.32 28 ILE B C 1
ATOM 5904 O O . ILE B 1 28 ? -81.370 -9.808 -18.141 1.00 12.29 28 ILE B O 1
ATOM 5920 N N . GLY B 1 29 ? -83.182 -10.321 -16.943 1.00 10.27 29 GLY B N 1
ATOM 5921 C CA . GLY B 1 29 ? -82.487 -11.350 -16.204 1.00 15.24 29 GLY B CA 1
ATOM 5922 C C . GLY B 1 29 ? -82.785 -12.723 -16.758 1.00 13.36 29 GLY B C 1
ATOM 5923 O O . GLY B 1 29 ? -83.831 -12.940 -17.373 1.00 16.64 29 GLY B O 1
ATOM 5927 N N . THR B 1 30 ? -81.878 -13.674 -16.519 1.00 12.59 30 THR B N 1
ATOM 5928 C CA . THR B 1 30 ? -82.162 -15.086 -16.782 1.00 12.34 30 THR B CA 1
ATOM 5929 C C . THR B 1 30 ? -82.284 -15.839 -15.465 1.00 15.39 30 THR B C 1
ATOM 5930 O O . THR B 1 30 ? -81.472 -15.653 -14.554 1.00 13.60 30 THR B O 1
ATOM 5941 N N . VAL B 1 31 ? -83.340 -16.651 -15.351 1.00 12.60 31 VAL B N 1
ATOM 5942 C CA . VAL B 1 31 ? -83.565 -17.502 -14.196 1.00 10.71 31 VAL B CA 1
ATOM 5943 C C . VAL B 1 31 ? -84.004 -18.867 -14.705 1.00 15.44 31 VAL B C 1
ATOM 5944 O O . VAL B 1 31 ? -84.323 -19.044 -15.877 1.00 13.59 31 VAL B O 1
ATOM 5957 N N . ARG B 1 32 ? -83.988 -19.841 -13.812 1.00 15.78 32 ARG B N 1
ATOM 5958 C CA . ARG B 1 32 ? -84.173 -21.216 -14.224 1.00 16.62 32 ARG B CA 1
ATOM 5959 C C . ARG B 1 32 ? -85.632 -21.603 -14.446 1.00 19.64 32 ARG B C 1
ATOM 5960 O O . ARG B 1 32 ? -85.885 -22.591 -15.153 1.00 16.42 32 ARG B O 1
ATOM 5981 N N . SER B 1 33 ? -86.581 -20.863 -13.875 1.00 14.10 33 SER B N 1
ATOM 5982 C CA . SER B 1 33 ? -87.993 -21.261 -13.941 1.00 16.81 33 SER B CA 1
ATOM 5983 C C . SER B 1 33 ? -88.890 -20.024 -13.950 1.00 17.64 33 SER B C 1
ATOM 5984 O O . SER B 1 33 ? -88.548 -18.964 -13.405 1.00 15.89 33 SER B O 1
ATOM 5992 N N . GLN B 1 34 ? -90.094 -20.192 -14.526 1.00 17.67 34 GLN B N 1
ATOM 5993 C CA . GLN B 1 34 ? -91.114 -19.149 -14.414 1.00 14.85 34 GLN B CA 1
ATOM 5994 C C . GLN B 1 34 ? -91.507 -18.922 -12.964 1.00 13.45 34 GLN B C 1
ATOM 5995 O O . GLN B 1 34 ? -91.822 -17.802 -12.565 1.00 14.20 34 GLN B O 1
ATOM 6009 N N . ASP B 1 35 ? -91.505 -19.982 -12.174 1.00 15.26 35 ASP B N 1
ATOM 6010 C CA . ASP B 1 35 ? -91.667 -19.883 -10.730 1.00 16.33 35 ASP B CA 1
ATOM 6011 C C . ASP B 1 35 ? -90.753 -18.816 -10.123 1.00 21.93 35 ASP B C 1
ATOM 6012 O O . ASP B 1 35 ? -91.216 -17.878 -9.458 1.00 16.96 35 ASP B O 1
ATOM 6021 N N . LYS B 1 36 ? -89.450 -18.924 -10.371 1.00 15.71 36 LYS B N 1
ATOM 6022 C CA . LYS B 1 36 ? -88.517 -17.959 -9.802 1.00 14.92 36 LYS B CA 1
ATOM 6023 C C . LYS B 1 36 ? -88.732 -16.577 -10.386 1.00 16.34 36 LYS B C 1
ATOM 6024 O O . LYS B 1 36 ? -88.666 -15.570 -9.664 1.00 15.48 36 LYS B O 1
ATOM 6043 N N . ALA B 1 37 ? -89.043 -16.510 -11.678 1.00 13.56 37 ALA B N 1
ATOM 6044 C CA . ALA B 1 37 ? -89.247 -15.226 -12.337 1.00 14.64 37 ALA B CA 1
ATOM 6045 C C . ALA B 1 37 ? -90.422 -14.484 -11.726 1.00 17.00 37 ALA B C 1
ATOM 6046 O O . ALA B 1 37 ? -90.338 -13.278 -11.455 1.00 13.68 37 ALA B O 1
ATOM 6053 N N . ASP B 1 38 ? -91.537 -15.185 -11.514 1.00 12.32 38 ASP B N 1
ATOM 6054 C CA . ASP B 1 38 ? -92.717 -14.537 -10.946 1.00 13.88 38 ASP B CA 1
ATOM 6055 C C . ASP B 1 38 ? -92.425 -13.955 -9.571 1.00 17.07 38 ASP B C 1
ATOM 6056 O O . ASP B 1 38 ? -92.863 -12.843 -9.245 1.00 14.16 38 ASP B O 1
ATOM 6065 N N . LYS B 1 39 ? -91.720 -14.707 -8.733 1.00 13.74 39 LYS B N 1
ATOM 6066 C CA . LYS B 1 39 ? -91.432 -14.211 -7.389 1.00 16.23 39 LYS B CA 1
ATOM 6067 C C . LYS B 1 39 ? -90.544 -12.981 -7.435 1.00 13.74 39 LYS B C 1
ATOM 6068 O O . LYS B 1 39 ? -90.791 -12.007 -6.715 1.00 14.62 39 LYS B O 1
ATOM 6087 N N . LEU B 1 40 ? -89.557 -12.982 -8.326 1.00 14.46 40 LEU B N 1
ATOM 6088 C CA . LEU B 1 40 ? -88.644 -11.845 -8.432 1.00 15.22 40 LEU B CA 1
ATOM 6089 C C . LEU B 1 40 ? -89.371 -10.601 -8.927 1.00 19.27 40 LEU B C 1
ATOM 6090 O O . LEU B 1 40 ? -89.148 -9.493 -8.420 1.00 15.75 40 LEU B O 1
ATOM 6106 N N . LEU B 1 41 ? -90.206 -10.756 -9.960 1.00 13.94 41 LEU B N 1
ATOM 6107 C CA . LEU B 1 41 ? -90.922 -9.615 -10.505 1.00 15.69 41 LEU B CA 1
ATOM 6108 C C . LEU B 1 41 ? -91.758 -8.929 -9.439 1.00 14.86 41 LEU B C 1
ATOM 6109 O O . LEU B 1 41 ? -91.877 -7.697 -9.432 1.00 16.45 41 LEU B O 1
ATOM 6125 N N . LYS B 1 42 ? -92.352 -9.714 -8.540 1.00 16.34 42 LYS B N 1
ATOM 6126 C CA . LYS B 1 42 ? -93.115 -9.162 -7.423 1.00 15.08 42 LYS B CA 1
ATOM 6127 C C . LYS B 1 42 ? -92.207 -8.433 -6.448 1.00 20.90 42 LYS B C 1
ATOM 6128 O O . LYS B 1 42 ? -92.600 -7.415 -5.866 1.00 17.83 42 LYS B O 1
ATOM 6147 N N . GLN B 1 43 ? -90.989 -8.945 -6.240 1.00 17.76 43 GLN B N 1
ATOM 6148 C CA . GLN B 1 43 ? -90.112 -8.328 -5.254 1.00 15.36 43 GLN B CA 1
ATOM 6149 C C . GLN B 1 43 ? -89.663 -6.943 -5.691 1.00 15.96 43 GLN B C 1
ATOM 6150 O O . GLN B 1 43 ? -89.598 -6.022 -4.866 1.00 15.61 43 GLN B O 1
ATOM 6164 N N . TYR B 1 44 ? -89.292 -6.785 -6.965 1.00 12.43 44 TYR B N 1
ATOM 6165 C CA . TYR B 1 44 ? -88.770 -5.521 -7.458 1.00 16.46 44 TYR B CA 1
ATOM 6166 C C . TYR B 1 44 ? -89.873 -4.552 -7.863 1.00 17.56 44 TYR B C 1
ATOM 6167 O O . TYR B 1 44 ? -89.715 -3.341 -7.697 1.00 15.18 44 TYR B O 1
ATOM 6185 N N . ASN B 1 45 ? -90.976 -5.066 -8.399 1.00 18.60 45 ASN B N 1
ATOM 6186 C CA . ASN B 1 45 ? -92.124 -4.258 -8.836 1.00 18.79 45 ASN B CA 1
ATOM 6187 C C . ASN B 1 45 ? -91.678 -3.048 -9.666 1.00 20.06 45 ASN B C 1
ATOM 6188 O O . ASN B 1 45 ? -91.931 -1.886 -9.324 1.00 20.08 45 ASN B O 1
ATOM 6199 N N . ASN B 1 46 ? -91.012 -3.340 -10.766 1.00 16.81 46 ASN B N 1
ATOM 6200 C CA . ASN B 1 46 ? -90.381 -2.311 -11.587 1.00 18.92 46 ASN B CA 1
ATOM 6201 C C . ASN B 1 46 ? -90.604 -2.645 -13.052 1.00 17.54 46 ASN B C 1
ATOM 6202 O O . ASN B 1 46 ? -90.123 -3.676 -13.524 1.00 17.38 46 ASN B O 1
ATOM 6213 N N . PRO B 1 47 ? -91.315 -1.810 -13.807 1.00 22.68 47 PRO B N 1
ATOM 6214 C CA . PRO B 1 47 ? -91.620 -2.170 -15.200 1.00 23.67 47 PRO B CA 1
ATOM 6215 C C . PRO B 1 47 ? -90.402 -2.247 -16.112 1.00 18.84 47 PRO B C 1
ATOM 6216 O O . PRO B 1 47 ? -90.522 -2.802 -17.220 1.00 21.57 47 PRO B O 1
ATOM 6227 N N . ASN B 1 48 ? -89.238 -1.752 -15.684 1.00 17.09 48 ASN B N 1
ATOM 6228 C CA . ASN B 1 48 ? -88.017 -1.857 -16.480 1.00 15.93 48 ASN B CA 1
ATOM 6229 C C . ASN B 1 48 ? -87.355 -3.226 -16.376 1.00 16.15 48 ASN B C 1
ATOM 6230 O O . ASN B 1 48 ? -86.328 -3.445 -17.020 1.00 16.09 48 ASN B O 1
ATOM 6241 N N . LEU B 1 49 ? -87.904 -4.128 -15.576 1.00 15.33 49 LEU B N 1
ATOM 6242 C CA . LEU B 1 49 ? -87.323 -5.443 -15.324 1.00 16.00 49 LEU B CA 1
ATOM 6243 C C . LEU B 1 49 ? -88.173 -6.511 -15.988 1.00 18.04 49 LEU B C 1
ATOM 6244 O O . LEU B 1 49 ? -89.397 -6.514 -15.829 1.00 17.27 49 LEU B O 1
ATOM 6260 N N . SER B 1 50 ? -87.517 -7.448 -16.662 1.00 15.58 50 SER B N 1
ATOM 6261 C CA . SER B 1 50 ? -88.149 -8.656 -17.171 1.00 16.46 50 SER B CA 1
ATOM 6262 C C . SER B 1 50 ? -87.171 -9.814 -17.039 1.00 19.54 50 SER B C 1
ATOM 6263 O O . SER B 1 50 ? -85.972 -9.616 -16.829 1.00 16.81 50 SER B O 1
ATOM 6271 N N . TYR B 1 51 ? -87.701 -11.034 -17.163 1.00 17.06 51 TYR B N 1
ATOM 6272 C CA . TYR B 1 51 ? -86.895 -12.246 -17.080 1.00 13.24 51 TYR B CA 1
ATOM 6273 C C . TYR B 1 51 ? -87.170 -13.157 -18.260 1.00 20.72 51 TYR B C 1
ATOM 6274 O O . TYR B 1 51 ? -88.303 -13.242 -18.741 1.00 20.35 51 TYR B O 1
ATOM 6292 N N . GLU B 1 52 ? -86.122 -13.825 -18.723 1.00 16.68 52 GLU B N 1
ATOM 6293 C CA . GLU B 1 52 ? -86.213 -14.944 -19.650 1.00 16.17 52 GLU B CA 1
ATOM 6294 C C . GLU B 1 52 ? -85.761 -16.193 -18.915 1.00 20.01 52 GLU B C 1
ATOM 6295 O O . GLU B 1 52 ? -85.009 -16.117 -17.940 1.00 16.83 52 GLU B O 1
ATOM 6307 N N . ILE B 1 53 ? -86.243 -17.339 -19.360 1.00 14.90 53 ILE B N 1
ATOM 6308 C CA . ILE B 1 53 ? -86.007 -18.601 -18.662 1.00 15.09 53 ILE B CA 1
ATOM 6309 C C . ILE B 1 53 ? -84.870 -19.330 -19.378 1.00 18.87 53 ILE B C 1
ATOM 6310 O O . ILE B 1 53 ? -84.962 -19.633 -20.574 1.00 20.16 53 ILE B O 1
ATOM 6326 N N . VAL B 1 54 ? -83.784 -19.549 -18.648 1.00 15.06 54 VAL B N 1
ATOM 6327 C CA . VAL B 1 54 ? -82.677 -20.403 -19.058 1.00 15.57 54 VAL B CA 1
ATOM 6328 C C . VAL B 1 54 ? -82.533 -21.481 -17.994 1.00 17.90 54 VAL B C 1
ATOM 6329 O O . VAL B 1 54 ? -81.957 -21.250 -16.929 1.00 14.99 54 VAL B O 1
ATOM 6342 N N . PRO B 1 55 ? -83.098 -22.661 -18.216 1.00 14.14 55 PRO B N 1
ATOM 6343 C CA . PRO B 1 55 ? -83.151 -23.634 -17.118 1.00 14.63 55 PRO B CA 1
ATOM 6344 C C . PRO B 1 55 ? -81.810 -24.221 -16.749 1.00 11.94 55 PRO B C 1
ATOM 6345 O O . PRO B 1 55 ? -81.658 -24.706 -15.624 1.00 13.53 55 PRO B O 1
ATOM 6356 N N . GLU B 1 56 ? -80.861 -24.256 -17.672 1.00 14.05 56 GLU B N 1
ATOM 6357 C CA . GLU B 1 56 ? -79.599 -24.947 -17.428 1.00 14.32 56 GLU B CA 1
ATOM 6358 C C . GLU B 1 56 ? -78.540 -24.327 -18.332 1.00 15.51 56 GLU B C 1
ATOM 6359 O O . GLU B 1 56 ? -78.580 -24.517 -19.549 1.00 16.13 56 GLU B O 1
ATOM 6371 N N . ILE B 1 57 ? -77.584 -23.588 -17.750 1.00 13.09 57 ILE B N 1
ATOM 6372 C CA . ILE B 1 57 ? -76.593 -22.943 -18.593 1.00 12.78 57 ILE B CA 1
ATOM 6373 C C . ILE B 1 57 ? -75.658 -23.947 -19.263 1.00 9.80 57 ILE B C 1
ATOM 6374 O O . ILE B 1 57 ? -74.993 -23.593 -20.248 1.00 16.18 57 ILE B O 1
ATOM 6390 N N . ALA B 1 58 ? -75.586 -25.176 -18.772 1.00 13.29 58 ALA B N 1
ATOM 6391 C CA . ALA B 1 58 ? -74.702 -26.179 -19.352 1.00 16.03 58 ALA B CA 1
ATOM 6392 C C . ALA B 1 58 ? -75.250 -26.745 -20.654 1.00 18.69 58 ALA B C 1
ATOM 6393 O O . ALA B 1 58 ? -74.486 -27.362 -21.406 1.00 18.15 58 ALA B O 1
ATOM 6400 N N . ASN B 1 59 ? -76.536 -26.552 -20.928 1.00 15.09 59 ASN B N 1
ATOM 6401 C CA . ASN B 1 59 ? -77.181 -27.253 -22.028 1.00 15.46 59 ASN B CA 1
ATOM 6402 C C . ASN B 1 59 ? -76.914 -26.566 -23.358 1.00 19.78 59 ASN B C 1
ATOM 6403 O O . ASN B 1 59 ? -76.478 -25.405 -23.435 1.00 15.84 59 ASN B O 1
ATOM 6414 N N . LEU B 1 60 ? -77.199 -27.311 -24.421 1.00 13.73 60 LEU B N 1
ATOM 6415 C CA . LEU B 1 60 ? -76.831 -26.908 -25.770 1.00 18.36 60 LEU B CA 1
ATOM 6416 C C . LEU B 1 60 ? -77.343 -25.519 -26.090 1.00 17.53 60 LEU B C 1
ATOM 6417 O O . LEU B 1 60 ? -78.551 -25.249 -26.003 1.00 18.00 60 LEU B O 1
ATOM 6433 N N . ASP B 1 61 ? -76.419 -24.648 -26.493 1.00 18.75 61 ASP B N 1
ATOM 6434 C CA . ASP B 1 61 ? -76.761 -23.323 -27.017 1.00 17.53 61 ASP B CA 1
ATOM 6435 C C . ASP B 1 61 ? -77.748 -22.605 -26.098 1.00 18.50 61 ASP B C 1
ATOM 6436 O O . ASP B 1 61 ? -78.699 -21.962 -26.542 1.00 14.98 61 ASP B O 1
ATOM 6445 N N . ALA B 1 62 ? -77.471 -22.658 -24.792 1.00 15.72 62 ALA B N 1
ATOM 6446 C CA . ALA B 1 62 ? -78.472 -22.285 -23.796 1.00 14.35 62 ALA B CA 1
ATOM 6447 C C . ALA B 1 62 ? -78.919 -20.825 -23.876 1.00 13.10 62 ALA B C 1
ATOM 6448 O O . ALA B 1 62 ? -80.011 -20.494 -23.403 1.00 16.24 62 ALA B O 1
ATOM 6455 N N . PHE B 1 63 ? -78.104 -19.929 -24.421 1.00 15.52 63 PHE B N 1
ATOM 6456 C CA . PHE B 1 63 ? -78.485 -18.523 -24.447 1.00 19.22 63 PHE B CA 1
ATOM 6457 C C . PHE B 1 63 ? -78.925 -18.054 -25.830 1.00 19.17 63 PHE B C 1
ATOM 6458 O O . PHE B 1 63 ? -79.195 -16.859 -26.015 1.00 21.09 63 PHE B O 1
ATOM 6475 N N . ASP B 1 64 ? -79.023 -18.961 -26.801 1.00 20.17 64 ASP B N 1
ATOM 6476 C CA . ASP B 1 64 ? -79.354 -18.542 -28.155 1.00 22.55 64 ASP B CA 1
ATOM 6477 C C . ASP B 1 64 ? -80.742 -17.913 -28.216 1.00 19.96 64 ASP B C 1
ATOM 6478 O O . ASP B 1 64 ? -80.947 -16.897 -28.895 1.00 23.79 64 ASP B O 1
ATOM 6487 N N . ASP B 1 65 ? -81.714 -18.509 -27.532 1.00 21.00 65 ASP B N 1
ATOM 6488 C CA . ASP B 1 65 ? -83.092 -18.027 -27.661 1.00 25.70 65 ASP B CA 1
ATOM 6489 C C . ASP B 1 65 ? -83.217 -16.583 -27.162 1.00 26.95 65 ASP B C 1
ATOM 6490 O O . ASP B 1 65 ? -83.962 -15.774 -27.732 1.00 23.29 65 ASP B O 1
ATOM 6499 N N . ILE B 1 66 ? -82.463 -16.228 -26.117 1.00 23.51 66 ILE B N 1
ATOM 6500 C CA . ILE B 1 66 ? -82.517 -14.858 -25.609 1.00 22.79 66 ILE B CA 1
ATOM 6501 C C . ILE B 1 66 ? -82.046 -13.870 -26.668 1.00 22.09 66 ILE B C 1
ATOM 6502 O O . ILE B 1 66 ? -82.638 -12.795 -26.846 1.00 21.83 66 ILE B O 1
ATOM 6518 N N . PHE B 1 67 ? -80.980 -14.208 -27.388 1.00 18.78 67 PHE B N 1
ATOM 6519 C CA . PHE B 1 67 ? -80.458 -13.250 -28.350 1.00 21.97 67 PHE B CA 1
ATOM 6520 C C . PHE B 1 67 ? -81.236 -13.276 -29.657 1.00 26.11 67 PHE B C 1
ATOM 6521 O O . PHE B 1 67 ? -81.340 -12.242 -30.321 1.00 26.01 67 PHE B O 1
ATOM 6538 N N . LYS B 1 68 ? -81.818 -14.421 -30.019 1.00 26.34 68 LYS B N 1
ATOM 6539 C CA . LYS B 1 68 ? -82.793 -14.411 -31.110 1.00 28.00 68 LYS B CA 1
ATOM 6540 C C . LYS B 1 68 ? -83.928 -13.432 -30.846 1.00 29.70 68 LYS B C 1
ATOM 6541 O O . LYS B 1 68 ? -84.370 -12.728 -31.768 1.00 31.13 68 LYS B O 1
ATOM 6560 N N . LYS B 1 69 ? -84.352 -13.312 -29.592 1.00 25.95 69 LYS B N 1
ATOM 6561 C CA . LYS B 1 69 ? -85.472 -12.453 -29.256 1.00 25.23 69 LYS B CA 1
ATOM 6562 C C . LYS B 1 69 ? -85.055 -11.011 -29.010 1.00 27.16 69 LYS B C 1
ATOM 6563 O O . LYS B 1 69 ? -85.739 -10.081 -29.462 1.00 25.48 69 LYS B O 1
ATOM 6582 N N . HIS B 1 70 ? -83.944 -10.809 -28.302 1.00 24.33 70 HIS B N 1
ATOM 6583 C CA . HIS B 1 70 ? -83.575 -9.514 -27.762 1.00 24.98 70 HIS B CA 1
ATOM 6584 C C . HIS B 1 70 ? -82.293 -8.960 -28.351 1.00 25.97 70 HIS B C 1
ATOM 6585 O O . HIS B 1 70 ? -81.828 -7.916 -27.886 1.00 25.27 70 HIS B O 1
ATOM 6600 N N . GLY B 1 71 ? -81.699 -9.636 -29.337 1.00 27.73 71 GLY B N 1
ATOM 6601 C CA . GLY B 1 71 ? -80.357 -9.280 -29.762 1.00 28.37 71 GLY B CA 1
ATOM 6602 C C . GLY B 1 71 ? -80.215 -7.813 -30.109 1.00 34.30 71 GLY B C 1
ATOM 6603 O O . GLY B 1 71 ? -79.170 -7.205 -29.861 1.00 35.82 71 GLY B O 1
ATOM 6607 N N . LYS B 1 72 ? -81.268 -7.213 -30.672 1.00 33.01 72 LYS B N 1
ATOM 6608 C CA . LYS B 1 72 ? -81.148 -5.831 -31.148 1.00 32.14 72 LYS B CA 1
ATOM 6609 C C . LYS B 1 72 ? -81.069 -4.826 -30.009 1.00 26.43 72 LYS B C 1
ATOM 6610 O O . LYS B 1 72 ? -80.537 -3.730 -30.186 1.00 31.32 72 LYS B O 1
ATOM 6629 N N . GLU B 1 73 ? -81.617 -5.171 -28.853 1.00 23.07 73 GLU B N 1
ATOM 6630 C CA . GLU B 1 73 ? -81.789 -4.242 -27.738 1.00 25.96 73 GLU B CA 1
ATOM 6631 C C . GLU B 1 73 ? -80.704 -4.334 -26.672 1.00 23.85 73 GLU B C 1
ATOM 6632 O O . GLU B 1 73 ? -80.517 -3.365 -25.918 1.00 22.20 73 GLU B O 1
ATOM 6644 N N . ILE B 1 74 ? -79.996 -5.462 -26.605 1.00 22.97 74 ILE B N 1
ATOM 6645 C CA . ILE B 1 74 ? -79.020 -5.722 -25.545 1.00 16.63 74 ILE B CA 1
ATOM 6646 C C . ILE B 1 74 ? -77.685 -5.091 -25.941 1.00 20.84 74 ILE B C 1
ATOM 6647 O O . ILE B 1 74 ? -77.027 -5.537 -26.885 1.00 20.35 74 ILE B O 1
ATOM 6663 N N . LYS B 1 75 ? -77.268 -4.066 -25.207 1.00 18.04 75 LYS B N 1
ATOM 6664 C CA . LYS B 1 75 ? -75.966 -3.441 -25.408 1.00 18.24 75 LYS B CA 1
ATOM 6665 C C . LYS B 1 75 ? -74.909 -3.925 -24.416 1.00 16.38 75 LYS B C 1
ATOM 6666 O O . LYS B 1 75 ? -73.712 -3.925 -24.741 1.00 15.95 75 LYS B O 1
ATOM 6685 N N . TYR B 1 76 ? -75.325 -4.392 -23.246 1.00 13.53 76 TYR B N 1
ATOM 6686 C CA . TYR B 1 76 ? -74.401 -4.800 -22.190 1.00 13.71 76 TYR B CA 1
ATOM 6687 C C . TYR B 1 76 ? -74.831 -6.136 -21.605 1.00 14.54 76 TYR B C 1
ATOM 6688 O O . TYR B 1 76 ? -76.023 -6.356 -21.384 1.00 13.95 76 TYR B O 1
ATOM 6706 N N . VAL B 1 77 ? -73.867 -7.016 -21.323 1.00 14.69 77 VAL B N 1
ATOM 6707 C CA . VAL B 1 77 ? -74.157 -8.330 -20.754 1.00 11.91 77 VAL B CA 1
ATOM 6708 C C . VAL B 1 77 ? -73.345 -8.502 -19.486 1.00 13.41 77 VAL B C 1
ATOM 6709 O O . VAL B 1 77 ? -72.130 -8.260 -19.479 1.00 11.80 77 VAL B O 1
ATOM 6722 N N . ILE B 1 78 ? -74.016 -8.928 -18.425 1.00 9.57 78 ILE B N 1
ATOM 6723 C CA . ILE B 1 78 ? -73.366 -9.322 -17.173 1.00 8.06 78 ILE B CA 1
ATOM 6724 C C . ILE B 1 78 ? -73.562 -10.834 -17.055 1.00 10.30 78 ILE B C 1
ATOM 6725 O O . ILE B 1 78 ? -74.673 -11.313 -16.798 1.00 11.72 78 ILE B O 1
ATOM 6741 N N . HIS B 1 79 ? -72.493 -11.590 -17.228 1.00 10.28 79 HIS B N 1
ATOM 6742 C CA . HIS B 1 79 ? -72.571 -13.043 -17.157 1.00 10.83 79 HIS B CA 1
ATOM 6743 C C . HIS B 1 79 ? -72.185 -13.440 -15.744 1.00 10.56 79 HIS B C 1
ATOM 6744 O O . HIS B 1 79 ? -70.999 -13.576 -15.434 1.00 12.00 79 HIS B O 1
ATOM 6758 N N . ALA B 1 80 ? -73.197 -13.645 -14.894 1.00 10.60 80 ALA B N 1
ATOM 6759 C CA . ALA B 1 80 ? -73.004 -13.940 -13.485 1.00 9.74 80 ALA B CA 1
ATOM 6760 C C . ALA B 1 80 ? -73.392 -15.357 -13.110 1.00 12.06 80 ALA B C 1
ATOM 6761 O O . ALA B 1 80 ? -73.154 -15.760 -11.970 1.00 11.48 80 ALA B O 1
ATOM 6768 N N . ALA B 1 81 ? -73.943 -16.140 -14.047 1.00 10.19 81 ALA B N 1
ATOM 6769 C CA . ALA B 1 81 ? -74.440 -17.472 -13.729 1.00 11.57 81 ALA B CA 1
ATOM 6770 C C . ALA B 1 81 ? -73.298 -18.483 -13.654 1.00 9.75 81 ALA B C 1
ATOM 6771 O O . ALA B 1 81 ? -72.650 -18.788 -14.662 1.00 12.02 81 ALA B O 1
ATOM 6778 N N . SER B 1 82 ? -73.081 -19.036 -12.466 1.00 10.48 82 SER B N 1
ATOM 6779 C CA . SER B 1 82 ? -72.155 -20.133 -12.246 1.00 13.31 82 SER B CA 1
ATOM 6780 C C . SER B 1 82 ? -72.517 -20.723 -10.900 1.00 13.06 82 SER B C 1
ATOM 6781 O O . SER B 1 82 ? -72.912 -19.976 -9.989 1.00 11.78 82 SER B O 1
ATOM 6789 N N . PRO B 1 83 ? -72.395 -22.037 -10.732 1.00 10.36 83 PRO B N 1
ATOM 6790 C CA . PRO B 1 83 ? -72.818 -22.674 -9.470 1.00 10.88 83 PRO B CA 1
ATOM 6791 C C . PRO B 1 83 ? -71.830 -22.484 -8.331 1.00 12.68 83 PRO B C 1
ATOM 6792 O O . PRO B 1 83 ? -70.631 -22.726 -8.491 1.00 12.38 83 PRO B O 1
ATOM 6803 N N . VAL B 1 84 ? -72.363 -22.140 -7.152 1.00 11.56 84 VAL B N 1
ATOM 6804 C CA . VAL B 1 84 ? -71.593 -21.992 -5.915 1.00 13.58 84 VAL B CA 1
ATOM 6805 C C . VAL B 1 84 ? -72.220 -22.982 -4.949 1.00 14.60 84 VAL B C 1
ATOM 6806 O O . VAL B 1 84 ? -73.118 -22.644 -4.179 1.00 15.25 84 VAL B O 1
ATOM 6819 N N . ASN B 1 85 ? -71.750 -24.224 -4.981 1.00 13.54 85 ASN B N 1
ATOM 6820 C CA . ASN B 1 85 ? -72.378 -25.307 -4.235 1.00 13.59 85 ASN B CA 1
ATOM 6821 C C . ASN B 1 85 ? -71.278 -26.180 -3.648 1.00 17.56 85 ASN B C 1
ATOM 6822 O O . ASN B 1 85 ? -70.726 -27.034 -4.346 1.00 19.25 85 ASN B O 1
ATOM 6833 N N . PHE B 1 86 ? -70.984 -25.988 -2.375 1.00 15.35 86 PHE B N 1
ATOM 6834 C CA . PHE B 1 86 ? -69.938 -26.763 -1.731 1.00 16.65 86 PHE B CA 1
ATOM 6835 C C . PHE B 1 86 ? -70.465 -28.099 -1.208 1.00 18.04 86 PHE B C 1
ATOM 6836 O O . PHE B 1 86 ? -69.722 -28.839 -0.574 1.00 22.20 86 PHE B O 1
ATOM 6853 N N . GLY B 1 87 ? -71.728 -28.411 -1.443 1.00 20.98 87 GLY B N 1
ATOM 6854 C CA . GLY B 1 87 ? -72.279 -29.726 -1.162 1.00 26.98 87 GLY B CA 1
ATOM 6855 C C . GLY B 1 87 ? -72.345 -30.615 -2.385 1.00 23.79 87 GLY B C 1
ATOM 6856 O O . GLY B 1 87 ? -72.927 -31.705 -2.324 1.00 25.17 87 GLY B O 1
ATOM 6860 N N . ALA B 1 88 ? -71.761 -30.187 -3.498 1.00 19.93 88 ALA B N 1
ATOM 6861 C CA . ALA B 1 88 ? -71.861 -30.949 -4.737 1.00 23.70 88 ALA B CA 1
ATOM 6862 C C . ALA B 1 88 ? -71.208 -32.313 -4.575 1.00 22.23 88 ALA B C 1
ATOM 6863 O O . ALA B 1 88 ? -70.123 -32.438 -3.992 1.00 24.76 88 ALA B O 1
ATOM 6870 N N . LYS B 1 89 ? -71.882 -33.344 -5.092 1.00 28.13 89 LYS B N 1
ATOM 6871 C CA . LYS B 1 89 ? -71.369 -34.711 -5.028 1.00 30.86 89 LYS B CA 1
ATOM 6872 C C . LYS B 1 89 ? -70.862 -35.246 -6.365 1.00 22.62 89 LYS B C 1
ATOM 6873 O O . LYS B 1 89 ? -70.093 -36.214 -6.356 1.00 25.10 89 LYS B O 1
ATOM 6892 N N . ASP B 1 90 ? -71.261 -34.650 -7.497 1.00 22.40 90 ASP B N 1
ATOM 6893 C CA . ASP B 1 90 ? -70.720 -34.967 -8.833 1.00 24.85 90 ASP B CA 1
ATOM 6894 C C . ASP B 1 90 ? -69.983 -33.727 -9.334 1.00 19.78 90 ASP B C 1
ATOM 6895 O O . ASP B 1 90 ? -70.574 -32.831 -9.942 1.00 18.94 90 ASP B O 1
ATOM 6904 N N . LEU B 1 91 ? -68.675 -33.693 -9.102 1.00 19.31 91 LEU B N 1
ATOM 6905 C CA . LEU B 1 91 ? -67.972 -32.421 -9.209 1.00 15.81 91 LEU B CA 1
ATOM 6906 C C . LEU B 1 91 ? -67.869 -31.958 -10.653 1.00 15.79 91 LEU B C 1
ATOM 6907 O O . LEU B 1 91 ? -67.952 -30.752 -10.920 1.00 16.04 91 LEU B O 1
ATOM 6923 N N . GLU B 1 92 ? -67.712 -32.883 -11.612 1.00 14.27 92 GLU B N 1
ATOM 6924 C CA . GLU B 1 92 ? -67.646 -32.449 -13.008 1.00 16.83 92 GLU B CA 1
ATOM 6925 C C . GLU B 1 92 ? -68.987 -31.923 -13.485 1.00 15.62 92 GLU B C 1
ATOM 6926 O O . GLU B 1 92 ? -69.062 -30.855 -14.104 1.00 15.01 92 GLU B O 1
ATOM 6938 N N . LYS B 1 93 ? -70.062 -32.666 -13.219 1.00 13.86 93 LYS B N 1
ATOM 6939 C CA . LYS B 1 93 ? -71.361 -32.281 -13.760 1.00 20.39 93 LYS B CA 1
ATOM 6940 C C . LYS B 1 93 ? -71.974 -31.107 -13.016 1.00 15.33 93 LYS B C 1
ATOM 6941 O O . LYS B 1 93 ? -72.645 -30.268 -13.627 1.00 16.69 93 LYS B O 1
ATOM 6960 N N . ASP B 1 94 ? -71.747 -31.026 -11.706 1.00 16.12 94 ASP B N 1
ATOM 6961 C CA . ASP B 1 94 ? -72.426 -30.018 -10.900 1.00 18.26 94 ASP B CA 1
ATOM 6962 C C . ASP B 1 94 ? -71.672 -28.683 -10.850 1.00 18.30 94 ASP B C 1
ATOM 6963 O O . ASP B 1 94 ? -72.277 -27.665 -10.501 1.00 18.24 94 ASP B O 1
ATOM 6972 N N . LEU B 1 95 ? -70.357 -28.676 -11.102 1.00 17.00 95 LEU B N 1
ATOM 6973 C CA . LEU B 1 95 ? -69.566 -27.458 -10.981 1.00 11.83 95 LEU B CA 1
ATOM 6974 C C . LEU B 1 95 ? -68.794 -27.100 -12.245 1.00 13.72 95 LEU B C 1
ATOM 6975 O O . LEU B 1 95 ? -69.041 -26.039 -12.821 1.00 11.89 95 LEU B O 1
ATOM 6991 N N . VAL B 1 96 ? -67.884 -27.962 -12.717 1.00 11.67 96 VAL B N 1
ATOM 6992 C CA . VAL B 1 96 ? -66.953 -27.580 -13.781 1.00 12.31 96 VAL B CA 1
ATOM 6993 C C . VAL B 1 96 ? -67.685 -27.378 -15.108 1.00 11.98 96 VAL B C 1
ATOM 6994 O O . VAL B 1 96 ? -67.504 -26.364 -15.791 1.00 12.16 96 VAL B O 1
ATOM 7007 N N . ILE B 1 97 ? -68.496 -28.355 -15.527 1.00 13.33 97 ILE B N 1
ATOM 7008 C CA . ILE B 1 97 ? -69.155 -28.243 -16.830 1.00 11.76 97 ILE B CA 1
ATOM 7009 C C . ILE B 1 97 ? -70.100 -27.046 -16.894 1.00 11.60 97 ILE B C 1
ATOM 7010 O O . ILE B 1 97 ? -70.054 -26.304 -17.882 1.00 14.92 97 ILE B O 1
ATOM 7026 N N . PRO B 1 98 ? -70.981 -26.829 -15.932 1.00 13.20 98 PRO B N 1
ATOM 7027 C CA . PRO B 1 98 ? -71.855 -25.658 -16.026 1.00 12.92 98 PRO B CA 1
ATOM 7028 C C . PRO B 1 98 ? -71.098 -24.332 -16.056 1.00 9.60 98 PRO B C 1
ATOM 7029 O O . PRO B 1 98 ? -71.483 -23.414 -16.789 1.00 13.56 98 PRO B O 1
ATOM 7040 N N . ALA B 1 99 ? -70.026 -24.197 -15.275 1.00 11.24 99 ALA B N 1
ATOM 7041 C CA . ALA B 1 99 ? -69.229 -22.972 -15.324 1.00 10.96 99 ALA B CA 1
ATOM 7042 C C . ALA B 1 99 ? -68.684 -22.724 -16.727 1.00 14.11 99 ALA B C 1
ATOM 7043 O O . ALA B 1 99 ? -68.889 -21.655 -17.314 1.00 14.27 99 ALA B O 1
ATOM 7050 N N . ILE B 1 100 ? -67.989 -23.713 -17.280 1.00 11.55 100 ILE B N 1
ATOM 7051 C CA . ILE B 1 100 ? -67.375 -23.564 -18.597 1.00 12.41 100 ILE B CA 1
ATOM 7052 C C . ILE B 1 100 ? -68.438 -23.414 -19.682 1.00 12.01 100 ILE B C 1
ATOM 7053 O O . ILE B 1 100 ? -68.376 -22.505 -20.517 1.00 13.33 100 ILE B O 1
ATOM 7069 N N . ASN B 1 101 ? -69.387 -24.352 -19.732 1.00 14.23 101 ASN B N 1
ATOM 7070 C CA . ASN B 1 101 ? -70.335 -24.372 -20.832 1.00 16.69 101 ASN B CA 1
ATOM 7071 C C . ASN B 1 101 ? -71.239 -23.153 -20.800 1.00 14.01 101 ASN B C 1
ATOM 7072 O O . ASN B 1 101 ? -71.650 -22.656 -21.855 1.00 14.20 101 ASN B O 1
ATOM 7083 N N . GLY B 1 102 ? -71.580 -22.672 -19.602 1.00 12.73 102 GLY B N 1
ATOM 7084 C CA . GLY B 1 102 ? -72.352 -21.450 -19.504 1.00 14.19 102 GLY B CA 1
ATOM 7085 C C . GLY B 1 102 ? -71.643 -20.272 -20.139 1.00 12.60 102 GLY B C 1
ATOM 7086 O O . GLY B 1 102 ? -72.260 -19.468 -20.846 1.00 13.17 102 GLY B O 1
ATOM 7090 N N . THR B 1 103 ? -70.337 -20.151 -19.887 1.00 14.12 103 THR B N 1
ATOM 7091 C CA . THR B 1 103 ? -69.543 -19.078 -20.474 1.00 13.71 103 THR B CA 1
ATOM 7092 C C . THR B 1 103 ? -69.436 -19.231 -21.988 1.00 11.93 103 THR B C 1
ATOM 7093 O O . THR B 1 103 ? -69.705 -18.283 -22.734 1.00 14.41 103 THR B O 1
ATOM 7104 N N . LYS B 1 104 ? -69.093 -20.428 -22.469 1.00 14.05 104 LYS B N 1
ATOM 7105 C CA . LYS B 1 104 ? -69.016 -20.640 -23.917 1.00 16.98 104 LYS B CA 1
ATOM 7106 C C . LYS B 1 104 ? -70.360 -20.369 -24.580 1.00 14.56 104 LYS B C 1
ATOM 7107 O O . LYS B 1 104 ? -70.432 -19.705 -25.624 1.00 14.59 104 LYS B O 1
ATOM 7126 N N . ASN B 1 105 ? -71.447 -20.796 -23.941 1.00 14.34 105 ASN B N 1
ATOM 7127 C CA . ASN B 1 105 ? -72.773 -20.579 -24.519 1.00 13.55 105 ASN B CA 1
ATOM 7128 C C . ASN B 1 105 ? -73.122 -19.098 -24.601 1.00 17.18 105 ASN B C 1
ATOM 7129 O O . ASN B 1 105 ? -73.702 -18.637 -25.590 1.00 14.53 105 ASN B O 1
ATOM 7140 N N . MET B 1 106 ? -72.810 -18.333 -23.552 1.00 12.87 106 MET B N 1
ATOM 7141 C CA . MET B 1 106 ? -73.087 -16.907 -23.603 1.00 10.99 106 MET B CA 1
ATOM 7142 C C . MET B 1 106 ? -72.309 -16.246 -24.732 1.00 14.28 106 MET B C 1
ATOM 7143 O O . MET B 1 106 ? -72.885 -15.512 -25.539 1.00 16.23 106 MET B O 1
ATOM 7157 N N . PHE B 1 107 ? -70.991 -16.482 -24.797 1.00 13.39 107 PHE B N 1
ATOM 7158 C CA . PHE B 1 107 ? -70.164 -15.769 -25.768 1.00 15.24 107 PHE B CA 1
ATOM 7159 C C . PHE B 1 107 ? -70.493 -16.196 -27.200 1.00 16.29 107 PHE B C 1
ATOM 7160 O O . PHE B 1 107 ? -70.511 -15.364 -28.120 1.00 15.19 107 PHE B O 1
ATOM 7177 N N . GLU B 1 108 ? -70.771 -17.483 -27.403 1.00 16.99 108 GLU B N 1
ATOM 7178 C CA . GLU B 1 108 ? -71.125 -17.954 -28.742 1.00 20.34 108 GLU B CA 1
ATOM 7179 C C . GLU B 1 108 ? -72.487 -17.424 -29.176 1.00 18.96 108 GLU B C 1
ATOM 7180 O O . GLU B 1 108 ? -72.713 -17.178 -30.366 1.00 22.75 108 GLU B O 1
ATOM 7192 N N . ALA B 1 109 ? -73.422 -17.267 -28.241 1.00 16.60 109 ALA B N 1
ATOM 7193 C CA . ALA B 1 109 ? -74.707 -16.667 -28.604 1.00 16.79 109 ALA B CA 1
ATOM 7194 C C . ALA B 1 109 ? -74.523 -15.227 -29.063 1.00 21.21 109 ALA B C 1
ATOM 7195 O O . ALA B 1 109 ? -75.174 -14.780 -30.013 1.00 20.56 109 ALA B O 1
ATOM 7202 N N . ILE B 1 110 ? -73.654 -14.473 -28.387 1.00 16.75 110 ILE B N 1
ATOM 7203 C CA . ILE B 1 110 ? -73.382 -13.109 -28.822 1.00 16.22 110 ILE B CA 1
ATOM 7204 C C . ILE B 1 110 ? -72.754 -13.112 -30.210 1.00 20.41 110 ILE B C 1
ATOM 7205 O O . ILE B 1 110 ? -73.113 -12.303 -31.076 1.00 21.28 110 ILE B O 1
ATOM 7221 N N . LYS B 1 111 ? -71.801 -14.012 -30.434 1.00 17.26 111 LYS B N 1
ATOM 7222 C CA . LYS B 1 111 ? -71.105 -14.048 -31.709 1.00 19.63 111 LYS B CA 1
ATOM 7223 C C . LYS B 1 111 ? -72.087 -14.317 -32.841 1.00 26.32 111 LYS B C 1
ATOM 7224 O O . LYS B 1 111 ? -72.030 -13.680 -33.906 1.00 22.96 111 LYS B O 1
ATOM 7243 N N . LYS B 1 112 ? -73.037 -15.207 -32.593 1.00 22.24 112 LYS B N 1
ATOM 7244 C CA . LYS B 1 112 ? -73.943 -15.622 -33.647 1.00 24.42 112 LYS B CA 1
ATOM 7245 C C . LYS B 1 112 ? -75.036 -14.614 -33.920 1.00 25.63 112 LYS B C 1
ATOM 7246 O O . LYS B 1 112 ? -75.424 -14.429 -35.083 1.00 27.69 112 LYS B O 1
ATOM 7265 N N . TYR B 1 113 ? -75.572 -14.004 -32.872 1.00 22.73 113 TYR B N 1
ATOM 7266 C CA . TYR B 1 113 ? -76.785 -13.227 -32.981 1.00 24.28 113 TYR B CA 1
ATOM 7267 C C . TYR B 1 113 ? -76.622 -11.743 -32.708 1.00 27.88 113 TYR B C 1
ATOM 7268 O O . TYR B 1 113 ? -77.550 -10.984 -33.011 1.00 27.58 113 TYR B O 1
ATOM 7286 N N . ALA B 1 114 ? -75.506 -11.300 -32.154 1.00 19.76 114 ALA B N 1
ATOM 7287 C CA . ALA B 1 114 ? -75.373 -9.877 -31.868 1.00 21.10 114 ALA B CA 1
ATOM 7288 C C . ALA B 1 114 ? -73.908 -9.453 -31.858 1.00 22.83 114 ALA B C 1
ATOM 7289 O O . ALA B 1 114 ? -73.479 -8.692 -30.976 1.00 20.87 114 ALA B O 1
ATOM 7296 N N . PRO B 1 115 ? -73.124 -9.897 -32.838 1.00 21.85 115 PRO B N 1
ATOM 7297 C CA . PRO B 1 115 ? -71.673 -9.648 -32.790 1.00 22.93 115 PRO B CA 1
ATOM 7298 C C . PRO B 1 115 ? -71.321 -8.176 -32.815 1.00 25.01 115 PRO B C 1
ATOM 7299 O O . PRO B 1 115 ? -70.277 -7.805 -32.281 1.00 22.69 115 PRO B O 1
ATOM 7310 N N . ASP B 1 116 ? -72.163 -7.337 -33.415 1.00 24.29 116 ASP B N 1
ATOM 7311 C CA . ASP B 1 116 ? -71.876 -5.917 -33.596 1.00 27.53 116 ASP B CA 1
ATOM 7312 C C . ASP B 1 116 ? -72.670 -5.020 -32.659 1.00 25.83 116 ASP B C 1
ATOM 7313 O O . ASP B 1 116 ? -72.492 -3.799 -32.694 1.00 35.19 116 ASP B O 1
ATOM 7322 N N . THR B 1 117 ? -73.544 -5.592 -31.832 1.00 20.51 117 THR B N 1
ATOM 7323 C CA . THR B 1 117 ? -74.505 -4.891 -30.995 1.00 25.09 117 THR B CA 1
ATOM 7324 C C . THR B 1 117 ? -74.106 -4.884 -29.524 1.00 21.89 117 THR B C 1
ATOM 7325 O O . THR B 1 117 ? -74.270 -3.874 -28.839 1.00 20.71 117 THR B O 1
ATOM 7336 N N . VAL B 1 118 ? -73.618 -6.000 -29.012 1.00 20.17 118 VAL B N 1
ATOM 7337 C CA . VAL B 1 118 ? -73.138 -6.040 -27.633 1.00 17.17 118 VAL B CA 1
ATOM 7338 C C . VAL B 1 118 ? -71.801 -5.319 -27.558 1.00 12.84 118 VAL B C 1
ATOM 7339 O O . VAL B 1 118 ? -70.834 -5.715 -28.209 1.00 18.45 118 VAL B O 1
ATOM 7352 N N . GLU B 1 119 ? -71.746 -4.263 -26.757 1.00 15.81 119 GLU B N 1
ATOM 7353 C CA . GLU B 1 119 ? -70.531 -3.487 -26.600 1.00 17.13 119 GLU B CA 1
ATOM 7354 C C . GLU B 1 119 ? -69.661 -3.948 -25.439 1.00 16.45 119 GLU B C 1
ATOM 7355 O O . GLU B 1 119 ? -68.431 -3.852 -25.533 1.00 15.90 119 GLU B O 1
ATOM 7367 N N . ARG B 1 120 ? -70.253 -4.458 -24.371 1.00 14.44 120 ARG B N 1
ATOM 7368 C CA . ARG B 1 120 ? -69.474 -4.848 -23.200 1.00 15.14 120 ARG B CA 1
ATOM 7369 C C . ARG B 1 120 ? -70.021 -6.128 -22.592 1.00 11.93 120 ARG B C 1
ATOM 7370 O O . ARG B 1 120 ? -71.238 -6.330 -22.528 1.00 14.18 120 ARG B O 1
ATOM 7391 N N . VAL B 1 121 ? -69.112 -6.994 -22.158 1.00 12.68 121 VAL B N 1
ATOM 7392 C CA . VAL B 1 121 ? -69.446 -8.148 -21.323 1.00 12.77 121 VAL B CA 1
ATOM 7393 C C . VAL B 1 121 ? -68.686 -8.029 -20.018 1.00 12.29 121 VAL B C 1
ATOM 7394 O O . VAL B 1 121 ? -67.451 -7.903 -20.027 1.00 11.32 121 VAL B O 1
ATOM 7407 N N . VAL B 1 122 ? -69.411 -8.102 -18.903 1.00 11.27 122 VAL B N 1
ATOM 7408 C CA . VAL B 1 122 ? -68.808 -8.118 -17.567 1.00 11.63 122 VAL B CA 1
ATOM 7409 C C . VAL B 1 122 ? -69.091 -9.495 -16.983 1.00 10.89 122 VAL B C 1
ATOM 7410 O O . VAL B 1 122 ? -70.255 -9.844 -16.745 1.00 13.79 122 VAL B O 1
ATOM 7423 N N . MET B 1 123 ? -68.050 -10.280 -16.752 1.00 11.54 123 MET B N 1
ATOM 7424 C CA . MET B 1 123 ? -68.208 -11.643 -16.261 1.00 10.89 123 MET B CA 1
ATOM 7425 C C . MET B 1 123 ? -67.778 -11.744 -14.809 1.00 13.22 123 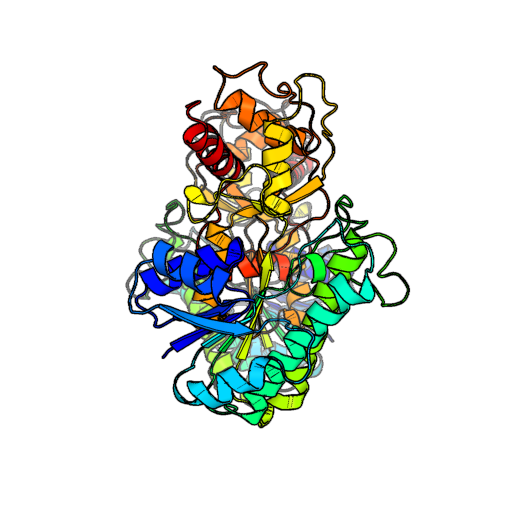MET B C 1
ATOM 7426 O O . MET B 1 123 ? -66.714 -11.235 -14.434 1.00 11.55 123 MET B O 1
ATOM 7440 N N . THR B 1 124 ? -68.610 -12.398 -14.009 1.00 10.75 124 THR B N 1
ATOM 7441 C CA . THR B 1 124 ? -68.268 -12.717 -12.625 1.00 11.06 124 THR B CA 1
ATOM 7442 C C . THR B 1 124 ? -67.362 -13.935 -12.625 1.00 11.37 124 THR B C 1
ATOM 7443 O O . THR B 1 124 ? -67.828 -15.073 -12.770 1.00 11.92 124 THR B O 1
ATOM 7454 N N . ALA B 1 125 ? -66.066 -13.691 -12.515 1.00 10.64 125 ALA B N 1
ATOM 7455 C CA . ALA B 1 125 ? -65.109 -14.750 -12.223 1.00 10.71 125 ALA B CA 1
ATOM 7456 C C . ALA B 1 125 ? -65.064 -14.881 -10.713 1.00 10.31 125 ALA B C 1
ATOM 7457 O O . ALA B 1 125 ? -66.102 -14.774 -10.041 1.00 12.43 125 ALA B O 1
ATOM 7464 N N . SER B 1 126 ? -63.875 -15.040 -10.157 1.00 11.01 126 SER B N 1
ATOM 7465 C CA . SER B 1 126 ? -63.698 -15.129 -8.706 1.00 9.15 126 SER B CA 1
ATOM 7466 C C . SER B 1 126 ? -62.234 -14.881 -8.419 1.00 8.46 126 SER B C 1
ATOM 7467 O O . SER B 1 126 ? -61.374 -15.141 -9.266 1.00 11.40 126 SER B O 1
ATOM 7475 N N . TRP B 1 127 ? -61.930 -14.445 -7.199 1.00 9.75 127 TRP B N 1
ATOM 7476 C CA . TRP B 1 127 ? -60.503 -14.480 -6.871 1.00 10.45 127 TRP B CA 1
ATOM 7477 C C . TRP B 1 127 ? -60.006 -15.921 -6.909 1.00 10.76 127 TRP B C 1
ATOM 7478 O O . TRP B 1 127 ? -58.794 -16.153 -6.886 1.00 11.38 127 TRP B O 1
ATOM 7499 N N . ALA B 1 128 ? -60.932 -16.892 -6.970 1.00 9.37 128 ALA B N 1
ATOM 7500 C CA . ALA B 1 128 ? -60.575 -18.298 -7.041 1.00 12.68 128 ALA B CA 1
ATOM 7501 C C . ALA B 1 128 ? -59.829 -18.625 -8.314 1.00 12.39 128 ALA B C 1
ATOM 7502 O O . ALA B 1 128 ? -59.217 -19.691 -8.385 1.00 14.55 128 ALA B O 1
ATOM 7509 N N . SER B 1 129 ? -59.913 -17.777 -9.353 1.00 13.31 129 SER B N 1
ATOM 7510 C CA . SER B 1 129 ? -59.098 -17.966 -10.546 1.00 10.66 129 SER B CA 1
ATOM 7511 C C . SER B 1 129 ? -57.766 -17.219 -10.474 1.00 11.29 129 SER B C 1
ATOM 7512 O O . SER B 1 129 ? -57.008 -17.207 -11.458 1.00 11.19 129 SER B O 1
ATOM 7520 N N . ILE B 1 130 ? -57.494 -16.559 -9.359 1.00 11.33 130 ILE B N 1
ATOM 7521 C CA . ILE B 1 130 ? -56.273 -15.794 -9.140 1.00 12.35 130 ILE B CA 1
ATOM 7522 C C . ILE B 1 130 ? -55.436 -16.447 -8.051 1.00 10.85 130 ILE B C 1
ATOM 7523 O O . ILE B 1 130 ? -54.240 -16.684 -8.222 1.00 11.47 130 ILE B O 1
ATOM 7539 N N . MET B 1 131 ? -56.073 -16.782 -6.933 1.00 12.06 131 MET B N 1
ATOM 7540 C CA . MET B 1 131 ? -55.412 -17.395 -5.796 1.00 14.26 131 MET B CA 1
ATOM 7541 C C . MET B 1 131 ? -55.239 -18.903 -5.988 1.00 15.31 131 MET B C 1
ATOM 7542 O O . MET B 1 131 ? -55.790 -19.526 -6.912 1.00 13.90 131 MET B O 1
ATOM 7556 N N . THR B 1 132 ? -54.390 -19.469 -5.126 1.00 12.95 132 THR B N 1
ATOM 7557 C CA . THR B 1 132 ? -54.133 -20.910 -5.031 1.00 13.42 132 THR B CA 1
ATOM 7558 C C . THR B 1 132 ? -54.745 -21.423 -3.736 1.00 13.93 132 THR B C 1
ATOM 7559 O O . THR B 1 132 ? -54.288 -21.011 -2.657 1.00 15.96 132 THR B O 1
ATOM 7570 N N . PRO B 1 133 ? -55.749 -22.294 -3.777 1.00 12.53 133 PRO B N 1
ATOM 7571 C CA . PRO B 1 133 ? -56.507 -22.566 -2.545 1.00 12.33 133 PRO B CA 1
ATOM 7572 C C . PRO B 1 133 ? -55.661 -23.039 -1.373 1.00 17.68 133 PRO B C 1
ATOM 7573 O O . PRO B 1 133 ? -55.870 -22.564 -0.238 1.00 15.73 133 PRO B O 1
ATOM 7584 N N . HIS B 1 134 ? -54.721 -23.952 -1.596 1.00 15.11 134 HIS B N 1
ATOM 7585 C CA . HIS B 1 134 ? -53.913 -24.463 -0.487 1.00 19.07 134 HIS B CA 1
ATOM 7586 C C . HIS B 1 134 ? -52.879 -23.454 -0.017 1.00 20.89 134 HIS B C 1
ATOM 7587 O O . HIS B 1 134 ? -52.179 -23.715 0.970 1.00 20.28 134 HIS B O 1
ATOM 7601 N N . ARG B 1 135 ? -52.789 -22.287 -0.665 1.00 18.29 135 ARG B N 1
ATOM 7602 C CA . ARG B 1 135 ? -51.875 -21.232 -0.244 1.00 15.18 135 ARG B CA 1
ATOM 7603 C C . ARG B 1 135 ? -52.614 -19.994 0.254 1.00 19.23 135 ARG B C 1
ATOM 7604 O O . ARG B 1 135 ? -52.012 -18.922 0.387 1.00 16.04 135 ARG B O 1
ATOM 7625 N N . GLN B 1 136 ? -53.910 -20.121 0.548 1.00 18.40 136 GLN B N 1
ATOM 7626 C CA . GLN B 1 136 ? -54.620 -18.996 1.163 1.00 18.07 136 GLN B CA 1
ATOM 7627 C C . GLN B 1 136 ? -53.929 -18.529 2.435 1.00 16.30 136 GLN B C 1
ATOM 7628 O O . GLN B 1 136 ? -54.021 -17.348 2.792 1.00 14.75 136 GLN B O 1
ATOM 7642 N N . ASN B 1 137 ? -53.268 -19.445 3.150 1.00 15.90 137 ASN B N 1
ATOM 7643 C CA . ASN B 1 137 ? -52.597 -19.121 4.405 1.00 17.56 137 ASN B CA 1
ATOM 7644 C C . ASN B 1 137 ? -51.106 -18.902 4.239 1.00 19.74 137 ASN B C 1
ATOM 7645 O O . ASN B 1 137 ? -50.376 -18.864 5.244 1.00 18.29 137 ASN B O 1
ATOM 7656 N N . ASP B 1 138 ? -50.631 -18.747 3.001 1.00 17.25 138 ASP B N 1
ATOM 7657 C CA . ASP B 1 138 ? -49.208 -18.646 2.738 1.00 17.18 138 ASP B CA 1
ATOM 7658 C C . ASP B 1 138 ? -48.786 -17.194 2.571 1.00 19.90 138 ASP B C 1
ATOM 7659 O O . ASP B 1 138 ? -49.062 -16.578 1.518 1.00 14.65 138 ASP B O 1
ATOM 7668 N N . PRO B 1 139 ? -48.120 -16.602 3.567 1.00 18.84 139 PRO B N 1
ATOM 7669 C CA . PRO B 1 139 ? -47.719 -15.193 3.448 1.00 18.19 139 PRO B CA 1
ATOM 7670 C C . PRO B 1 139 ? -46.657 -14.929 2.388 1.00 19.81 139 PRO B C 1
ATOM 7671 O O . PRO B 1 139 ? -46.402 -13.748 2.091 1.00 21.62 139 PRO B O 1
ATOM 7682 N N . THR B 1 140 ? -46.052 -15.973 1.821 1.00 17.46 140 THR B N 1
ATOM 7683 C CA . THR B 1 140 ? -45.052 -15.787 0.774 1.00 25.86 140 THR B CA 1
ATOM 7684 C C . THR B 1 140 ? -45.661 -15.594 -0.608 1.00 26.21 140 THR B C 1
ATOM 7685 O O . THR B 1 140 ? -44.930 -15.258 -1.549 1.00 26.41 140 THR B O 1
ATOM 7696 N N . LEU B 1 141 ? -46.959 -15.821 -0.752 1.00 22.65 141 LEU B N 1
ATOM 7697 C CA . LEU B 1 141 ? -47.649 -15.626 -2.018 1.00 18.53 141 LEU B CA 1
ATOM 7698 C C . LEU B 1 141 ? -48.273 -14.235 -2.043 1.00 20.35 141 LEU B C 1
ATOM 7699 O O . LEU B 1 141 ? -49.062 -13.889 -1.163 1.00 17.39 141 LEU B O 1
ATOM 7715 N N . THR B 1 142 ? -47.921 -13.436 -3.049 1.00 21.70 142 THR B N 1
ATOM 7716 C CA . THR B 1 142 ? -48.608 -12.180 -3.319 1.00 19.91 142 THR B CA 1
ATOM 7717 C C . THR B 1 142 ? -49.427 -12.346 -4.583 1.00 17.03 142 THR B C 1
ATOM 7718 O O . THR B 1 142 ? -48.894 -12.770 -5.618 1.00 19.46 142 THR B O 1
ATOM 7729 N N . LEU B 1 143 ? -50.707 -12.033 -4.488 1.00 14.81 143 LEU B N 1
ATOM 7730 C CA . LEU B 1 143 ? -51.628 -12.065 -5.611 1.00 13.92 143 LEU B CA 1
ATOM 7731 C C . LEU B 1 143 ? -51.773 -10.670 -6.201 1.00 13.82 143 LEU B C 1
ATOM 7732 O O . LEU B 1 143 ? -51.869 -9.681 -5.462 1.00 14.44 143 LEU B O 1
ATOM 7748 N N . ASP B 1 144 ? -51.814 -10.587 -7.536 1.00 12.89 144 ASP B N 1
ATOM 7749 C CA . ASP B 1 144 ? -52.258 -9.368 -8.204 1.00 11.33 144 ASP B CA 1
ATOM 7750 C C . ASP B 1 144 ? -53.172 -9.756 -9.361 1.00 9.83 144 ASP B C 1
ATOM 7751 O O . ASP B 1 144 ? -53.514 -10.929 -9.545 1.00 11.62 144 ASP B O 1
ATOM 7760 N N . GLU B 1 145 ? -53.613 -8.750 -10.111 1.00 10.66 145 GLU B N 1
ATOM 7761 C CA . GLU B 1 145 ? -54.591 -8.949 -11.175 1.00 11.99 145 GLU B CA 1
ATOM 7762 C C . GLU B 1 145 ? -54.061 -9.802 -12.328 1.00 14.14 145 GLU B C 1
ATOM 7763 O O . GLU B 1 145 ? -54.856 -10.214 -13.173 1.00 14.50 145 GLU B O 1
ATOM 7775 N N . GLU B 1 146 ? -52.756 -10.060 -12.403 1.00 13.83 146 GLU B N 1
ATOM 7776 C CA . GLU B 1 146 ? -52.204 -10.923 -13.451 1.00 14.39 146 GLU B CA 1
ATOM 7777 C C . GLU B 1 146 ? -51.896 -12.333 -12.961 1.00 15.04 146 GLU B C 1
ATOM 7778 O O . GLU B 1 146 ? -51.424 -13.172 -13.745 1.00 17.12 146 GLU B O 1
ATOM 7790 N N . THR B 1 147 ? -52.170 -12.630 -11.698 1.00 13.00 147 THR B N 1
ATOM 7791 C CA . THR B 1 147 ? -51.913 -13.956 -11.146 1.00 13.88 147 THR B CA 1
ATOM 7792 C C . THR B 1 147 ? -53.064 -14.906 -11.496 1.00 14.44 147 THR B C 1
ATOM 7793 O O . THR B 1 147 ? -54.238 -14.525 -11.469 1.00 13.47 147 THR B O 1
ATOM 7804 N N . TRP B 1 148 ? -52.719 -16.159 -11.804 1.00 17.34 148 TRP B N 1
ATOM 7805 C CA . TRP B 1 148 ? -53.688 -17.204 -12.138 1.00 13.25 148 TRP B CA 1
ATOM 7806 C C . TRP B 1 148 ? -53.561 -18.386 -11.184 1.00 13.31 148 TRP B C 1
ATOM 7807 O O . TRP B 1 148 ? -52.452 -18.790 -10.819 1.00 13.97 148 TRP B O 1
ATOM 7828 N N . ASN B 1 149 ? -54.694 -18.921 -10.768 1.00 12.17 149 ASN B N 1
ATOM 7829 C CA . ASN B 1 149 ? -54.736 -20.196 -10.068 1.00 10.24 149 ASN B CA 1
ATOM 7830 C C . ASN B 1 149 ? -54.102 -21.257 -10.956 1.00 11.91 149 ASN B C 1
ATOM 7831 O O . ASN B 1 149 ? -54.553 -21.432 -12.100 1.00 13.14 149 ASN B O 1
ATOM 7842 N N . PRO B 1 150 ? -53.064 -21.962 -10.501 1.00 13.13 150 PRO B N 1
ATOM 7843 C CA . PRO B 1 150 ? -52.363 -22.907 -11.374 1.00 15.42 150 PRO B CA 1
ATOM 7844 C C . PRO B 1 150 ? -53.013 -24.274 -11.485 1.00 15.80 150 PRO B C 1
ATOM 7845 O O . PRO B 1 150 ? -52.422 -25.162 -12.110 1.00 17.23 150 PRO B O 1
ATOM 7856 N N . VAL B 1 151 ? -54.216 -24.447 -10.930 1.00 14.87 151 VAL B N 1
ATOM 7857 C CA . VAL B 1 151 ? -54.876 -25.750 -10.931 1.00 13.01 151 VAL B CA 1
ATOM 7858 C C . VAL B 1 151 ? -54.992 -26.294 -12.349 1.00 14.38 151 VAL B C 1
ATOM 7859 O O . VAL B 1 151 ? -55.157 -25.545 -13.318 1.00 15.17 151 VAL B O 1
ATOM 7872 N N . THR B 1 152 ? -54.841 -27.609 -12.471 1.00 13.79 152 THR B N 1
ATOM 7873 C CA . THR B 1 152 ? -55.005 -28.342 -13.723 1.00 16.82 152 THR B CA 1
ATOM 7874 C C . THR B 1 152 ? -56.212 -29.261 -13.614 1.00 16.88 152 THR B C 1
ATOM 7875 O O . THR B 1 152 ? -56.710 -29.538 -12.526 1.00 12.81 152 THR B O 1
ATOM 7886 N N . GLU B 1 153 ? -56.674 -29.758 -14.760 1.00 16.84 153 GLU B N 1
ATOM 7887 C CA . GLU B 1 153 ? -57.765 -30.724 -14.716 1.00 19.74 153 GLU B CA 1
ATOM 7888 C C . GLU B 1 153 ? -57.360 -31.952 -13.909 1.00 16.33 153 GLU B C 1
ATOM 7889 O O . GLU B 1 153 ? -58.204 -32.561 -13.247 1.00 16.78 153 GLU B O 1
ATOM 7901 N N . GLU B 1 154 ? -56.064 -32.292 -13.909 1.00 16.58 154 GLU B N 1
ATOM 7902 C CA . GLU B 1 154 ? -55.587 -33.438 -13.146 1.00 19.64 154 GLU B CA 1
ATOM 7903 C C . GLU B 1 154 ? -55.864 -33.295 -11.655 1.00 23.14 154 GLU B C 1
ATOM 7904 O O . GLU B 1 154 ? -56.254 -34.264 -10.990 1.00 22.08 154 GLU B O 1
ATOM 7916 N N . ASN B 1 155 ? -55.545 -32.137 -11.082 1.00 15.55 155 ASN B N 1
ATOM 7917 C CA . ASN B 1 155 ? -55.605 -31.974 -9.627 1.00 16.31 155 ASN B CA 1
ATOM 7918 C C . ASN B 1 155 ? -56.777 -31.113 -9.186 1.00 16.38 155 ASN B C 1
ATOM 7919 O O . ASN B 1 155 ? -56.876 -30.760 -8.010 1.00 18.92 155 ASN B O 1
ATOM 7930 N N . ALA B 1 156 ? -57.707 -30.824 -10.088 1.00 14.04 156 ALA B N 1
ATOM 7931 C CA . ALA B 1 156 ? -58.799 -29.921 -9.750 1.00 14.58 156 ALA B CA 1
ATOM 7932 C C . ALA B 1 156 ? -59.763 -30.499 -8.720 1.00 14.83 156 ALA B C 1
ATOM 7933 O O . ALA B 1 156 ? -60.445 -29.729 -8.029 1.00 13.19 156 ALA B O 1
ATOM 7940 N N . TYR B 1 157 ? -59.840 -31.830 -8.587 1.00 12.38 157 TYR B N 1
ATOM 7941 C CA . TYR B 1 157 ? -60.931 -32.457 -7.842 1.00 16.31 157 TYR B CA 1
ATOM 7942 C C . TYR B 1 157 ? -60.481 -32.990 -6.495 1.00 16.07 157 TYR B C 1
ATOM 7943 O O . TYR B 1 157 ? -61.124 -33.871 -5.910 1.00 17.21 157 TYR B O 1
ATOM 7961 N N . GLU B 1 158 ? -59.386 -32.442 -5.993 1.00 16.00 158 GLU B N 1
ATOM 7962 C CA . GLU B 1 158 ? -58.893 -32.764 -4.662 1.00 15.55 158 GLU B CA 1
ATOM 7963 C C . GLU B 1 158 ? -60.014 -32.740 -3.634 1.00 17.62 158 GLU B C 1
ATOM 7964 O O . GLU B 1 158 ? -60.158 -33.671 -2.846 1.00 16.19 158 GLU B O 1
ATOM 7976 N N . ASN B 1 159 ? -60.830 -31.689 -3.640 1.00 17.08 159 ASN B N 1
ATOM 7977 C CA . ASN B 1 159 ? -62.032 -31.643 -2.812 1.00 16.46 159 ASN B CA 1
ATOM 7978 C C . ASN B 1 159 ? -63.047 -30.730 -3.492 1.00 15.07 159 ASN B C 1
ATOM 7979 O O . ASN B 1 159 ? -62.799 -30.191 -4.574 1.00 15.29 159 ASN B O 1
ATOM 7990 N N . VAL B 1 160 ? -64.218 -30.583 -2.875 1.00 14.79 160 VAL B N 1
ATOM 7991 C CA . VAL B 1 160 ? -65.256 -29.817 -3.550 1.00 12.75 160 VAL B CA 1
ATOM 7992 C C . VAL B 1 160 ? -64.829 -28.361 -3.718 1.00 13.23 160 VAL B C 1
ATOM 7993 O O . VAL B 1 160 ? -65.193 -27.716 -4.707 1.00 12.24 160 VAL B O 1
ATOM 8006 N N . PHE B 1 161 ? -64.038 -27.821 -2.790 1.00 11.31 161 PHE B N 1
ATOM 8007 C CA . PHE B 1 161 ? -63.646 -26.421 -2.924 1.00 12.49 161 PHE B CA 1
ATOM 8008 C C . PHE B 1 161 ? -62.634 -26.226 -4.048 1.00 13.73 161 PHE B C 1
ATOM 8009 O O . PHE B 1 161 ? -62.780 -25.300 -4.850 1.00 12.12 161 PHE B O 1
ATOM 8026 N N . THR B 1 162 ? -61.603 -27.084 -4.136 1.00 13.61 162 THR B N 1
ATOM 8027 C CA . THR B 1 162 ? -60.670 -26.951 -5.255 1.00 11.83 162 THR B CA 1
ATOM 8028 C C . THR B 1 162 ? -61.398 -27.130 -6.581 1.00 9.89 162 THR B C 1
ATOM 8029 O O . THR B 1 162 ? -61.064 -26.470 -7.573 1.00 12.36 162 THR B O 1
ATOM 8040 N N . ALA B 1 163 ? -62.426 -27.977 -6.613 1.00 12.24 163 ALA B N 1
ATOM 8041 C CA . ALA B 1 163 ? -63.185 -28.174 -7.846 1.00 9.74 163 ALA B CA 1
ATOM 8042 C C . ALA B 1 163 ? -63.984 -26.925 -8.219 1.00 9.65 163 ALA B C 1
ATOM 8043 O O . ALA B 1 163 ? -64.043 -26.524 -9.397 1.00 10.12 163 ALA B O 1
ATOM 8050 N N . TYR B 1 164 ? -64.628 -26.300 -7.235 1.00 10.47 164 TYR B N 1
ATOM 8051 C CA . TYR B 1 164 ? -65.302 -25.037 -7.506 1.00 11.67 164 TYR B CA 1
ATOM 8052 C C . TYR B 1 164 ? -64.315 -23.985 -8.012 1.00 9.07 164 TYR B C 1
ATOM 8053 O O . TYR B 1 164 ? -64.597 -23.266 -8.982 1.00 11.94 164 TYR B O 1
ATOM 8071 N N . CYS B 1 165 ? -63.150 -23.875 -7.366 1.00 12.33 165 CYS B N 1
ATOM 8072 C CA . CYS B 1 165 ? -62.171 -22.871 -7.782 1.00 11.33 165 CYS B CA 1
ATOM 8073 C C . CYS B 1 165 ? -61.681 -23.162 -9.184 1.00 12.76 165 CYS B C 1
ATOM 8074 O O . CYS B 1 165 ? -61.492 -22.242 -9.992 1.00 11.22 165 CYS B O 1
ATOM 8082 N N . ALA B 1 166 ? -61.533 -24.450 -9.509 1.00 11.88 166 ALA B N 1
ATOM 8083 C CA . ALA B 1 166 ? -61.174 -24.838 -10.880 1.00 10.54 166 ALA B CA 1
ATOM 8084 C C . ALA B 1 166 ? -62.282 -24.492 -11.859 1.00 8.80 166 ALA B C 1
ATOM 8085 O O . ALA B 1 166 ? -62.012 -24.051 -12.981 1.00 10.96 166 ALA B O 1
ATOM 8092 N N . SER B 1 167 ? -63.542 -24.688 -11.464 1.00 11.13 167 SER B N 1
ATOM 8093 C CA . SER B 1 167 ? -64.631 -24.324 -12.366 1.00 10.65 167 SER B CA 1
ATOM 8094 C C . SER B 1 167 ? -64.536 -22.851 -12.740 1.00 10.69 167 SER B C 1
ATOM 8095 O O . SER B 1 167 ? -64.726 -22.486 -13.902 1.00 12.14 167 SER B O 1
ATOM 8103 N N . LYS B 1 168 ? -64.178 -22.000 -11.778 1.00 9.91 168 LYS B N 1
ATOM 8104 C CA . LYS B 1 168 ? -64.049 -20.569 -12.035 1.00 9.64 168 LYS B CA 1
ATOM 8105 C C . LYS B 1 168 ? -62.818 -20.276 -12.888 1.00 7.69 168 LYS B C 1
ATOM 8106 O O . LYS B 1 168 ? -62.868 -19.460 -13.819 1.00 9.76 168 LYS B O 1
ATOM 8125 N N . THR B 1 169 ? -61.725 -20.990 -12.644 1.00 9.38 169 THR B N 1
ATOM 8126 C CA . THR B 1 169 ? -60.500 -20.758 -13.407 1.00 12.29 169 THR B CA 1
ATOM 8127 C C . THR B 1 169 ? -60.686 -21.179 -14.856 1.00 11.53 169 THR B C 1
ATOM 8128 O O . THR B 1 169 ? -60.323 -20.448 -15.795 1.00 10.97 169 THR B O 1
ATOM 8139 N N . PHE B 1 170 ? -61.233 -22.371 -15.054 1.00 12.83 170 PHE B N 1
ATOM 8140 C CA . PHE B 1 170 ? -61.337 -22.898 -16.413 1.00 13.61 170 PHE B CA 1
ATOM 8141 C C . PHE B 1 170 ? -62.346 -22.096 -17.228 1.00 11.20 170 PHE B C 1
ATOM 8142 O O . PHE B 1 170 ? -62.135 -21.846 -18.426 1.00 14.19 170 PHE B O 1
ATOM 8159 N N . ALA B 1 171 ? -63.439 -21.657 -16.593 1.00 10.38 171 ALA B N 1
ATOM 8160 C CA . ALA B 1 171 ? -64.404 -20.818 -17.294 1.00 12.10 171 ALA B CA 1
ATOM 8161 C C . ALA B 1 171 ? -63.786 -19.494 -17.709 1.00 12.85 171 ALA B C 1
ATOM 8162 O O . ALA B 1 171 ? -63.981 -19.042 -18.842 1.00 12.46 171 ALA B O 1
ATOM 8169 N N . GLU B 1 172 ? -63.007 -18.868 -16.822 1.00 10.98 172 GLU B N 1
ATOM 8170 C CA . GLU B 1 172 ? -62.405 -17.588 -17.181 1.00 10.68 172 GLU B CA 1
ATOM 8171 C C . GLU B 1 172 ? -61.392 -17.757 -18.295 1.00 10.58 172 GLU B C 1
ATOM 8172 O O . GLU B 1 172 ? -61.289 -16.904 -19.176 1.00 12.29 172 GLU B O 1
ATOM 8184 N N . LYS B 1 173 ? -60.602 -18.823 -18.241 1.00 13.05 173 LYS B N 1
ATOM 8185 C CA . LYS B 1 173 ? -59.653 -19.086 -19.311 1.00 16.54 173 LYS B CA 1
ATOM 8186 C C . LYS B 1 173 ? -60.363 -19.157 -20.653 1.00 15.63 173 LYS B C 1
ATOM 8187 O O . LYS B 1 173 ? -59.875 -18.623 -21.656 1.00 16.45 173 LYS B O 1
ATOM 8206 N N . GLU B 1 174 ? -61.512 -19.830 -20.700 1.00 17.47 174 GLU B N 1
ATOM 8207 C CA . GLU B 1 174 ? -62.269 -19.924 -21.956 1.00 15.57 174 GLU B CA 1
ATOM 8208 C C . GLU B 1 174 ? -62.770 -18.562 -22.399 1.00 15.28 174 GLU B C 1
ATOM 8209 O O . GLU B 1 174 ? -62.821 -18.265 -23.597 1.00 17.38 174 GLU B O 1
ATOM 8221 N N . ALA B 1 175 ? -63.142 -17.711 -21.439 1.00 14.29 175 ALA B N 1
ATOM 8222 C CA . ALA B 1 175 ? -63.606 -16.377 -21.797 1.00 11.96 175 ALA B CA 1
ATOM 8223 C C . ALA B 1 175 ? -62.503 -15.581 -22.494 1.00 16.14 175 ALA B C 1
ATOM 8224 O O . ALA B 1 175 ? -62.745 -14.938 -23.517 1.00 15.40 175 ALA B O 1
ATOM 8231 N N . TRP B 1 176 ? -61.294 -15.554 -21.918 1.00 17.30 176 TRP B N 1
ATOM 8232 C CA . TRP B 1 176 ? -60.231 -14.783 -22.558 1.00 14.66 176 TRP B CA 1
ATOM 8233 C C . TRP B 1 176 ? -59.788 -15.428 -23.871 1.00 17.22 176 TRP B C 1
ATOM 8234 O O . TRP B 1 176 ? -59.483 -14.716 -24.834 1.00 17.16 176 TRP B O 1
ATOM 8255 N N . LYS B 1 177 ? -59.799 -16.760 -23.938 1.00 18.32 177 LYS B N 1
ATOM 8256 C CA . LYS B 1 177 ? -59.506 -17.457 -25.187 1.00 17.87 177 LYS B CA 1
ATOM 8257 C C . LYS B 1 177 ? -60.478 -17.042 -26.282 1.00 21.29 177 LYS B C 1
ATOM 8258 O O . LYS B 1 177 ? -60.069 -16.737 -27.409 1.00 20.86 177 LYS B O 1
ATOM 8277 N N . PHE B 1 178 ? -61.779 -17.030 -25.968 1.00 20.50 178 PHE B N 1
ATOM 8278 C CA . PHE B 1 178 ? -62.769 -16.576 -26.936 1.00 22.54 178 PHE B CA 1
ATOM 8279 C C . PHE B 1 178 ? -62.480 -15.151 -27.376 1.00 22.87 178 PHE B C 1
ATOM 8280 O O . PHE B 1 178 ? -62.540 -14.835 -28.569 1.00 21.33 178 PHE B O 1
ATOM 8297 N N . VAL B 1 179 ? -62.187 -14.266 -26.422 1.00 18.11 179 VAL B N 1
ATOM 8298 C CA . VAL B 1 179 ? -61.945 -12.876 -26.781 1.00 22.09 179 VAL B CA 1
ATOM 8299 C C . VAL B 1 179 ? -60.718 -12.765 -27.687 1.00 24.59 179 VAL B C 1
ATOM 8300 O O . VAL B 1 179 ? -60.724 -12.024 -28.680 1.00 27.07 179 VAL B O 1
ATOM 8313 N N . LYS B 1 180 ? -59.659 -13.509 -27.375 1.00 20.45 180 LYS B N 1
ATOM 8314 C CA . LYS B 1 180 ? -58.467 -13.491 -28.219 1.00 24.47 180 LYS B CA 1
ATOM 8315 C C . LYS B 1 180 ? -58.787 -13.949 -29.636 1.00 24.68 180 LYS B C 1
ATOM 8316 O O . LYS B 1 180 ? -58.336 -13.339 -30.614 1.00 28.86 180 LYS B O 1
ATOM 8335 N N . GLU B 1 181 ? -59.565 -15.016 -29.762 1.00 23.44 181 GLU B N 1
ATOM 8336 C CA . GLU B 1 181 ? -59.805 -15.658 -31.048 1.00 27.84 181 GLU B CA 1
ATOM 8337 C C . GLU B 1 181 ? -60.857 -14.950 -31.891 1.00 27.01 181 GLU B C 1
ATOM 8338 O O . GLU B 1 181 ? -60.903 -15.186 -33.107 1.00 28.19 181 GLU B O 1
ATOM 8350 N N . ASN B 1 182 ? -61.678 -14.077 -31.305 1.00 22.74 182 ASN B N 1
ATOM 8351 C CA . ASN B 1 182 ? -62.777 -13.452 -32.041 1.00 22.04 182 ASN B CA 1
ATOM 8352 C C . ASN B 1 182 ? -62.699 -11.929 -32.034 1.00 26.75 182 ASN B C 1
ATOM 8353 O O . ASN B 1 182 ? -63.705 -11.256 -32.292 1.00 28.03 182 ASN B O 1
ATOM 8364 N N . SER B 1 183 ? -61.515 -11.375 -31.751 1.00 28.44 183 SER B N 1
ATOM 8365 C CA . SER B 1 183 ? -61.355 -9.927 -31.652 1.00 34.28 183 SER B CA 1
ATOM 8366 C C . SER B 1 183 ? -61.826 -9.203 -32.909 1.00 34.33 183 SER B C 1
ATOM 8367 O O . SER B 1 183 ? -62.314 -8.067 -32.827 1.00 34.26 183 SER B O 1
ATOM 8375 N N . ASP B 1 184 ? -61.687 -9.824 -34.074 1.00 36.68 184 ASP B N 1
ATOM 8376 C CA . ASP B 1 184 ? -62.151 -9.187 -35.299 1.00 43.55 184 ASP B CA 1
ATOM 8377 C C . ASP B 1 184 ? -63.648 -9.382 -35.522 1.00 42.69 184 ASP B C 1
ATOM 8378 O O . ASP B 1 184 ? -64.297 -8.510 -36.111 1.00 49.03 184 ASP B O 1
ATOM 8387 N N . ALA B 1 185 ? -64.216 -10.485 -35.037 1.00 39.89 185 ALA B N 1
ATOM 8388 C CA . ALA B 1 185 ? -65.578 -10.851 -35.401 1.00 40.25 185 ALA B CA 1
ATOM 8389 C C . ALA B 1 185 ? -66.623 -10.243 -34.484 1.00 38.52 185 ALA B C 1
ATOM 8390 O O . ALA B 1 185 ? -67.775 -10.064 -34.896 1.00 38.03 185 ALA B O 1
ATOM 8397 N N . VAL B 1 186 ? -66.260 -9.942 -33.242 1.00 26.95 186 VAL B N 1
ATOM 8398 C CA . VAL B 1 186 ? -67.221 -9.564 -32.214 1.00 27.69 186 VAL B CA 1
ATOM 8399 C C . VAL B 1 186 ? -66.758 -8.262 -31.582 1.00 26.75 186 VAL B C 1
ATOM 8400 O O . VAL B 1 186 ? -65.572 -8.109 -31.268 1.00 31.58 186 VAL B O 1
ATOM 8413 N N . LYS B 1 187 ? -67.692 -7.333 -31.397 1.00 22.89 187 LYS B N 1
ATOM 8414 C CA . LYS B 1 187 ? -67.349 -5.988 -30.943 1.00 26.71 187 LYS B CA 1
ATOM 8415 C C . LYS B 1 187 ? -67.057 -5.915 -29.447 1.00 25.57 187 LYS B C 1
ATOM 8416 O O . LYS B 1 187 ? -66.309 -5.025 -29.025 1.00 22.58 187 LYS B O 1
ATOM 8435 N N . PHE B 1 188 ? -67.616 -6.819 -28.636 1.00 19.53 188 PHE B N 1
ATOM 8436 C CA . PHE B 1 188 ? -67.676 -6.559 -27.195 1.00 21.32 188 PHE B CA 1
ATOM 8437 C C . PHE B 1 188 ? -66.291 -6.614 -26.559 1.00 18.98 188 PHE B C 1
ATOM 8438 O O . PHE B 1 188 ? -65.386 -7.323 -27.013 1.00 18.45 188 PHE B O 1
ATOM 8455 N N . LYS B 1 189 ? -66.122 -5.797 -25.522 1.00 16.33 189 LYS B N 1
ATOM 8456 C CA . LYS B 1 189 ? -64.937 -5.817 -24.676 1.00 14.91 189 LYS B CA 1
ATOM 8457 C C . LYS B 1 189 ? -65.274 -6.511 -23.367 1.00 12.13 189 LYS B C 1
ATOM 8458 O O . LYS B 1 189 ? -66.343 -6.283 -22.801 1.00 13.96 189 LYS B O 1
ATOM 8477 N N . LEU B 1 190 ? -64.344 -7.300 -22.871 1.00 12.42 190 LEU B N 1
ATOM 8478 C CA . LEU B 1 190 ? -64.546 -8.092 -21.668 1.00 11.57 190 LEU B CA 1
ATOM 8479 C C . LEU B 1 190 ? -63.887 -7.441 -20.455 1.00 10.47 190 LEU B C 1
ATOM 8480 O O . LEU B 1 190 ? -62.782 -6.914 -20.554 1.00 14.60 190 LEU B O 1
ATOM 8496 N N . THR B 1 191 ? -64.574 -7.506 -19.313 1.00 10.53 191 THR B N 1
ATOM 8497 C CA . THR B 1 191 ? -64.063 -7.157 -17.990 1.00 13.01 191 THR B CA 1
ATOM 849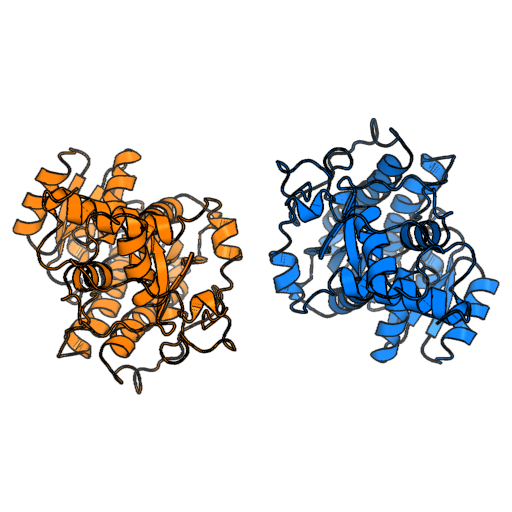8 C C . THR B 1 191 ? -64.441 -8.309 -17.079 1.00 10.86 191 THR B C 1
ATOM 8499 O O . THR B 1 191 ? -65.584 -8.761 -17.129 1.00 13.00 191 THR B O 1
ATOM 8510 N N . THR B 1 192 ? -63.504 -8.819 -16.288 1.00 10.19 192 THR B N 1
ATOM 8511 C CA . THR B 1 192 ? -63.808 -9.868 -15.328 1.00 8.02 192 THR B CA 1
ATOM 8512 C C . THR B 1 192 ? -63.689 -9.342 -13.903 1.00 10.68 192 THR B C 1
ATOM 8513 O O . THR B 1 192 ? -62.787 -8.551 -13.590 1.00 10.43 192 THR B O 1
ATOM 8524 N N . ILE B 1 193 ? -64.621 -9.776 -13.058 1.00 11.18 193 ILE B N 1
ATOM 8525 C CA . ILE B 1 193 ? -64.719 -9.381 -11.656 1.00 11.37 193 ILE B CA 1
ATOM 8526 C C . ILE B 1 193 ? -64.365 -10.587 -10.807 1.00 10.77 193 ILE B C 1
ATOM 8527 O O . ILE B 1 193 ? -64.871 -11.691 -11.042 1.00 10.54 193 ILE B O 1
ATOM 8543 N N . HIS B 1 194 ? -63.519 -10.389 -9.801 1.00 8.40 194 HIS B N 1
ATOM 8544 C CA . HIS B 1 194 ? -62.993 -11.498 -9.015 1.00 8.79 194 HIS B CA 1
ATOM 8545 C C . HIS B 1 194 ? -63.190 -11.230 -7.537 1.00 8.78 194 HIS B C 1
ATOM 8546 O O . HIS B 1 194 ? -62.221 -10.877 -6.829 1.00 11.52 194 HIS B O 1
ATOM 8560 N N . PRO B 1 195 ? -64.406 -11.438 -7.029 1.00 10.03 195 PRO B N 1
ATOM 8561 C CA . PRO B 1 195 ? -64.646 -11.327 -5.578 1.00 9.43 195 PRO B CA 1
ATOM 8562 C C . PRO B 1 195 ? -63.994 -12.473 -4.820 1.00 11.78 195 PRO B C 1
ATOM 8563 O O . PRO B 1 195 ? -63.841 -13.578 -5.349 1.00 8.62 195 PRO B O 1
ATOM 8574 N N . SER B 1 196 ? -63.611 -12.194 -3.564 1.00 11.27 196 SER B N 1
ATOM 8575 C CA . SER B 1 196 ? -63.287 -13.216 -2.579 1.00 10.04 196 SER B CA 1
ATOM 8576 C C . SER B 1 196 ? -64.604 -13.621 -1.918 1.00 11.81 196 SER B C 1
ATOM 8577 O O . SER B 1 196 ? -65.670 -13.442 -2.511 1.00 12.16 196 SER B O 1
ATOM 8585 N N . PHE B 1 197 ? -64.574 -14.161 -0.694 1.00 9.89 197 PHE B N 1
ATOM 8586 C CA . PHE B 1 197 ? -65.810 -14.588 -0.060 1.00 9.92 197 PHE B CA 1
ATOM 8587 C C . PHE B 1 197 ? -66.739 -13.394 0.129 1.00 10.00 197 PHE B C 1
ATOM 8588 O O . PHE B 1 197 ? -66.379 -12.395 0.776 1.00 11.27 197 PHE B O 1
ATOM 8605 N N . VAL B 1 198 ? -67.947 -13.499 -0.405 1.00 9.36 198 VAL B N 1
ATOM 8606 C CA . VAL B 1 198 ? -68.843 -12.355 -0.446 1.00 9.07 198 VAL B CA 1
ATOM 8607 C C . VAL B 1 198 ? -69.817 -12.450 0.706 1.00 9.10 198 VAL B C 1
ATOM 8608 O O . VAL B 1 198 ? -70.571 -13.426 0.825 1.00 10.29 198 VAL B O 1
ATOM 8621 N N . PHE B 1 199 ? -69.802 -11.418 1.541 1.00 10.26 199 PHE B N 1
ATOM 8622 C CA . PHE B 1 199 ? -70.683 -11.275 2.680 1.00 8.53 199 PHE B CA 1
ATOM 8623 C C . PHE B 1 199 ? -71.475 -9.977 2.536 1.00 11.91 199 PHE B C 1
ATOM 8624 O O . PHE B 1 199 ? -71.139 -9.099 1.735 1.00 10.35 199 PHE B O 1
ATOM 8641 N N . GLY B 1 200 ? -72.492 -9.822 3.373 1.00 12.37 200 GLY B N 1
ATOM 8642 C CA . GLY B 1 200 ? -73.371 -8.674 3.291 1.00 10.38 200 GLY B CA 1
ATOM 8643 C C . GLY B 1 200 ? -74.817 -9.100 3.296 1.00 10.77 200 GLY B C 1
ATOM 8644 O O . GLY B 1 200 ? -75.147 -10.285 3.098 1.00 11.64 200 GLY B O 1
ATOM 8648 N N . PRO B 1 201 ? -75.721 -8.144 3.496 1.00 10.42 201 PRO B N 1
ATOM 8649 C CA . PRO B 1 201 ? -77.144 -8.500 3.599 1.00 11.70 201 PRO B CA 1
ATOM 8650 C C . PRO B 1 201 ? -77.697 -8.988 2.265 1.00 9.00 201 PRO B C 1
ATOM 8651 O O . PRO B 1 201 ? -77.213 -8.610 1.188 1.00 9.92 201 PRO B O 1
ATOM 8662 N N . GLN B 1 202 ? -78.717 -9.836 2.354 1.00 10.08 202 GLN B N 1
ATOM 8663 C CA . GLN B 1 202 ? -79.511 -10.186 1.170 1.00 12.08 202 GLN B CA 1
ATOM 8664 C C . GLN B 1 202 ? -80.206 -8.931 0.625 1.00 10.91 202 GLN B C 1
ATOM 8665 O O . GLN B 1 202 ? -80.590 -8.018 1.366 1.00 11.11 202 GLN B O 1
ATOM 8679 N N . ASN B 1 203 ? -80.396 -8.894 -0.682 1.00 10.38 203 ASN B N 1
ATOM 8680 C CA . ASN B 1 203 ? -80.976 -7.699 -1.259 1.00 10.42 203 ASN B CA 1
ATOM 8681 C C . ASN B 1 203 ? -82.369 -7.431 -0.705 1.00 12.22 203 ASN B C 1
ATOM 8682 O O . ASN B 1 203 ? -82.780 -6.266 -0.572 1.00 12.97 203 ASN B O 1
ATOM 8693 N N . PHE B 1 204 ? -83.142 -8.488 -0.460 1.00 12.41 204 PHE B N 1
ATOM 8694 C CA . PHE B 1 204 ? -84.461 -8.377 0.146 1.00 15.56 204 PHE B CA 1
ATOM 8695 C C . PHE B 1 204 ? -84.476 -9.057 1.508 1.00 14.80 204 PHE B C 1
ATOM 8696 O O . PHE B 1 204 ? -83.973 -10.176 1.672 1.00 13.95 204 PHE B O 1
ATOM 8713 N N . ASP B 1 205 ? -85.083 -8.388 2.492 1.00 15.63 205 ASP B N 1
ATOM 8714 C CA . ASP B 1 205 ? -85.178 -8.994 3.814 1.00 13.82 205 ASP B CA 1
ATOM 8715 C C . ASP B 1 205 ? -85.939 -10.320 3.780 1.00 16.54 205 ASP B C 1
ATOM 8716 O O . ASP B 1 205 ? -85.634 -11.232 4.557 1.00 15.93 205 ASP B O 1
ATOM 8725 N N . GLU B 1 206 ? -86.938 -10.444 2.898 1.00 16.56 206 GLU B N 1
ATOM 8726 C CA . GLU B 1 206 ? -87.715 -11.680 2.840 1.00 20.01 206 GLU B CA 1
ATOM 8727 C C . GLU B 1 206 ? -86.851 -12.882 2.461 1.00 18.95 206 GLU B C 1
ATOM 8728 O O . GLU B 1 206 ? -87.234 -14.025 2.739 1.00 18.72 206 GLU B O 1
ATOM 8740 N N . ASP B 1 207 ? -85.686 -12.650 1.862 1.00 14.63 207 ASP B N 1
ATOM 8741 C CA . ASP B 1 207 ? -84.814 -13.743 1.463 1.00 15.06 207 ASP B CA 1
ATOM 8742 C C . ASP B 1 207 ? -83.891 -14.208 2.579 1.00 15.50 207 ASP B C 1
ATOM 8743 O O . ASP B 1 207 ? -83.095 -15.121 2.362 1.00 17.47 207 ASP B O 1
ATOM 8752 N N . VAL B 1 208 ? -84.045 -13.682 3.790 1.00 15.65 208 VAL B N 1
ATOM 8753 C CA . VAL B 1 208 ? -83.382 -14.262 4.958 1.00 11.07 208 VAL B CA 1
ATOM 8754 C C . VAL B 1 208 ? -84.187 -15.500 5.337 1.00 17.96 208 VAL B C 1
ATOM 8755 O O . VAL B 1 208 ? -85.279 -15.389 5.902 1.00 18.31 208 VAL B O 1
ATOM 8768 N N . THR B 1 209 ? -83.690 -16.664 4.948 1.00 16.68 209 THR B N 1
ATOM 8769 C CA . THR B 1 209 ? -84.309 -17.970 5.170 1.00 19.61 209 THR B CA 1
ATOM 8770 C C . THR B 1 209 ? -83.455 -18.761 6.164 1.00 21.24 209 THR B C 1
ATOM 8771 O O . THR B 1 209 ? -82.382 -18.307 6.581 1.00 18.13 209 THR B O 1
ATOM 8782 N N . LYS B 1 210 ? -83.914 -19.975 6.511 1.00 20.90 210 LYS B N 1
ATOM 8783 C CA . LYS B 1 210 ? -83.199 -20.756 7.520 1.00 22.87 210 LYS B CA 1
ATOM 8784 C C . LYS B 1 210 ? -81.767 -21.031 7.074 1.00 21.59 210 LYS B C 1
ATOM 8785 O O . LYS B 1 210 ? -80.841 -21.071 7.894 1.00 21.37 210 LYS B O 1
ATOM 8804 N N . LYS B 1 211 ? -81.566 -21.260 5.782 1.00 19.18 211 LYS B N 1
ATOM 8805 C CA . LYS B 1 211 ? -80.246 -21.466 5.209 1.00 21.97 211 LYS B CA 1
ATOM 8806 C C . LYS B 1 211 ? -80.076 -20.482 4.067 1.00 22.45 211 LYS B C 1
ATOM 8807 O O . LYS B 1 211 ? -80.968 -20.364 3.224 1.00 17.99 211 LYS B O 1
ATOM 8826 N N . LEU B 1 212 ? -78.942 -19.785 4.040 1.00 17.09 212 LEU B N 1
ATOM 8827 C CA . LEU B 1 212 ? -78.669 -18.773 3.044 1.00 16.60 212 LEU B CA 1
ATOM 8828 C C . LEU B 1 212 ? -77.800 -19.338 1.937 1.00 14.82 212 LEU B C 1
ATOM 8829 O O . LEU B 1 212 ? -77.390 -20.500 1.975 1.00 17.23 212 LEU B O 1
ATOM 8845 N N . ASN B 1 213 ? -77.541 -18.507 0.917 1.00 16.54 213 ASN B N 1
ATOM 8846 C CA . ASN B 1 213 ? -76.561 -18.874 -0.093 1.00 14.06 213 ASN B CA 1
ATOM 8847 C C . ASN B 1 213 ? -75.266 -19.278 0.605 1.00 15.19 213 ASN B C 1
ATOM 8848 O O . ASN B 1 213 ? -74.977 -18.852 1.731 1.00 14.12 213 ASN B O 1
ATOM 8859 N N . GLU B 1 214 ? -74.470 -20.090 -0.099 1.00 14.86 214 GLU B N 1
ATOM 8860 C CA . GLU B 1 214 ? -73.259 -20.704 0.455 1.00 14.38 214 GLU B CA 1
ATOM 8861 C C . GLU B 1 214 ? -72.394 -19.761 1.309 1.00 13.02 214 GLU B C 1
ATOM 8862 O O . GLU B 1 214 ? -72.067 -20.064 2.464 1.00 12.61 214 GLU B O 1
ATOM 8874 N N . THR B 1 215 ? -71.945 -18.639 0.741 1.00 11.80 215 THR B N 1
ATOM 8875 C CA . THR B 1 215 ? -70.963 -17.836 1.464 1.00 12.12 215 THR B CA 1
ATOM 8876 C C . THR B 1 215 ? -71.593 -17.128 2.663 1.00 11.58 215 THR B C 1
ATOM 8877 O O . THR B 1 215 ? -70.996 -17.107 3.739 1.00 13.48 215 THR B O 1
ATOM 8888 N N . CYS B 1 216 ? -72.822 -16.615 2.536 1.00 11.65 216 CYS B N 1
ATOM 8889 C CA . CYS B 1 216 ? -73.445 -16.008 3.718 1.00 12.90 216 CYS B CA 1
ATOM 8890 C C . CYS B 1 216 ? -73.916 -17.035 4.741 1.00 13.13 216 CYS B C 1
ATOM 8891 O O . CYS B 1 216 ? -74.079 -16.694 5.928 1.00 12.61 216 CYS B O 1
ATOM 8899 N N . GLU B 1 217 ? -74.131 -18.286 4.331 1.00 13.58 217 GLU B N 1
ATOM 8900 C CA . GLU B 1 217 ? -74.405 -19.338 5.312 1.00 17.19 217 GLU B CA 1
ATOM 8901 C C . GLU B 1 217 ? -73.236 -19.564 6.276 1.00 14.23 217 GLU B C 1
ATOM 8902 O O . GLU B 1 217 ? -73.461 -20.041 7.393 1.00 14.90 217 GLU B O 1
ATOM 8914 N N . ILE B 1 218 ? -72.010 -19.177 5.911 1.00 13.26 218 ILE B N 1
ATOM 8915 C CA . ILE B 1 218 ? -70.917 -19.210 6.881 1.00 14.35 218 ILE B CA 1
ATOM 8916 C C . ILE B 1 218 ? -71.288 -18.370 8.097 1.00 16.38 218 ILE B C 1
ATOM 8917 O O . ILE B 1 218 ? -71.199 -18.821 9.247 1.00 14.06 218 ILE B O 1
ATOM 8933 N N . ILE B 1 219 ? -71.750 -17.140 7.848 1.00 11.69 219 ILE B N 1
ATOM 8934 C CA . ILE B 1 219 ? -72.135 -16.231 8.928 1.00 10.86 219 ILE B CA 1
ATOM 8935 C C . ILE B 1 219 ? -73.409 -16.728 9.621 1.00 14.80 219 ILE B C 1
ATOM 8936 O O . ILE B 1 219 ? -73.515 -16.760 10.854 1.00 14.96 219 ILE B O 1
ATOM 8952 N N . ASN B 1 220 ? -74.420 -17.066 8.829 1.00 13.15 220 ASN B N 1
ATOM 8953 C CA . ASN B 1 220 ? -75.698 -17.479 9.388 1.00 14.20 220 ASN B CA 1
ATOM 8954 C C . ASN B 1 220 ? -75.551 -18.734 10.244 1.00 16.02 220 ASN B C 1
ATOM 8955 O O . ASN B 1 220 ? -76.195 -18.863 11.296 1.00 16.95 220 ASN B O 1
ATOM 8966 N N . GLY B 1 221 ? -74.687 -19.657 9.825 1.00 17.64 221 GLY B N 1
ATOM 8967 C CA . GLY B 1 221 ? -74.478 -20.868 10.609 1.00 19.35 221 GLY B CA 1
ATOM 8968 C C . GLY B 1 221 ? -73.811 -20.576 11.937 1.00 17.13 221 GLY B C 1
ATOM 8969 O O . GLY B 1 221 ? -74.222 -21.084 12.980 1.00 18.96 221 GLY B O 1
ATOM 8973 N N . LEU B 1 222 ? -72.763 -19.755 11.910 1.00 16.81 222 LEU B N 1
ATOM 8974 C CA . LEU B 1 222 ? -72.087 -19.378 13.143 1.00 17.85 222 LEU B CA 1
ATOM 8975 C C . LEU B 1 222 ? -73.034 -18.642 14.084 1.00 19.06 222 LEU B C 1
ATOM 8976 O O . LEU B 1 222 ? -73.024 -18.876 15.297 1.00 18.79 222 LEU B O 1
ATOM 8992 N N . LEU B 1 223 ? -73.846 -17.737 13.543 1.00 15.68 223 LEU B N 1
ATOM 8993 C CA . LEU B 1 223 ? -74.738 -16.933 14.372 1.00 15.57 223 LEU B CA 1
ATOM 8994 C C . LEU B 1 223 ? -75.766 -17.782 15.095 1.00 18.09 223 LEU B C 1
ATOM 8995 O O . LEU B 1 223 ? -76.275 -17.374 16.156 1.00 19.81 223 LEU B O 1
ATOM 9011 N N . HIS B 1 224 ? -76.115 -18.938 14.538 1.00 16.29 224 HIS B N 1
ATOM 9012 C CA . HIS B 1 224 ? -77.079 -19.832 15.172 1.00 19.46 224 HIS B CA 1
ATOM 9013 C C . HIS B 1 224 ? -76.413 -21.044 15.800 1.00 21.58 224 HIS B C 1
ATOM 9014 O O . HIS B 1 224 ? -77.114 -21.965 16.227 1.00 23.47 224 HIS B O 1
ATOM 9029 N N . ALA B 1 225 ? -75.084 -21.083 15.836 1.00 18.17 225 ALA B N 1
ATOM 9030 C CA . ALA B 1 225 ? -74.400 -22.236 16.392 1.00 22.22 225 ALA B CA 1
ATOM 9031 C C . ALA B 1 225 ? -74.550 -22.261 17.913 1.00 24.50 225 ALA B C 1
ATOM 9032 O O . ALA B 1 225 ? -74.552 -21.213 18.568 1.00 21.44 225 ALA B O 1
ATOM 9039 N N . PRO B 1 226 ? -74.670 -23.447 18.506 1.00 22.78 226 PRO B N 1
ATOM 9040 C CA . PRO B 1 226 ? -74.728 -23.524 19.968 1.00 30.16 226 PRO B CA 1
ATOM 9041 C C . PRO B 1 226 ? -73.533 -22.824 20.592 1.00 27.90 226 PRO B C 1
ATOM 9042 O O . PRO B 1 226 ? -72.444 -22.766 20.011 1.00 27.55 226 PRO B O 1
ATOM 9053 N N . PHE B 1 227 ? -73.746 -22.329 21.815 1.00 29.15 227 PHE B N 1
ATOM 9054 C CA . PHE B 1 227 ? -72.719 -21.569 22.516 1.00 30.55 227 PHE B CA 1
ATOM 9055 C C . PHE B 1 227 ? -71.399 -22.320 22.599 1.00 30.90 227 PHE B C 1
ATOM 9056 O O . PHE B 1 227 ? -70.326 -21.703 22.560 1.00 29.74 227 PHE B O 1
ATOM 9073 N N . ASP B 1 228 ? -71.448 -23.646 22.736 1.00 30.86 228 ASP B N 1
ATOM 9074 C CA . ASP B 1 228 ? -70.248 -24.445 22.967 1.00 33.62 228 ASP B CA 1
ATOM 9075 C C . ASP B 1 228 ? -69.646 -25.004 21.675 1.00 32.08 228 ASP B C 1
ATOM 9076 O O . ASP B 1 228 ? -68.812 -25.912 21.720 1.00 32.37 228 ASP B O 1
ATOM 9085 N N . THR B 1 229 ? -70.029 -24.458 20.530 1.00 28.66 229 THR B N 1
ATOM 9086 C CA . THR B 1 229 ? -69.404 -24.869 19.282 1.00 27.80 229 THR B CA 1
ATOM 9087 C C . THR B 1 229 ? -67.933 -24.462 19.256 1.00 24.46 229 THR B C 1
ATOM 9088 O O . THR B 1 229 ? -67.569 -23.367 19.688 1.00 25.73 229 THR B O 1
ATOM 9099 N N . LYS B 1 230 ? -67.088 -25.354 18.741 1.00 25.66 230 LYS B N 1
ATOM 9100 C CA . LYS B 1 230 ? -65.709 -24.998 18.452 1.00 26.44 230 LYS B CA 1
ATOM 9101 C C . LYS B 1 230 ? -65.676 -24.093 17.232 1.00 25.70 230 LYS B C 1
ATOM 9102 O O . LYS B 1 230 ? -66.155 -24.472 16.160 1.00 24.55 230 LYS B O 1
ATOM 9121 N N . VAL B 1 231 ? -65.108 -22.907 17.402 1.00 23.54 231 VAL B N 1
ATOM 9122 C CA . VAL B 1 231 ? -64.999 -21.911 16.349 1.00 19.12 231 VAL B CA 1
ATOM 9123 C C . VAL B 1 231 ? -63.521 -21.795 16.000 1.00 20.85 231 VAL B C 1
ATOM 9124 O O . VAL B 1 231 ? -62.682 -21.652 16.894 1.00 18.73 231 VAL B O 1
ATOM 9137 N N . GLU B 1 232 ? -63.194 -21.867 14.715 1.00 16.67 232 GLU B N 1
ATOM 9138 C CA . GLU B 1 232 ? -61.797 -21.742 14.312 1.00 19.61 232 GLU B CA 1
ATOM 9139 C C . GLU B 1 232 ? -61.345 -20.279 14.375 1.00 18.47 232 GLU B C 1
ATOM 9140 O O . GLU B 1 232 ? -62.087 -19.368 14.004 1.00 17.76 232 GLU B O 1
ATOM 9152 N N . LYS B 1 233 ? -60.123 -20.063 14.876 1.00 14.15 233 LYS B N 1
ATOM 9153 C CA . LYS B 1 233 ? -59.537 -18.744 15.043 1.00 15.18 233 LYS B CA 1
ATOM 9154 C C . LYS B 1 233 ? -58.294 -18.573 14.172 1.00 13.30 233 LYS B C 1
ATOM 9155 O O . LYS B 1 233 ? -57.533 -17.616 14.360 1.00 16.62 233 LYS B O 1
ATOM 9174 N N . THR B 1 234 ? -58.081 -19.467 13.227 1.00 14.21 234 THR B N 1
ATOM 9175 C CA . THR B 1 234 ? -56.972 -19.435 12.294 1.00 13.38 234 THR B CA 1
ATOM 9176 C C . THR B 1 234 ? -57.438 -18.774 11.009 1.00 14.49 234 THR B C 1
ATOM 9177 O O . THR B 1 234 ? -58.602 -18.893 10.632 1.00 15.36 234 THR B O 1
ATOM 9188 N N . HIS B 1 235 ? -56.524 -18.106 10.318 1.00 15.66 235 HIS B N 1
ATOM 9189 C CA . HIS B 1 235 ? -56.901 -17.398 9.106 1.00 14.85 235 HIS B CA 1
ATOM 9190 C C . HIS B 1 235 ? -57.687 -18.301 8.163 1.00 16.54 235 HIS B C 1
ATOM 9191 O O . HIS B 1 235 ? -57.299 -19.434 7.892 1.00 13.19 235 HIS B O 1
ATOM 9205 N N . PHE B 1 236 ? -58.800 -17.783 7.653 1.00 14.39 236 PHE B N 1
ATOM 9206 C CA . PHE B 1 236 ? -59.649 -18.512 6.728 1.00 12.05 236 PHE B CA 1
ATOM 9207 C C . PHE B 1 236 ? -59.477 -17.996 5.310 1.00 13.88 236 PHE B C 1
ATOM 9208 O O . PHE B 1 236 ? -59.071 -18.755 4.423 1.00 15.59 236 PHE B O 1
ATOM 9225 N N . SER B 1 237 ? -59.787 -16.732 5.065 1.00 12.25 237 SER B N 1
ATOM 9226 C CA . SER B 1 237 ? -59.762 -16.236 3.683 1.00 13.67 237 SER B CA 1
ATOM 9227 C C . SER B 1 237 ? -59.892 -14.712 3.669 1.00 10.05 237 SER B C 1
ATOM 9228 O O . SER B 1 237 ? -59.813 -14.043 4.710 1.00 11.20 237 SER B O 1
ATOM 9236 N N . GLN B 1 238 ? -60.036 -14.167 2.457 1.00 11.96 238 GLN B N 1
ATOM 9237 C CA . GLN B 1 238 ? -60.388 -12.775 2.213 1.00 10.53 238 GLN B CA 1
ATOM 9238 C C . GLN B 1 238 ? -61.891 -12.647 1.988 1.00 11.04 238 GLN B C 1
ATOM 9239 O O . GLN B 1 238 ? -62.532 -13.565 1.475 1.00 11.83 238 GLN B O 1
ATOM 9253 N N . PHE B 1 239 ? -62.440 -11.482 2.305 1.00 10.88 239 PHE B N 1
ATOM 9254 C CA . PHE B 1 239 ? -63.851 -11.181 2.047 1.00 9.45 239 PHE B CA 1
ATOM 9255 C C . PHE B 1 239 ? -63.979 -9.928 1.172 1.00 9.12 239 PHE B C 1
ATOM 9256 O O . PHE B 1 239 ? -63.047 -9.130 1.047 1.00 9.90 239 PHE B O 1
ATOM 9273 N N . ILE B 1 240 ? -65.196 -9.704 0.663 1.00 9.41 240 ILE B N 1
ATOM 9274 C CA . ILE B 1 240 ? -65.620 -8.437 0.071 1.00 9.41 240 ILE B CA 1
ATOM 9275 C C . ILE B 1 240 ? -67.136 -8.315 0.256 1.00 11.12 240 ILE B C 1
ATOM 9276 O O . ILE B 1 240 ? -67.862 -9.316 0.306 1.00 9.62 240 ILE B O 1
ATOM 9292 N N . ASP B 1 241 ? -67.601 -7.082 0.420 1.00 9.84 241 ASP B N 1
ATOM 9293 C CA . ASP B 1 241 ? -69.025 -6.809 0.627 1.00 8.85 241 ASP B CA 1
ATOM 9294 C C . ASP B 1 241 ? -69.786 -6.939 -0.694 1.00 7.72 241 ASP B C 1
ATOM 9295 O O . ASP B 1 241 ? -69.371 -6.402 -1.727 1.00 8.33 241 ASP B O 1
ATOM 9304 N N . VAL B 1 242 ? -70.929 -7.620 -0.644 1.00 9.43 242 VAL B N 1
ATOM 9305 C CA . VAL B 1 242 ? -71.774 -7.818 -1.829 1.00 9.09 242 VAL B CA 1
ATOM 9306 C C . VAL B 1 242 ? -72.156 -6.501 -2.487 1.00 9.49 242 VAL B C 1
ATOM 9307 O O . VAL B 1 242 ? -72.286 -6.424 -3.717 1.00 9.74 242 VAL B O 1
ATOM 9320 N N . ARG B 1 243 ? -72.313 -5.437 -1.696 1.00 8.71 243 ARG B N 1
ATOM 9321 C CA . ARG B 1 243 ? -72.694 -4.157 -2.275 1.00 10.34 243 ARG B CA 1
ATOM 9322 C C . ARG B 1 243 ? -71.556 -3.549 -3.091 1.00 11.95 243 ARG B C 1
ATOM 9323 O O . ARG B 1 243 ? -71.804 -2.917 -4.123 1.00 9.44 243 ARG B O 1
ATOM 9344 N N . ASP B 1 244 ? -70.306 -3.730 -2.646 1.00 12.27 244 ASP B N 1
ATOM 9345 C CA . ASP B 1 244 ? -69.146 -3.359 -3.446 1.00 9.73 244 ASP B CA 1
ATOM 9346 C C . ASP B 1 244 ? -69.060 -4.195 -4.717 1.00 10.58 244 ASP B C 1
ATOM 9347 O O . ASP B 1 244 ? -68.771 -3.671 -5.807 1.00 11.47 244 ASP B O 1
ATOM 9356 N N . VAL B 1 245 ? -69.315 -5.501 -4.599 1.00 9.23 245 VAL B N 1
ATOM 9357 C CA . VAL B 1 245 ? -69.308 -6.370 -5.774 1.00 7.78 245 VAL B CA 1
ATOM 9358 C C . VAL B 1 245 ? -70.325 -5.887 -6.809 1.00 8.29 245 VAL B C 1
ATOM 9359 O O . VAL B 1 245 ? -70.035 -5.813 -8.005 1.00 8.60 245 VAL B O 1
ATOM 9372 N N . ALA B 1 246 ? -71.534 -5.568 -6.363 1.00 12.54 246 ALA B N 1
ATOM 9373 C CA . ALA B 1 246 ? -72.596 -5.157 -7.284 1.00 10.73 246 ALA B CA 1
ATOM 9374 C C . ALA B 1 246 ? -72.253 -3.842 -7.956 1.00 11.16 246 ALA B C 1
ATOM 9375 O O . ALA B 1 246 ? -72.350 -3.715 -9.183 1.00 10.49 246 ALA B O 1
ATOM 9382 N N . LYS B 1 247 ? -71.770 -2.876 -7.181 1.00 8.93 247 LYS B N 1
ATOM 9383 C CA . LYS B 1 247 ? -71.361 -1.591 -7.749 1.00 10.32 247 LYS B CA 1
ATOM 9384 C C . LYS B 1 247 ? -70.290 -1.769 -8.810 1.00 12.32 247 LYS B C 1
ATOM 9385 O O . LYS B 1 247 ? -70.339 -1.135 -9.881 1.00 11.37 247 LYS B O 1
ATOM 9404 N N . THR B 1 248 ? -69.318 -2.643 -8.533 1.00 10.29 248 THR B N 1
ATOM 9405 C CA . THR B 1 248 ? -68.227 -2.889 -9.466 1.00 10.18 248 THR B CA 1
ATOM 9406 C C . THR B 1 248 ? -68.734 -3.456 -10.786 1.00 10.26 248 THR B C 1
ATOM 9407 O O . THR B 1 248 ? -68.216 -3.101 -11.859 1.00 10.03 248 THR B O 1
ATOM 9418 N N . HIS B 1 249 ? -69.742 -4.345 -10.738 1.00 9.98 249 HIS B N 1
ATOM 9419 C CA . HIS B 1 249 ? -70.204 -4.952 -11.997 1.00 10.73 249 HIS B CA 1
ATOM 9420 C C . HIS B 1 249 ? -70.784 -3.894 -12.927 1.00 9.18 249 HIS B C 1
ATOM 9421 O O . HIS B 1 249 ? -70.600 -3.960 -14.142 1.00 12.51 249 HIS B O 1
ATOM 9435 N N . VAL B 1 250 ? -71.527 -2.927 -12.383 1.00 10.07 250 VAL B N 1
ATOM 9436 C CA . VAL B 1 250 ? -72.164 -1.926 -13.230 1.00 11.19 250 VAL B CA 1
ATOM 9437 C C . VAL B 1 250 ? -71.129 -0.953 -13.770 1.00 12.06 250 VAL B C 1
ATOM 9438 O O . VAL B 1 250 ? -71.121 -0.634 -14.969 1.00 14.16 250 VAL B O 1
ATOM 9451 N N . LEU B 1 251 ? -70.198 -0.516 -12.914 1.00 12.41 251 LEU B N 1
ATOM 9452 C CA . LEU B 1 251 ? -69.076 0.283 -13.411 1.00 12.98 251 LEU B CA 1
ATOM 9453 C C . LEU B 1 251 ? -68.330 -0.470 -14.508 1.00 12.04 251 LEU B C 1
ATOM 9454 O O . LEU B 1 251 ? -67.791 0.144 -15.438 1.00 14.50 251 LEU B O 1
ATOM 9470 N N . GLY B 1 252 ? -68.308 -1.816 -14.410 1.00 9.48 252 GLY B N 1
ATOM 9471 C CA . GLY B 1 252 ? -67.574 -2.640 -15.345 1.00 11.26 252 GLY B CA 1
ATOM 9472 C C . GLY B 1 252 ? -67.947 -2.428 -16.806 1.00 13.14 252 GLY B C 1
ATOM 9473 O O . GLY B 1 252 ? -67.093 -2.560 -17.686 1.00 13.39 252 GLY B O 1
ATOM 9477 N N . PHE B 1 253 ? -69.203 -2.125 -17.100 1.00 11.49 253 PHE B N 1
ATOM 9478 C CA . PHE B 1 253 ? -69.564 -1.859 -18.497 1.00 14.64 253 PHE B CA 1
ATOM 9479 C C . PHE B 1 253 ? -69.641 -0.374 -18.813 1.00 15.25 253 PHE B C 1
ATOM 9480 O O . PHE B 1 253 ? -69.766 -0.009 -19.998 1.00 16.00 253 PHE B O 1
ATOM 9497 N N . GLN B 1 254 ? -69.514 0.489 -17.807 1.00 14.64 254 GLN B N 1
ATOM 9498 C CA . GLN B 1 254 ? -69.667 1.931 -18.008 1.00 15.76 254 GLN B CA 1
ATOM 9499 C C . GLN B 1 254 ? -68.348 2.665 -18.210 1.00 20.95 254 GLN B C 1
ATOM 9500 O O . GLN B 1 254 ? -68.322 3.678 -18.924 1.00 19.98 254 GLN B O 1
ATOM 9514 N N . LYS B 1 255 ? -67.266 2.209 -17.575 1.00 16.32 255 LYS B N 1
ATOM 9515 C CA . LYS B 1 255 ? -65.996 2.929 -17.536 1.00 18.85 255 LYS B CA 1
ATOM 9516 C C . LYS B 1 255 ? -64.998 2.348 -18.525 1.00 15.79 255 LYS B C 1
ATOM 9517 O O . LYS B 1 255 ? -64.633 1.171 -18.448 1.00 16.14 255 LYS B O 1
ATOM 9536 N N . ASP B 1 256 ? -64.517 3.180 -19.441 1.00 20.53 256 ASP B N 1
ATOM 9537 C CA . ASP B 1 256 ? -63.613 2.636 -20.449 1.00 21.81 256 ASP B CA 1
ATOM 9538 C C . ASP B 1 256 ? -62.305 2.135 -19.842 1.00 17.29 256 ASP B C 1
ATOM 9539 O O . ASP B 1 256 ? -61.665 1.256 -20.427 1.00 15.86 256 ASP B O 1
ATOM 9548 N N . GLU B 1 257 ? -61.908 2.641 -18.673 1.00 16.74 257 GLU B N 1
ATOM 9549 C CA . GLU B 1 257 ? -60.643 2.189 -18.099 1.00 16.29 257 GLU B CA 1
ATOM 9550 C C . GLU B 1 257 ? -60.725 0.753 -17.584 1.00 17.74 257 GLU B C 1
ATOM 9551 O O . GLU B 1 257 ? -59.690 0.163 -17.276 1.00 13.94 257 GLU B O 1
ATOM 9563 N N . LEU B 1 258 ? -61.926 0.188 -17.503 1.00 17.84 258 LEU B N 1
ATOM 9564 C CA . LEU B 1 258 ? -62.106 -1.173 -17.021 1.00 13.45 258 LEU B CA 1
ATOM 9565 C C . LEU B 1 258 ? -62.122 -2.188 -18.152 1.00 14.25 258 LEU B C 1
ATOM 9566 O O . LEU B 1 258 ? -62.150 -3.392 -17.889 1.00 15.24 258 LEU B O 1
ATOM 9582 N N . ILE B 1 259 ? -62.054 -1.725 -19.404 1.00 15.60 259 ILE B N 1
ATOM 9583 C CA . ILE B 1 259 ? -61.924 -2.629 -20.543 1.00 14.18 259 ILE B CA 1
ATOM 9584 C C . ILE B 1 259 ? -60.696 -3.516 -20.394 1.00 16.44 259 ILE B C 1
ATOM 9585 O O . ILE B 1 259 ? -59.587 -3.049 -20.083 1.00 16.13 259 ILE B O 1
ATOM 9601 N N . ASN B 1 260 ? -60.890 -4.813 -20.626 1.00 11.23 260 ASN B N 1
ATOM 9602 C CA . ASN B 1 260 ? -59.820 -5.805 -20.649 1.00 14.40 260 ASN B CA 1
ATOM 9603 C C . ASN B 1 260 ? -59.134 -5.972 -19.291 1.00 14.38 260 ASN B C 1
ATOM 9604 O O . ASN B 1 260 ? -58.013 -6.479 -19.227 1.00 18.29 260 ASN B O 1
ATOM 9615 N N . GLN B 1 261 ? -59.809 -5.618 -18.211 1.00 13.40 261 GLN B N 1
ATOM 9616 C CA . GLN B 1 261 ? -59.260 -5.714 -16.871 1.00 13.46 261 GLN B CA 1
ATOM 9617 C C . GLN B 1 261 ? -59.813 -6.908 -16.113 1.00 12.30 261 GLN B C 1
ATOM 9618 O O . GLN B 1 261 ? -60.988 -7.250 -16.257 1.00 13.92 261 GLN B O 1
ATOM 9632 N N . ARG B 1 262 ? -58.953 -7.519 -15.289 1.00 10.69 262 ARG B N 1
ATOM 9633 C CA . ARG B 1 262 ? -59.354 -8.422 -14.221 1.00 11.64 262 ARG B CA 1
ATOM 9634 C C . ARG B 1 262 ? -59.321 -7.617 -12.929 1.00 14.00 262 ARG B C 1
ATOM 9635 O O . ARG B 1 262 ? -58.286 -7.024 -12.596 1.00 14.29 262 ARG B O 1
ATOM 9656 N N . LEU B 1 263 ? -60.442 -7.566 -12.230 1.00 11.72 263 LEU B N 1
ATOM 9657 C CA . LEU B 1 263 ? -60.624 -6.688 -11.066 1.00 11.33 263 LEU B CA 1
ATOM 9658 C C . LEU B 1 263 ? -60.700 -7.538 -9.808 1.00 10.94 263 LEU B C 1
ATOM 9659 O O . LEU B 1 263 ? -61.641 -8.324 -9.637 1.00 11.14 263 LEU B O 1
ATOM 9675 N N . LEU B 1 264 ? -59.703 -7.376 -8.925 1.00 9.83 264 LEU B N 1
ATOM 9676 C CA . LEU B 1 264 ? -59.517 -8.250 -7.763 1.00 10.03 264 LEU B CA 1
ATOM 9677 C C . LEU B 1 264 ? -60.164 -7.599 -6.551 1.00 12.34 264 LEU B C 1
ATOM 9678 O O . LEU B 1 264 ? -59.690 -6.565 -6.071 1.00 12.97 264 LEU B O 1
ATOM 9694 N N . LEU B 1 265 ? -61.262 -8.190 -6.062 1.00 10.59 265 LEU B N 1
ATOM 9695 C CA . LEU B 1 265 ? -62.069 -7.563 -5.005 1.00 9.53 265 LEU B CA 1
ATOM 9696 C C . LEU B 1 265 ? -61.879 -8.311 -3.693 1.00 9.65 265 LEU B C 1
ATOM 9697 O O . LEU B 1 265 ? -62.564 -9.300 -3.403 1.00 10.39 265 LEU B O 1
ATOM 9713 N N . CYS B 1 266 ? -60.957 -7.799 -2.883 1.00 11.48 266 CYS B N 1
ATOM 9714 C CA . CYS B 1 266 ? -60.705 -8.259 -1.524 1.00 10.26 266 CYS B CA 1
ATOM 9715 C C . CYS B 1 266 ? -60.595 -7.043 -0.622 1.00 13.64 266 CYS B C 1
ATOM 9716 O O . CYS B 1 266 ? -60.061 -6.008 -1.047 1.00 12.46 266 CYS B O 1
ATOM 9724 N N . ASN B 1 267 ? -61.078 -7.162 0.602 1.00 10.32 267 ASN B N 1
ATOM 9725 C CA . ASN B 1 267 ? -60.918 -6.040 1.512 1.00 9.99 267 ASN B CA 1
ATOM 9726 C C . ASN B 1 267 ? -60.592 -6.468 2.939 1.00 10.57 267 ASN B C 1
ATOM 9727 O O . ASN B 1 267 ? -60.750 -5.675 3.862 1.00 12.52 267 ASN B O 1
ATOM 9738 N N . GLY B 1 268 ? -60.089 -7.673 3.145 1.00 13.92 268 GLY B N 1
ATOM 9739 C CA . GLY B 1 268 ? -59.686 -8.050 4.491 1.00 15.00 268 GLY B CA 1
ATOM 9740 C C . GLY B 1 268 ? -59.652 -9.531 4.762 1.00 16.55 268 GLY B C 1
ATOM 9741 O O . GLY B 1 268 ? -60.516 -10.287 4.294 1.00 12.82 268 GLY B O 1
ATOM 9745 N N . ALA B 1 269 ? -58.666 -9.941 5.555 1.00 12.83 269 ALA B N 1
ATOM 9746 C CA . ALA B 1 269 ? -58.570 -11.303 6.067 1.00 10.56 269 ALA B CA 1
ATOM 9747 C C . ALA B 1 269 ? -59.501 -11.517 7.246 1.00 12.86 269 ALA B C 1
ATOM 9748 O O . ALA B 1 269 ? -59.849 -10.575 7.970 1.00 14.80 269 ALA B O 1
ATOM 9755 N N . PHE B 1 270 ? -59.881 -12.771 7.455 1.00 13.79 270 PHE B N 1
ATOM 9756 C CA . PHE B 1 270 ? -60.710 -13.102 8.602 1.00 13.06 270 PHE B CA 1
ATOM 9757 C C . PHE B 1 270 ? -60.610 -14.591 8.905 1.00 13.52 270 PHE B C 1
ATOM 9758 O O . PHE B 1 270 ? -60.288 -15.400 8.033 1.00 12.72 270 PHE B O 1
ATOM 9775 N N . SER B 1 271 ? -60.897 -14.922 10.164 1.00 12.78 271 SER B N 1
ATOM 9776 C CA . SER B 1 271 ? -61.187 -16.248 10.660 1.00 13.54 271 SER B CA 1
ATOM 9777 C C . SER B 1 271 ? -62.650 -16.322 11.069 1.00 12.45 271 SER B C 1
ATOM 9778 O O . SER B 1 271 ? -63.331 -15.308 11.214 1.00 13.55 271 SER B O 1
ATOM 9786 N N . GLN B 1 272 ? -63.148 -17.548 11.255 1.00 13.10 272 GLN B N 1
ATOM 9787 C CA . GLN B 1 272 ? -64.508 -17.713 11.790 1.00 15.14 272 GLN B CA 1
ATOM 9788 C C . GLN B 1 272 ? -64.704 -16.908 13.052 1.00 15.48 272 GLN B C 1
ATOM 9789 O O . GLN B 1 272 ? -65.742 -16.262 13.247 1.00 13.04 272 GLN B O 1
ATOM 9803 N N . GLN B 1 273 ? -63.684 -16.915 13.904 1.00 13.64 273 GLN B N 1
ATOM 9804 C CA . GLN B 1 273 ? -63.813 -16.228 15.181 1.00 16.38 273 GLN B CA 1
ATOM 9805 C C . GLN B 1 273 ? -63.885 -14.711 15.028 1.00 13.57 273 GLN B C 1
ATOM 9806 O O . GLN B 1 273 ? -64.544 -14.042 15.833 1.00 14.65 273 GLN B O 1
ATOM 9820 N N . ASP B 1 274 ? -63.223 -14.134 14.020 1.00 13.52 274 ASP B N 1
ATOM 9821 C CA . ASP B 1 274 ? -63.387 -12.696 13.804 1.00 14.48 274 ASP B CA 1
ATOM 9822 C C . ASP B 1 274 ? -64.837 -12.345 13.457 1.00 12.38 274 ASP B C 1
ATOM 9823 O O . ASP B 1 274 ? -65.324 -11.282 13.851 1.00 13.62 274 ASP B O 1
ATOM 9832 N N . ILE B 1 275 ? -65.535 -13.232 12.749 1.00 11.89 275 ILE B N 1
ATOM 9833 C CA . ILE B 1 275 ? -66.949 -13.026 12.477 1.00 13.53 275 ILE B CA 1
ATOM 9834 C C . ILE B 1 275 ? -67.732 -13.047 13.784 1.00 15.45 275 ILE B C 1
ATOM 9835 O O . ILE B 1 275 ? -68.525 -12.144 14.070 1.00 15.93 275 ILE B O 1
ATOM 9851 N N . VAL B 1 276 ? -67.508 -14.083 14.595 1.00 15.44 276 VAL B N 1
ATOM 9852 C CA . VAL B 1 276 ? -68.227 -14.258 15.857 1.00 14.46 276 VAL B CA 1
ATOM 9853 C C . VAL B 1 276 ? -67.953 -13.091 16.795 1.00 15.65 276 VAL B C 1
ATOM 9854 O O . VAL B 1 276 ? -68.839 -12.646 17.536 1.00 16.61 276 VAL B O 1
ATOM 9867 N N . ASN B 1 277 ? -66.721 -12.581 16.791 1.00 15.65 277 ASN B N 1
ATOM 9868 C CA . ASN B 1 277 ? -66.407 -11.432 17.636 1.00 13.82 277 ASN B CA 1
ATOM 9869 C C . ASN B 1 277 ? -67.333 -10.260 17.318 1.00 19.58 277 ASN B C 1
ATOM 9870 O O . ASN B 1 277 ? -67.771 -9.537 18.221 1.00 15.82 277 ASN B O 1
ATOM 9881 N N . VAL B 1 278 ? -67.670 -10.068 16.029 1.00 15.83 278 VAL B N 1
ATOM 9882 C CA . VAL B 1 278 ? -68.597 -8.997 15.687 1.00 15.94 278 VAL B CA 1
ATOM 9883 C C . VAL B 1 278 ? -69.958 -9.237 16.334 1.00 14.85 278 VAL B C 1
ATOM 9884 O O . VAL B 1 278 ? -70.601 -8.292 16.813 1.00 17.59 278 VAL B O 1
ATOM 9897 N N . PHE B 1 279 ? -70.434 -10.490 16.356 1.00 15.39 279 PHE B N 1
ATOM 9898 C CA . PHE B 1 279 ? -71.720 -10.760 17.004 1.00 17.16 279 PHE B CA 1
ATOM 9899 C C . PHE B 1 279 ? -71.705 -10.220 18.422 1.00 19.82 279 PHE B C 1
ATOM 9900 O O . PHE B 1 279 ? -72.658 -9.575 18.889 1.00 21.70 279 PHE B O 1
ATOM 9917 N N . ASN B 1 280 ? -70.645 -10.563 19.145 1.00 20.58 280 ASN B N 1
ATOM 9918 C CA . ASN B 1 280 ? -70.570 -10.274 20.577 1.00 21.96 280 ASN B CA 1
ATOM 9919 C C . ASN B 1 280 ? -70.331 -8.797 20.843 1.00 22.02 280 ASN B C 1
ATOM 9920 O O . ASN B 1 280 ? -70.919 -8.227 21.771 1.00 23.30 280 ASN B O 1
ATOM 9931 N N . GLU B 1 281 ? -69.486 -8.151 20.035 1.00 21.84 281 GLU B N 1
ATOM 9932 C CA . GLU B 1 281 ? -69.235 -6.729 20.235 1.00 23.09 281 GLU B CA 1
ATOM 9933 C C . GLU B 1 281 ? -70.480 -5.899 19.959 1.00 24.67 281 GLU B C 1
ATOM 9934 O O . GLU B 1 281 ? -70.762 -4.922 20.669 1.00 22.35 281 GLU B O 1
ATOM 9946 N N . ASP B 1 282 ? -71.203 -6.225 18.890 1.00 18.90 282 ASP B N 1
ATOM 9947 C CA . ASP B 1 282 ? -72.237 -5.316 18.413 1.00 20.92 282 ASP B CA 1
ATOM 9948 C C . ASP B 1 282 ? -73.625 -5.630 18.963 1.00 18.22 282 ASP B C 1
ATOM 9949 O O . ASP B 1 282 ? -74.500 -4.750 18.945 1.00 19.48 282 ASP B O 1
ATOM 9958 N N . PHE B 1 283 ? -73.846 -6.854 19.424 1.00 15.83 283 PHE B N 1
ATOM 9959 C CA . PHE B 1 283 ? -75.125 -7.282 19.977 1.00 20.23 283 PHE B CA 1
ATOM 9960 C C . PHE B 1 283 ? -74.867 -7.869 21.359 1.00 22.05 283 PHE B C 1
ATOM 9961 O O . PHE B 1 283 ? -75.192 -9.023 21.644 1.00 21.77 283 PHE B O 1
ATOM 9978 N N . PRO B 1 284 ? -74.273 -7.074 22.249 1.00 19.83 284 PRO B N 1
ATOM 9979 C CA . PRO B 1 284 ? -73.878 -7.608 23.560 1.00 26.50 284 PRO B CA 1
ATOM 9980 C C . PRO B 1 284 ? -75.051 -8.141 24.371 1.00 27.96 284 PRO B C 1
ATOM 9981 O O . PRO B 1 284 ? -74.882 -9.060 25.180 1.00 26.36 284 PRO B O 1
ATOM 9992 N N . GLU B 1 285 ? -76.243 -7.613 24.148 1.00 23.02 285 GLU B N 1
ATOM 9993 C CA . GLU B 1 285 ? -77.415 -8.087 24.870 1.00 26.47 285 GLU B CA 1
ATOM 9994 C C . GLU B 1 285 ? -77.773 -9.521 24.522 1.00 28.59 285 GLU B C 1
ATOM 9995 O O . GLU B 1 285 ? -78.530 -10.148 25.270 1.00 26.49 285 GLU B O 1
ATOM 10007 N N . LEU B 1 286 ? -77.264 -10.054 23.406 1.00 25.44 286 LEU B N 1
ATOM 10008 C CA . LEU B 1 286 ? -77.532 -11.424 23.016 1.00 23.17 286 LEU B CA 1
ATOM 10009 C C . LEU B 1 286 ? -76.391 -12.372 23.389 1.00 21.47 286 LEU B C 1
ATOM 10010 O O . LEU B 1 286 ? -76.422 -13.541 22.997 1.00 21.70 286 LEU B O 1
ATOM 10026 N N . LYS B 1 287 ? -75.393 -11.905 24.137 1.00 23.99 287 LYS B N 1
ATOM 10027 C CA . LYS B 1 287 ? -74.276 -12.763 24.503 1.00 23.91 287 LYS B CA 1
ATOM 10028 C C . LYS B 1 287 ? -74.792 -14.042 25.141 1.00 26.33 287 LYS B C 1
ATOM 10029 O O . LYS B 1 287 ? -75.773 -14.028 25.876 1.00 24.49 287 LYS B O 1
ATOM 10048 N N . GLY B 1 288 ? -74.161 -15.164 24.807 1.00 26.35 288 GLY B N 1
ATOM 10049 C CA . GLY B 1 288 ? -74.617 -16.457 25.242 1.00 24.78 288 GLY B CA 1
ATOM 10050 C C . GLY B 1 288 ? -75.517 -17.178 24.264 1.00 21.70 288 GLY B C 1
ATOM 10051 O O . GLY B 1 288 ? -75.628 -18.400 24.337 1.00 27.12 288 GLY B O 1
ATOM 10055 N N . GLN B 1 289 ? -76.178 -16.461 23.363 1.00 20.73 289 GLN B N 1
ATOM 10056 C CA . GLN B 1 289 ? -77.040 -17.070 22.361 1.00 23.39 289 GLN B CA 1
ATOM 10057 C C . GLN B 1 289 ? -76.265 -17.492 21.120 1.00 19.26 289 GLN B C 1
ATOM 10058 O O . GLN B 1 289 ? -76.864 -18.003 20.173 1.00 24.39 289 GLN B O 1
ATOM 10072 N N . PHE B 1 290 ? -74.959 -17.271 21.108 1.00 22.96 290 PHE B N 1
ATOM 10073 C CA . PHE B 1 290 ? -74.075 -17.700 20.035 1.00 20.11 290 PHE B CA 1
ATOM 10074 C C . PHE B 1 290 ? -72.680 -17.819 20.632 1.00 20.96 290 PHE B C 1
ATOM 10075 O O . PHE B 1 290 ? -72.455 -17.399 21.769 1.00 22.70 290 PHE B O 1
ATOM 10092 N N . PRO B 1 291 ? -71.725 -18.400 19.911 1.00 24.31 291 PRO B N 1
ATOM 10093 C CA . PRO B 1 291 ? -70.410 -18.654 20.512 1.00 21.27 291 PRO B CA 1
ATOM 10094 C C . PRO B 1 291 ? -69.781 -17.388 21.064 1.00 20.08 291 PRO B C 1
ATOM 10095 O O . PRO B 1 291 ? -70.145 -16.267 20.668 1.00 21.72 291 PRO B O 1
ATOM 10106 N N . PRO B 1 292 ? -68.856 -17.520 22.013 1.00 20.49 292 PRO B N 1
ATOM 10107 C CA . PRO B 1 292 ? -68.336 -16.340 22.704 1.00 21.68 292 PRO B CA 1
ATOM 10108 C C . PRO B 1 292 ? -67.230 -15.633 21.924 1.00 21.49 292 PRO B C 1
ATOM 10109 O O . PRO B 1 292 ? -66.661 -16.142 20.952 1.00 21.27 292 PRO B O 1
ATOM 10120 N N . GLU B 1 293 ? -66.939 -14.422 22.393 1.00 21.23 293 GLU B N 1
ATOM 10121 C CA . GLU B 1 293 ? -65.818 -13.624 21.912 1.00 23.06 293 GLU B CA 1
ATOM 10122 C C . GLU B 1 293 ? -64.475 -14.250 22.287 1.00 26.23 293 GLU B C 1
ATOM 10123 O O . GLU B 1 293 ? -64.335 -14.894 23.328 1.00 25.93 293 GLU B O 1
ATOM 10135 N N . ASP B 1 294 ? -63.472 -14.029 21.433 1.00 20.50 294 ASP B N 1
ATOM 10136 C CA . ASP B 1 294 ? -62.099 -14.465 21.708 1.00 25.25 294 ASP B CA 1
ATOM 10137 C C . ASP B 1 294 ? -61.164 -13.658 20.817 1.00 26.57 294 ASP B C 1
ATOM 10138 O O . ASP B 1 294 ? -61.254 -13.749 19.587 1.00 19.21 294 ASP B O 1
ATOM 10147 N N . LYS B 1 295 ? -60.288 -12.861 21.428 1.00 27.70 295 LYS B N 1
ATOM 10148 C CA . LYS B 1 295 ? -59.434 -11.947 20.683 1.00 24.37 295 LYS B CA 1
ATOM 10149 C C . LYS B 1 295 ? -58.167 -12.607 20.165 1.00 22.39 295 LYS B C 1
ATOM 10150 O O . LYS B 1 295 ? -57.408 -11.961 19.429 1.00 26.62 295 LYS B O 1
ATOM 10169 N N . ASP B 1 296 ? -57.923 -13.869 20.507 1.00 21.20 296 ASP B N 1
ATOM 10170 C CA . ASP B 1 296 ? -56.731 -14.583 20.057 1.00 25.09 296 ASP B CA 1
ATOM 10171 C C . ASP B 1 296 ? -56.957 -15.147 18.658 1.00 23.68 296 ASP B C 1
ATOM 10172 O O . ASP B 1 296 ? -56.946 -16.349 18.441 1.00 29.90 296 ASP B O 1
ATOM 10181 N N . THR B 1 297 ? -57.146 -14.259 17.689 1.00 22.98 297 THR B N 1
ATOM 10182 C CA . THR B 1 297 ? -57.252 -14.716 16.318 1.00 18.95 297 THR B CA 1
ATOM 10183 C C . THR B 1 297 ? -55.965 -14.420 15.547 1.00 21.41 297 THR B C 1
ATOM 10184 O O . THR B 1 297 ? -55.188 -13.516 15.880 1.00 19.67 297 THR B O 1
ATOM 10195 N N . ASP B 1 298 ? -55.759 -15.205 14.490 1.00 14.37 298 ASP B N 1
ATOM 10196 C CA . ASP B 1 298 ? -54.642 -14.976 13.580 1.00 19.24 298 ASP B CA 1
ATOM 10197 C C . ASP B 1 298 ? -54.547 -13.501 13.190 1.00 19.68 298 ASP B C 1
ATOM 10198 O O . ASP B 1 298 ? -53.473 -12.900 13.249 1.00 17.37 298 ASP B O 1
ATOM 10207 N N . LEU B 1 299 ? -55.677 -12.891 12.828 1.00 17.48 299 LEU B N 1
ATOM 10208 C CA . LEU B 1 299 ? -55.672 -11.500 12.381 1.00 18.93 299 LEU B CA 1
ATOM 10209 C C . LEU B 1 299 ? -55.060 -10.581 13.426 1.00 19.52 299 LEU B C 1
ATOM 10210 O O . LEU B 1 299 ? -54.251 -9.699 13.114 1.00 21.45 299 LEU B O 1
ATOM 10226 N N . ASN B 1 300 ? -55.464 -10.748 14.675 1.00 20.66 300 ASN B N 1
ATOM 10227 C CA . ASN B 1 300 ? -54.970 -9.873 15.730 1.00 20.27 300 ASN B CA 1
ATOM 10228 C C . ASN B 1 300 ? -53.514 -10.143 16.063 1.00 22.22 300 ASN B C 1
ATOM 10229 O O . ASN B 1 300 ? -52.877 -9.320 16.734 1.00 19.30 300 ASN B O 1
ATOM 10240 N N . LYS B 1 301 ? -52.962 -11.258 15.592 1.00 20.37 301 LYS B N 1
ATOM 10241 C CA . LYS B 1 301 ? -51.547 -11.549 15.746 1.00 18.60 301 LYS B CA 1
ATOM 10242 C C . LYS B 1 301 ? -50.752 -11.124 14.520 1.00 19.33 301 LYS B C 1
ATOM 10243 O O . LYS B 1 301 ? -49.568 -11.457 14.405 1.00 20.42 301 LYS B O 1
ATOM 10262 N N . GLY B 1 302 ? -51.377 -10.369 13.625 1.00 20.27 302 GLY B N 1
ATOM 10263 C CA . GLY B 1 302 ? -50.738 -9.885 12.421 1.00 23.15 302 GLY B CA 1
ATOM 10264 C C . GLY B 1 302 ? -50.762 -10.861 11.266 1.00 23.27 302 GLY B C 1
ATOM 10265 O O . GLY B 1 302 ? -50.030 -10.662 10.291 1.00 28.55 302 GLY B O 1
ATOM 10269 N N . VAL B 1 303 ? -51.579 -11.906 11.353 1.00 17.69 303 VAL B N 1
ATOM 10270 C CA . VAL B 1 303 ? -51.542 -13.025 10.422 1.00 15.46 303 VAL B CA 1
ATOM 10271 C C . VAL B 1 303 ? -52.709 -12.842 9.468 1.00 17.48 303 VAL B C 1
ATOM 10272 O O . VAL B 1 303 ? -53.867 -12.885 9.894 1.00 15.86 303 VAL B O 1
ATOM 10285 N N . THR B 1 304 ? -52.414 -12.640 8.190 1.00 16.41 304 THR B N 1
ATOM 10286 C CA . THR B 1 304 ? -53.472 -12.445 7.204 1.00 18.54 304 THR B CA 1
ATOM 10287 C C . THR B 1 304 ? -53.322 -13.311 5.958 1.00 17.38 304 THR B C 1
ATOM 10288 O O . THR B 1 304 ? -54.093 -13.140 5.000 1.00 13.94 304 THR B O 1
ATOM 10299 N N . GLY B 1 305 ? -52.386 -14.242 5.939 1.00 15.76 305 GLY B N 1
ATOM 10300 C CA . GLY B 1 305 ? -52.313 -15.176 4.824 1.00 16.02 305 GLY B CA 1
ATOM 10301 C C . GLY B 1 305 ? -51.671 -14.564 3.589 1.00 16.00 305 GLY B C 1
ATOM 10302 O O . GLY B 1 305 ? -50.840 -13.655 3.670 1.00 14.92 305 GLY B O 1
ATOM 10306 N N . CYS B 1 306 ? -52.072 -15.065 2.423 1.00 13.70 306 CYS B N 1
ATOM 10307 C CA . CYS B 1 306 ? -51.447 -14.602 1.188 1.00 13.73 306 CYS B CA 1
ATOM 10308 C C . CYS B 1 306 ? -51.720 -13.105 1.019 1.00 13.92 306 CYS B C 1
ATOM 10309 O O . CYS B 1 306 ? -52.743 -12.587 1.467 1.00 15.14 306 CYS B O 1
ATOM 10317 N N . LYS B 1 307 ? -50.767 -12.408 0.414 1.00 15.68 307 LYS B N 1
ATOM 10318 C CA . LYS B 1 307 ? -50.833 -10.958 0.299 1.00 18.66 307 LYS B CA 1
ATOM 10319 C C . LYS B 1 307 ? -51.660 -10.568 -0.904 1.00 14.28 307 LYS B C 1
ATOM 10320 O O . LYS B 1 307 ? -51.577 -11.213 -1.954 1.00 16.03 307 LYS B O 1
ATOM 10339 N N . ILE B 1 308 ? -52.436 -9.501 -0.754 1.00 16.97 308 ILE B N 1
ATOM 10340 C CA . ILE B 1 308 ? -53.334 -9.021 -1.805 1.00 13.70 308 ILE B CA 1
ATOM 10341 C C . ILE B 1 308 ? -52.776 -7.715 -2.349 1.00 16.86 308 ILE B C 1
ATOM 10342 O O . ILE B 1 308 ? -52.878 -6.663 -1.700 1.00 18.44 308 ILE B O 1
ATOM 10358 N N . ASP B 1 309 ? -52.238 -7.757 -3.561 1.00 13.83 309 ASP B N 1
ATOM 10359 C CA . ASP B 1 309 ? -51.873 -6.537 -4.276 1.00 11.12 309 ASP B CA 1
ATOM 10360 C C . ASP B 1 309 ? -52.950 -6.269 -5.323 1.00 13.00 309 ASP B C 1
ATOM 10361 O O . ASP B 1 309 ? -52.845 -6.659 -6.489 1.00 12.30 309 ASP B O 1
ATOM 10370 N N . ASN B 1 310 ? -54.011 -5.602 -4.874 1.00 12.11 310 ASN B N 1
ATOM 10371 C CA . ASN B 1 310 ? -55.081 -5.159 -5.751 1.00 11.91 310 ASN B CA 1
ATOM 10372 C C . ASN B 1 310 ? -55.105 -3.639 -5.850 1.00 11.90 310 ASN B C 1
ATOM 10373 O O . ASN B 1 310 ? -56.156 -3.036 -6.045 1.00 11.31 310 ASN B O 1
ATOM 10384 N N . GLU B 1 311 ? -53.930 -3.000 -5.706 1.00 11.92 311 GLU B N 1
ATOM 10385 C CA . GLU B 1 311 ? -53.882 -1.545 -5.787 1.00 12.01 311 GLU B CA 1
ATOM 10386 C C . GLU B 1 311 ? -54.379 -1.049 -7.138 1.00 8.83 311 GLU B C 1
ATOM 10387 O O . GLU B 1 311 ? -55.065 -0.028 -7.215 1.00 12.99 311 GLU B O 1
ATOM 10399 N N . LYS B 1 312 ? -54.042 -1.750 -8.218 1.00 10.52 312 LYS B N 1
ATOM 10400 C CA . LYS B 1 312 ? -54.514 -1.323 -9.521 1.00 10.91 312 LYS B CA 1
ATOM 10401 C C . LYS B 1 312 ? -56.044 -1.338 -9.568 1.00 13.40 312 LYS B C 1
ATOM 10402 O O . LYS B 1 312 ? -56.677 -0.376 -10.017 1.00 11.67 312 LYS B O 1
ATOM 10421 N N . THR B 1 313 ? -56.656 -2.432 -9.109 1.00 11.01 313 THR B N 1
ATOM 10422 C CA . THR B 1 313 ? -58.112 -2.505 -9.072 1.00 10.99 313 THR B CA 1
ATOM 10423 C C . THR B 1 313 ? -58.701 -1.336 -8.287 1.00 11.64 313 THR B C 1
ATOM 10424 O O . THR B 1 313 ? -59.642 -0.672 -8.735 1.00 10.46 313 THR B O 1
ATOM 10435 N N . LYS B 1 314 ? -58.191 -1.113 -7.072 1.00 10.20 314 LYS B N 1
ATOM 10436 C CA . LYS B 1 314 ? -58.741 -0.053 -6.237 1.00 13.13 314 LYS B CA 1
ATOM 10437 C C . LYS B 1 314 ? -58.604 1.314 -6.904 1.00 12.54 314 LYS B C 1
ATOM 10438 O O . LYS B 1 314 ? -59.519 2.150 -6.840 1.00 13.75 314 LYS B O 1
ATOM 10457 N N . LYS B 1 315 ? -57.479 1.565 -7.553 1.00 10.61 315 LYS B N 1
ATOM 10458 C CA . LYS B 1 315 ? -57.312 2.855 -8.231 1.00 13.88 315 LYS B CA 1
ATOM 10459 C C . LYS B 1 315 ? -58.300 3.002 -9.396 1.00 12.48 315 LYS B C 1
ATOM 10460 O O . LYS B 1 315 ? -58.919 4.062 -9.588 1.00 12.20 315 LYS B O 1
ATOM 10479 N N . LEU B 1 316 ? -58.449 1.949 -10.192 1.00 12.48 316 LEU B N 1
ATOM 10480 C CA . LEU B 1 316 ? -59.389 1.986 -11.316 1.00 13.04 316 LEU B CA 1
ATOM 10481 C C . LEU B 1 316 ? -60.827 2.200 -10.852 1.00 14.57 316 LEU B C 1
ATOM 10482 O O . LEU B 1 316 ? -61.591 2.943 -11.480 1.00 13.10 316 LEU B O 1
ATOM 10498 N N . LEU B 1 317 ? -61.221 1.550 -9.758 1.00 10.92 317 LEU B N 1
ATOM 10499 C CA . LEU B 1 317 ? -62.603 1.640 -9.307 1.00 11.75 317 LEU B CA 1
ATOM 10500 C C . LEU B 1 317 ? -62.868 2.906 -8.499 1.00 14.68 317 LEU B C 1
ATOM 10501 O O . LEU B 1 317 ? -63.991 3.413 -8.504 1.00 11.45 317 LEU B O 1
ATOM 10517 N N . ALA B 1 318 ? -61.851 3.407 -7.809 1.00 14.46 318 ALA B N 1
ATOM 10518 C CA . ALA B 1 318 ? -61.875 4.675 -7.092 1.00 16.90 318 ALA B CA 1
ATOM 10519 C C . ALA B 1 318 ? -62.726 4.720 -5.828 1.00 17.86 318 ALA B C 1
ATOM 10520 O O . ALA B 1 318 ? -62.371 5.445 -4.892 1.00 18.97 318 ALA B O 1
ATOM 10527 N N . PHE B 1 319 ? -63.837 4.004 -5.778 1.00 12.61 319 PHE B N 1
ATOM 10528 C CA . PHE B 1 319 ? -64.679 4.079 -4.590 1.00 15.28 319 PHE B CA 1
ATOM 10529 C C . PHE B 1 319 ? -64.087 3.224 -3.477 1.00 15.38 319 PHE B C 1
ATOM 10530 O O . PHE B 1 319 ? -63.394 2.233 -3.720 1.00 15.27 319 PHE B O 1
ATOM 10547 N N . GLU B 1 320 ? -64.336 3.648 -2.238 1.00 13.00 320 GLU B N 1
ATOM 10548 C CA . GLU B 1 320 ? -63.783 2.978 -1.077 1.00 12.40 320 GLU B CA 1
ATOM 10549 C C . GLU B 1 320 ? -64.610 1.747 -0.717 1.00 12.35 320 GLU B C 1
ATOM 10550 O O . GLU B 1 320 ? -65.838 1.812 -0.653 1.00 14.91 320 GLU B O 1
ATOM 10562 N N . PHE B 1 321 ? -63.936 0.644 -0.436 1.00 12.64 321 PHE B N 1
ATOM 10563 C CA . PHE B 1 321 ? -64.622 -0.588 -0.086 1.00 12.81 321 PHE B CA 1
ATOM 10564 C C . PHE B 1 321 ? -65.164 -0.544 1.348 1.00 12.59 321 PHE B C 1
ATOM 10565 O O . PHE B 1 321 ? -64.665 0.198 2.207 1.00 14.18 321 PHE B O 1
ATOM 10582 N N . THR B 1 322 ? -66.174 -1.369 1.603 1.00 12.23 322 THR B N 1
ATOM 10583 C CA . THR B 1 322 ? -66.825 -1.449 2.911 1.00 12.03 322 THR B CA 1
ATOM 10584 C C . THR B 1 322 ? -65.970 -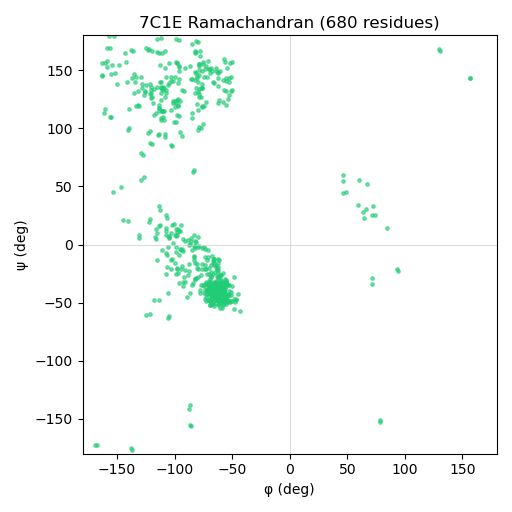2.271 3.861 1.00 13.05 322 THR B C 1
ATOM 10585 O O . THR B 1 322 ? -65.557 -3.386 3.502 1.00 10.97 322 THR B O 1
ATOM 10596 N N . PRO B 1 323 ? -65.684 -1.769 5.061 1.00 12.41 323 PRO B N 1
ATOM 10597 C CA . PRO B 1 323 ? -64.871 -2.541 6.013 1.00 13.98 323 PRO B CA 1
ATOM 10598 C C . PRO B 1 323 ? -65.594 -3.760 6.576 1.00 11.55 323 PRO B C 1
ATOM 10599 O O . PRO B 1 323 ? -66.818 -3.776 6.727 1.00 13.52 323 PRO B O 1
ATOM 10610 N N . PHE B 1 324 ? -64.786 -4.766 6.923 1.00 10.26 324 PHE B N 1
ATOM 10611 C CA . PHE B 1 324 ? -65.258 -6.043 7.454 1.00 11.09 324 PHE B CA 1
ATOM 10612 C C . PHE B 1 324 ? -66.276 -5.870 8.565 1.00 13.21 324 PHE B C 1
ATOM 10613 O O . PHE B 1 324 ? -67.341 -6.500 8.566 1.00 12.63 324 PHE B O 1
ATOM 10630 N N . HIS B 1 325 ? -65.971 -5.026 9.542 1.00 14.18 325 HIS B N 1
ATOM 10631 C CA . HIS B 1 325 ? -66.864 -4.978 10.688 1.00 13.31 325 HIS B CA 1
ATOM 10632 C C . HIS B 1 325 ? -68.272 -4.543 10.284 1.00 13.02 325 HIS B C 1
ATOM 10633 O O . HIS B 1 325 ? -69.259 -5.101 10.776 1.00 12.97 325 HIS B O 1
ATOM 10647 N N . LYS B 1 326 ? -68.371 -3.576 9.368 1.00 12.65 326 LYS B N 1
ATOM 10648 C CA . LYS B 1 326 ? -69.652 -3.120 8.857 1.00 14.05 326 LYS B CA 1
ATOM 10649 C C . LYS B 1 326 ? -70.342 -4.198 8.032 1.00 10.02 326 LYS B C 1
ATOM 10650 O O . LYS B 1 326 ? -71.549 -4.405 8.164 1.00 10.72 326 LYS B O 1
ATOM 10669 N N . THR B 1 327 ? -69.600 -4.873 7.161 1.00 10.78 327 THR B N 1
ATOM 10670 C CA . THR B 1 327 ? -70.197 -5.932 6.347 1.00 12.08 327 THR B CA 1
ATOM 10671 C C . THR B 1 327 ? -70.817 -7.006 7.241 1.00 11.24 327 THR B C 1
ATOM 10672 O O . THR B 1 327 ? -71.951 -7.463 7.017 1.00 11.08 327 THR B O 1
ATOM 10683 N N . ILE B 1 328 ? -70.078 -7.435 8.263 1.00 12.42 328 ILE B N 1
ATOM 10684 C CA . ILE B 1 328 ? -70.617 -8.463 9.153 1.00 12.02 328 ILE B CA 1
ATOM 10685 C C . ILE B 1 328 ? -71.776 -7.908 9.966 1.00 11.05 328 ILE B C 1
ATOM 10686 O O . ILE B 1 328 ? -72.812 -8.569 10.139 1.00 13.92 328 ILE B O 1
ATOM 10702 N N . HIS B 1 329 ? -71.633 -6.685 10.478 1.00 11.65 329 HIS B N 1
ATOM 10703 C CA . HIS B 1 329 ? -72.732 -6.095 11.231 1.00 12.36 329 HIS B CA 1
ATOM 10704 C C . HIS B 1 329 ? -74.023 -6.080 10.428 1.00 10.52 329 HIS B C 1
ATOM 10705 O O . HIS B 1 329 ? -75.099 -6.432 10.932 1.00 11.17 329 HIS B O 1
ATOM 10719 N N . ASP B 1 330 ? -73.937 -5.627 9.182 1.00 13.01 330 ASP B N 1
ATOM 10720 C CA . ASP B 1 330 ? -75.145 -5.457 8.381 1.00 9.74 330 ASP B CA 1
ATOM 10721 C C . ASP B 1 330 ? -75.763 -6.806 8.055 1.00 11.06 330 ASP B C 1
ATOM 10722 O O . ASP B 1 330 ? -77.001 -6.935 8.009 1.00 13.10 330 ASP B O 1
ATOM 10731 N N . THR B 1 331 ? -74.921 -7.816 7.815 1.00 10.50 331 THR B N 1
ATOM 10732 C CA . THR B 1 331 ? -75.424 -9.164 7.576 1.00 9.30 331 THR B CA 1
ATOM 10733 C C . THR B 1 331 ? -76.178 -9.664 8.799 1.00 11.02 331 THR B C 1
ATOM 10734 O O . THR B 1 331 ? -77.306 -10.167 8.701 1.00 11.44 331 THR B O 1
ATOM 10745 N N . VAL B 1 332 ? -75.562 -9.518 9.972 1.00 11.19 332 VAL B N 1
ATOM 10746 C CA . VAL B 1 332 ? -76.138 -10.051 11.197 1.00 11.24 332 VAL B CA 1
ATOM 10747 C C . VAL B 1 332 ? -77.393 -9.288 11.584 1.00 12.67 332 VAL B C 1
ATOM 10748 O O . VAL B 1 332 ? -78.419 -9.886 11.931 1.00 13.73 332 VAL B O 1
ATOM 10761 N N . TYR B 1 333 ? -77.345 -7.958 11.516 1.00 12.63 333 TYR B N 1
ATOM 10762 C CA . TYR B 1 333 ? -78.522 -7.169 11.862 1.00 12.70 333 TYR B CA 1
ATOM 10763 C C . TYR B 1 333 ? -79.725 -7.602 11.031 1.00 14.42 333 TYR B C 1
ATOM 10764 O O . TYR B 1 333 ? -80.832 -7.744 11.556 1.00 12.84 333 TYR B O 1
ATOM 10782 N N . GLN B 1 334 ? -79.533 -7.790 9.720 1.00 12.67 334 GLN B N 1
ATOM 10783 C CA . GLN B 1 334 ? -80.659 -8.156 8.872 1.00 12.37 334 GLN B CA 1
ATOM 10784 C C . GLN B 1 334 ? -81.309 -9.447 9.353 1.00 12.74 334 GLN B C 1
ATOM 10785 O O . GLN B 1 334 ? -82.538 -9.550 9.387 1.00 15.53 334 GLN B O 1
ATOM 10799 N N . ILE B 1 335 ? -80.496 -10.448 9.701 1.00 12.65 335 ILE B N 1
ATOM 10800 C CA . ILE B 1 335 ? -81.007 -11.728 10.169 1.00 14.53 335 ILE B CA 1
ATOM 10801 C C . ILE B 1 335 ? -81.696 -11.571 11.525 1.00 10.94 335 ILE B C 1
ATOM 10802 O O . ILE B 1 335 ? -82.832 -12.012 11.723 1.00 15.48 335 ILE B O 1
ATOM 10818 N N . LEU B 1 336 ? -81.015 -10.948 12.481 1.00 17.66 336 LEU B N 1
ATOM 10819 C CA . LEU B 1 336 ? -81.583 -10.812 13.822 1.00 14.40 336 LEU B CA 1
ATOM 10820 C C . LEU B 1 336 ? -82.858 -9.969 13.812 1.00 19.68 336 LEU B C 1
ATOM 10821 O O . LEU B 1 336 ? -83.799 -10.233 14.575 1.00 16.46 336 LEU B O 1
ATOM 10837 N N . HIS B 1 337 ? -82.899 -8.933 12.981 1.00 15.25 337 HIS B N 1
ATOM 10838 C CA . HIS B 1 337 ? -84.093 -8.100 12.899 1.00 14.73 337 HIS B CA 1
ATOM 10839 C C . HIS B 1 337 ? -85.258 -8.844 12.268 1.00 19.69 337 HIS B C 1
ATOM 10840 O O . HIS B 1 337 ? -86.402 -8.745 12.744 1.00 19.27 337 HIS B O 1
ATOM 10854 N N . LYS B 1 338 ? -84.983 -9.602 11.207 1.00 15.72 338 LYS B N 1
ATOM 10855 C CA . LYS B 1 338 ? -85.996 -10.463 10.610 1.00 20.16 338 LYS B CA 1
ATOM 10856 C C . LYS B 1 338 ? -86.554 -11.437 11.632 1.00 19.30 338 LYS B C 1
ATOM 10857 O O . LYS B 1 338 ? -87.746 -11.733 11.618 1.00 19.59 338 LYS B O 1
ATOM 10876 N N . GLU B 1 339 ? -85.704 -11.953 12.517 1.00 16.26 339 GLU B N 1
ATOM 10877 C CA . GLU B 1 339 ? -86.158 -12.885 13.544 1.00 21.10 339 GLU B CA 1
ATOM 10878 C C . GLU B 1 339 ? -86.832 -12.195 14.717 1.00 21.90 339 GLU B C 1
ATOM 10879 O O . GLU B 1 339 ? -87.265 -12.886 15.643 1.00 19.61 339 GLU B O 1
ATOM 10891 N N . GLY B 1 340 ? -86.917 -10.865 14.707 1.00 19.55 340 GLY B N 1
ATOM 10892 C CA . GLY B 1 340 ? -87.517 -10.140 15.804 1.00 20.70 340 GLY B CA 1
ATOM 10893 C C . GLY B 1 340 ? -86.672 -10.074 17.059 1.00 24.61 340 GLY B C 1
ATOM 10894 O O . GLY B 1 340 ? -87.219 -9.900 18.152 1.00 26.05 340 GLY B O 1
ATOM 10898 N N . ARG B 1 341 ? -85.352 -10.180 16.939 1.00 20.24 341 ARG B N 1
ATOM 10899 C CA . ARG B 1 341 ? -84.488 -10.230 18.111 1.00 22.60 341 ARG B CA 1
ATOM 10900 C C . ARG B 1 341 ? -83.768 -8.924 18.398 1.00 22.89 341 ARG B C 1
ATOM 10901 O O . ARG B 1 341 ? -83.201 -8.786 19.487 1.00 23.78 341 ARG B O 1
ATOM 10922 N N . VAL B 1 342 ? -83.753 -7.979 17.452 1.00 21.77 342 VAL B N 1
ATOM 10923 C CA . VAL B 1 342 ? -83.158 -6.650 17.641 1.00 21.74 342 VAL B CA 1
ATOM 10924 C C . VAL B 1 342 ? -84.049 -5.675 16.870 1.00 24.02 342 VAL B C 1
ATOM 10925 O O . VAL B 1 342 ? -84.763 -6.128 15.954 1.00 23.79 342 VAL B O 1
#

Radius of gyration: 30.65 Å; Cα contacts (8 Å, |Δi|>4): 1390; chains: 2; bounding box: 84×71×62 Å

Solvent-accessible surface area: 29528 Å² total; per-residue (Å²): 152,4,0,0,0,0,24,0,44,33,21,36,4,19,6,0,0,66,14,0,20,110,82,122,40,88,0,0,0,2,3,132,32,104,95,98,1,57,135,7,68,181,38,30,130,46,139,60,10,38,24,34,65,7,84,53,21,21,90,161,52,21,0,12,103,6,4,130,144,16,6,201,57,0,50,32,0,0,5,21,14,30,30,68,64,49,48,9,188,71,37,99,146,57,0,9,73,12,1,30,44,0,3,98,17,0,1,60,0,0,76,106,87,2,36,109,49,0,58,17,0,0,4,15,2,10,6,1,0,0,0,14,20,144,74,26,101,32,80,112,23,76,0,22,4,108,35,80,3,87,17,64,122,169,79,0,71,136,75,38,46,18,0,22,0,0,0,9,0,17,3,0,95,50,0,50,110,18,31,161,110,14,80,145,59,8,107,8,92,0,0,0,0,0,7,6,16,8,0,0,18,20,31,34,90,104,37,10,77,183,142,14,49,57,18,0,40,39,0,3,32,18,1,86,13,94,104,126,52,152,16,73,63,78,22,79,0,13,0,0,0,0,67,9,0,0,94,0,0,2,31,0,4,65,95,106,93,1,44,78,40,23,0,0,0,4,44,24,7,1,1,47,10,9,0,0,18,5,0,5,112,36,9,75,113,15,129,41,92,0,0,60,65,49,141,63,0,25,64,89,121,66,64,49,2,4,98,43,29,7,67,86,0,82,103,45,10,82,31,156,18,21,81,31,71,103,0,0,60,27,2,0,89,20,2,0,97,101,75,67,76,56,120,2,0,0,0,0,24,0,45,32,23,36,3,19,7,0,0,68,11,0,23,116,87,118,33,87,0,0,0,3,4,132,35,100,94,96,1,66,122,7,66,129,31,30,128,46,139,51,10,41,22,32,66,8,83,48,20,22,89,162,58,20,0,16,100,6,4,121,138,27,7,201,91,0,61,25,0,0,5,22,13,29,30,70,62,51,43,9,187,61,36,87,128,57,0,5,68,12,1,26,44,0,2,94,19,0,2,66,0,0,76,108,91,3,36,101,47,0,63,16,0,0,4,16,3,10,8,1,0,0,0,11,20,147,75,22,82,35,80,111,22,75,0,24,6,114,35,81,2,88,16,68,90,166,79,0,60,132,72,40,44,16,0,24,0,0,0,10,0,20,2,0,96,49,0,51,106,17,32,166,112,14,89,152,54,11,102,11,95,0,0,0,0,0,7,6,16,8,0,0,18,20,30,34,91,87,39,9,78,189,146,18,48,55,18,0,36,42,0,4,32,18,1,87,14,91,104,128,51,152,16,69,65,74,13,75,0,13,0,0,0,0,69,8,0,0,94,0,0,1,28,0,6,62,88,103,85,0,46,80,34,22,0,0,0,4,47,22,7,2,0,47,9,9,0,0,12,4,0,4,96,42,10,68,115,15,117,42,92,0,0,59,59,48,146,64,0,23,64,90,121,64,64,43,2,5,79,42,29,5,63,99,0,81,105,42,10,80,32,154,23,23,81,33,73,114,0,0,56,29,3,0,90,18,2,0,97,104,77,66,76,54

Foldseek 3Di:
DAEEEEPCLAQLNVLLVVVCVVVPHQYEYEDQDPVSQVVVCVVVVGPSYYYDYQNALLDPLSCQVVCVVCVQPHQEYEYEDADDDQPDDPLCVRHQSRLQSSLVSVLVSCLVRHQPRHAAYEYEFACLQFDAQVQQQPAVAETEQPHGHPDDPVCQPVGNVSSNSVSRNNNVVVVVVSCVVCVPRHNYFYFYEHFYQEFAAGPDLVQLDQAHPDSNNLLSVQLQDQQPDDFDQEKDHFHFYSNVVSLVRVVCSVPPLRGPTYAHGGAFIGGSLNLVQLCCVVVVVCPNSGYDHDCPHCVNVVRRTYHYDRVVNCVSSVDDTDDPSVRSVRHVCSNCVSVVND/DAEEEEPCLAQLNVLLVVVCVVVVHQYEYEDQDVVSQVVSCVVVVGPSYHYDHQNALLDDLRCQVVLVVCLQPHQEYEYEDADDDQPDDPLCVRHQRRLQSSLVSVLVSCLVRHQPRHAEYEYEFACLQFDAQVQQQPAVAETEQPHGHPDDPVCQPVGNVSSNSVSSNNNVVVNVVSCVVCVPRHNYFYFYEHFYQEFAAGPDLVQLDQAHPDSNNLLSVQLQDAQPDDFDQEKDHFHFYSNVSSLVRVVCSVPPVRGPTYAYGGDFIGGSLVLVQLCCVVVVVCPNSGYDHDCPHCVNVVRRTYHYDRVVNCVSSVDDTDDPSVRSVRHVCSNCVSVVND

Nearest PDB structures (foldseek):
  5z2x-assembly2_B  TM=1.003E+00  e=1.134E-74  Vanderwaltozyma polyspora DSM 70294
  7c1e-assembly2_B  TM=1.003E+00  e=4.295E-74  Vanderwaltozyma polyspora DSM 70294
  7c3v-assembly1_A  TM=1.002E+00  e=2.475E-71  Kluyveromyces sp. CCTCC M2011385
  5zed-assembly2_B  TM=9.990E-01  e=2.793E-71  Vanderwaltozyma polyspora DSM 70294
  5zec-assembly2_B  TM=9.979E-01  e=5.775E-71  Vanderwaltozyma polyspora DSM 70294

B-factor: mean 22.54, std 10.79, range [6.99, 87.66]

InterPro domains:
  IPR001509 NAD-dependent epimerase/dehydratase [PF01370] (3-255)
  IPR036291 NAD(P)-binding domain superfamily [SSF51735] (1-333)
  IPR050425 NAD(P)-dependent dehydratase-like [PTHR10366] (3-309)